Protein AF-A0A8S2GJ43-F1 (afdb_monomer_lite)

Organism: NCBI:txid1234261

Secondary structure (DSSP, 8-state):
-------------TT--SPP--SSTTTTS-S--SEEEEE-TTS-EEEEEPPTT-BHHHHHHHHHHHH---SSEEEEE-BTT-SSTT-EEE--TTSBHHHH-BSSSEEEEEE---PPSSTTS-HHHHHHHHHHHHHHHHHHHHHHHHS-HHHHHS---B-S---TT-SEEEEEETTTTEEEEEETT--HHHHHHHHHHSHHHHHH------TTEEEEEEETTSS-EE--TTS-GGGBHHHHHHHHTT--EEEEEEEEEPPS-------------TT------S--SS--EEGGG--SEEEEEEEEPPPTT-SS-EEEEEEEEEETTEEEEEPPPEEE-SS-EEEEEEEEEEEGGGPPTTEEEEEEEEEE-TTS-EEEEEEEEESB-TTSBBP-EEEEEEPEE-TTS-TT-SS-TTSPPSPPP--SS---EEEEEE-GGGGGEEPPPHHHHHHHHHH---PPPP---TT-HHHHHHHHHHHHHHHHHHH-GGGTT--PPPHHHHTT--GGGS-GGGHHHHHHHHHHHHHHHHHHT-TTS-HHHHHHHHHHHHHHSPPPPHHHHHHTTSTT---HHHHHHHHHHHHHS-HHHHHHHHHHHHHHHTT-SSSS-HHHHHHHHHHHH-HHHHHHHHHHHHHHHHHHHGGG-TT---S--TT---------HHHHHHHHHHHHHS-HHHHHHHHHHHHHHHHHHHHHHHHHHHHTTS-HHHHHHHHHHHHHHHHHHHHHT-GGGG-EE-SS-TT-EE-S--GGG-

Foldseek 3Di:
DDDDDDDDDDDDDPVPQPPPPDPDPCVVVPPPPLWAWEQEPVRDTDTDRDDVQDFQVNVVVVCCVPPVDDDQKFKFAAAPPDPDRPTDTDPDRNGRPVLRRGSDRYIYIGRPDPDPAPPLAWPLQVVLLVVVLVLLVVLLVVLPQAPFPLCQLAPFFFAPDDPPPDAWDWAAEVVQRDIDIFGPQAAQVNVVVVVCPDPSNVVPDDPPDDVFKDKWKDWPAWSHTRPDRPDHPRRGPVNVVCVVVVHHTYMYIDITGHRPDPPVPDPPPLDFLQQADDDPPDPDPDAFDELLVFFAFFKWWKKWAFFPPDDWKKKWKWKFKDQLNHTLDTDDIDIDTRHIDPIDMDTTPFTSLLDDQRIKIKMKMWIQDPVRDIWIWIAIAGQARSNFFGDAAKIKAKTHTPVQPDVPDRTDLQAFHGHDGPDPDRITMMMMHGHNVSRSYGHDHPVRLVVLLVVDDADFQDPDDPPCPVVCVVLVVQLVQLLVLVVDPVNSSVGDQRPVCVPPVRCSDHDLLSLLSNLLVLVVVSSVCSNVVPPPDRSVNSVSVNLSCLVRGDDHDLVSLLSLLHSNNQDQSSVSSSLVVLLPDDLNVVLVCVVSLVVSLSSHNHLRHSSLSSLSSSLLSHVSSVLVLLVVLVVLDVQQVPVVDPPPPDDDDPPPPDPRSNNHPNSVSSNSSSLVSSDDQSNSQSVLQVVVVVLVVVLVVVLVVQCVPDDPVVSVVVSLVSLLVSVVVVCVVDQCSQFHQDSVDSGDTGHGDPSVVD

Radius of gyration: 30.25 Å; chains: 1; bounding box: 72×87×78 Å

Sequence (758 aa):
MVDELPNCDYYIPSECYITPFDDKDEINNIILSKTIDILLPNGRVIKLDQKPDENLKDIRLTLKKKYNITWSYQFSSITHTSNNDDGDVILDESQPIEKIGLVYAFLRIDKGEQKQLCPWVSVSDRFDLDHLNYFSDNLCKWRDSTIAKDILEAPPLISNSSLSNIDEFPVYVKRLDKSFLCDKQMKPNDLLRDIITDDVYRQKNFDYFNSCTEQILRFSYRNELLSNNNYPLLQYSYVQECLIKNQEIHVEIMQIEIPKENVKEKVTFIEPNIFMQNNPQTNQRQIPQLISENNENFGFHFRLPPSSSAKQQTFTFRLGLYYGRRRLFQNDDITWNNTTLESIPIITPLKLCQLLPGTLLCLSLTSVASLKKLETYFLNLSIFRSNGYLMSGTYEYLFNPAHNLIPTHHLYPSAFIGSASITNDKHYEIKIKFSQHYDCIRFYTQDEIDKELSKIDIPRPTSISSVKRQINDTGNSEALNYLLGILSEQTEYDVPEPSWFSQQNDWSSAPIDSLPCVIHSAVNQIHTTISQSTLSLLPYDKLFYIYKLIELWPQISMEMSFFLLDCTLPDGRIRSYSVSKLEQLPDHEFIFYLPQIIQAMHFELYVDTPLNRLILKRSLCNRTIGQRLFWSLTTQSTLSASITSPDYLTVKSPEQKTAPNIFSRNGRILLELYKIYCGINIFNDLQTQLRISLRLSTINQRIRGIDRHGSESQSKKSSSELKQQLLFRLKEQNPNTWCCVSPFDSSCLYGELLIDEC

pLDDT: mean 73.56, std 18.66, range [21.95, 95.44]

Structure (mmCIF, N/CA/C/O backbone):
data_AF-A0A8S2GJ43-F1
#
_entry.id   AF-A0A8S2GJ43-F1
#
loop_
_atom_site.group_PDB
_atom_site.id
_atom_site.type_symbol
_atom_site.label_atom_id
_atom_site.label_alt_id
_atom_site.label_comp_id
_atom_site.label_asym_id
_atom_site.label_entity_id
_atom_site.label_seq_id
_atom_site.pdbx_PDB_ins_code
_atom_site.Cartn_x
_atom_site.Cartn_y
_atom_site.Cartn_z
_atom_site.occupancy
_atom_site.B_iso_or_equiv
_atom_site.auth_seq_id
_atom_site.auth_comp_id
_atom_site.auth_asym_id
_atom_site.auth_atom_id
_atom_site.pdbx_PDB_model_num
ATOM 1 N N . MET A 1 1 ? 8.577 -61.024 25.538 1.00 28.86 1 MET A N 1
ATOM 2 C CA . MET A 1 1 ? 9.825 -60.282 25.797 1.00 28.86 1 MET A CA 1
ATOM 3 C C . MET A 1 1 ? 10.195 -59.657 24.454 1.00 28.86 1 MET A C 1
ATOM 5 O O . MET A 1 1 ? 10.591 -60.420 23.587 1.00 28.86 1 MET A O 1
ATOM 9 N N . VAL A 1 2 ? 9.731 -58.443 24.112 1.00 22.19 2 VAL A N 1
ATOM 10 C CA . VAL A 1 2 ? 10.166 -57.130 24.667 1.00 22.19 2 VAL A CA 1
ATOM 11 C C . VAL A 1 2 ? 11.669 -56.993 24.347 1.00 22.19 2 VAL A C 1
ATOM 13 O O . VAL A 1 2 ? 12.429 -57.812 24.852 1.00 22.19 2 VAL A O 1
ATOM 16 N N . ASP A 1 3 ? 12.176 -56.129 23.462 1.00 23.41 3 ASP A N 1
ATOM 17 C CA . ASP A 1 3 ? 11.690 -54.837 22.962 1.00 23.41 3 ASP A CA 1
ATOM 18 C C . ASP A 1 3 ? 12.152 -54.518 21.532 1.00 23.41 3 ASP A C 1
ATOM 20 O O . ASP A 1 3 ? 13.166 -55.017 21.040 1.00 23.41 3 ASP A O 1
ATOM 24 N N . GLU A 1 4 ? 11.363 -53.639 20.921 1.00 25.42 4 GLU A N 1
ATOM 25 C CA . GLU A 1 4 ? 11.486 -53.013 19.610 1.00 25.42 4 GLU A CA 1
ATOM 26 C C . GLU A 1 4 ? 12.506 -51.863 19.593 1.00 25.42 4 GLU A C 1
ATOM 28 O O . GLU A 1 4 ? 12.647 -51.117 20.557 1.00 25.42 4 GLU A O 1
ATOM 33 N N . LEU A 1 5 ? 13.129 -51.663 18.431 1.00 24.66 5 LEU A N 1
ATOM 34 C CA . LEU A 1 5 ? 13.483 -50.355 17.871 1.00 24.66 5 LEU A CA 1
ATOM 35 C C . LEU A 1 5 ? 13.470 -50.514 16.344 1.00 24.66 5 LEU A C 1
ATOM 37 O O . LEU A 1 5 ? 14.093 -51.442 15.818 1.00 24.66 5 LEU A O 1
ATOM 41 N N . PRO A 1 6 ? 12.796 -49.609 15.620 1.00 28.58 6 PRO A N 1
ATOM 42 C CA . PRO A 1 6 ? 13.563 -48.856 14.635 1.00 28.58 6 PRO A CA 1
ATOM 43 C C . PRO A 1 6 ? 13.211 -47.363 14.612 1.00 28.58 6 PRO A C 1
ATOM 45 O O . PRO A 1 6 ? 12.048 -46.966 14.613 1.00 28.58 6 PRO A O 1
ATOM 48 N N . ASN A 1 7 ? 14.261 -46.545 14.511 1.00 29.08 7 ASN A N 1
ATOM 49 C CA . ASN A 1 7 ? 14.192 -45.133 14.150 1.00 29.08 7 ASN A CA 1
ATOM 50 C C . ASN A 1 7 ? 13.516 -44.973 12.780 1.00 29.08 7 ASN A C 1
ATOM 52 O O . ASN A 1 7 ? 14.052 -45.415 11.762 1.00 29.08 7 ASN A O 1
ATOM 56 N N . CYS A 1 8 ? 12.363 -44.310 12.764 1.00 22.52 8 CYS A N 1
ATOM 57 C CA . CYS A 1 8 ? 11.784 -43.674 11.589 1.00 22.52 8 CYS A CA 1
ATOM 58 C C . CYS A 1 8 ? 11.539 -42.206 11.941 1.00 22.52 8 CYS A C 1
ATOM 60 O O . CYS A 1 8 ? 10.634 -41.895 12.714 1.00 22.52 8 CYS A O 1
ATOM 62 N N . ASP A 1 9 ? 12.359 -41.323 11.373 1.00 22.70 9 ASP A N 1
ATOM 63 C CA . ASP A 1 9 ? 12.135 -39.881 11.363 1.00 22.70 9 ASP A CA 1
ATOM 64 C C . ASP A 1 9 ? 10.923 -39.582 10.469 1.00 22.70 9 ASP A C 1
ATOM 66 O O . ASP A 1 9 ? 11.028 -39.525 9.242 1.00 22.70 9 ASP A O 1
ATOM 70 N N . TYR A 1 10 ? 9.750 -39.423 11.079 1.00 21.95 10 TYR A N 1
ATOM 71 C CA . TYR A 1 10 ? 8.584 -38.853 10.412 1.00 21.95 10 TYR A CA 1
ATOM 72 C C . TYR A 1 10 ? 8.611 -37.332 10.588 1.00 21.95 10 TYR A C 1
ATOM 74 O O . TYR A 1 10 ? 8.284 -36.808 11.649 1.00 21.95 10 TYR A O 1
ATOM 82 N N . TYR A 1 11 ? 8.990 -36.622 9.524 1.00 23.70 11 TYR A N 1
ATOM 83 C CA . TYR A 1 11 ? 8.682 -35.202 9.364 1.00 23.70 11 TYR A CA 1
ATOM 84 C C . TYR A 1 11 ? 7.179 -35.064 9.098 1.00 23.70 11 TYR A C 1
ATOM 86 O O . TYR A 1 11 ? 6.687 -35.488 8.052 1.00 23.70 11 TYR A O 1
ATOM 94 N N . ILE A 1 12 ? 6.451 -34.493 10.056 1.00 22.34 12 ILE A N 1
ATOM 95 C CA . ILE A 1 12 ? 5.038 -34.131 9.910 1.00 22.34 12 ILE A CA 1
ATOM 96 C C . ILE A 1 12 ? 4.979 -32.640 9.514 1.00 22.34 12 ILE A C 1
ATOM 98 O O . ILE A 1 12 ? 5.668 -31.839 10.149 1.00 22.34 12 ILE A O 1
ATOM 102 N N . PRO A 1 13 ? 4.207 -32.240 8.484 1.00 22.47 13 PRO A N 1
ATOM 103 C CA . PRO A 1 13 ? 4.097 -30.845 8.049 1.00 22.47 13 PRO A CA 1
ATOM 104 C C . PRO A 1 13 ? 3.475 -29.942 9.124 1.00 22.47 13 PRO A C 1
ATOM 106 O O . PRO A 1 13 ? 2.625 -30.371 9.904 1.00 22.47 13 PRO A O 1
ATOM 109 N N . SER A 1 14 ? 3.821 -28.655 9.098 1.00 26.64 14 SER A N 1
ATOM 110 C CA . SER A 1 14 ? 3.311 -27.576 9.964 1.00 26.64 14 SER A CA 1
ATOM 111 C C . SER A 1 14 ? 1.799 -27.288 9.838 1.00 26.64 14 SER A C 1
ATOM 113 O O . SER A 1 14 ? 1.279 -26.391 10.496 1.00 26.64 14 SER A O 1
ATOM 115 N N . GLU A 1 15 ? 1.063 -28.085 9.063 1.00 27.38 15 GLU A N 1
ATOM 116 C CA . GLU A 1 15 ? -0.405 -28.080 8.996 1.00 27.38 15 GLU A CA 1
ATOM 117 C C . GLU A 1 15 ? -1.068 -28.927 10.105 1.00 27.38 15 GLU A C 1
ATOM 119 O O . GLU A 1 15 ? -2.293 -28.953 10.214 1.00 27.38 15 GLU A O 1
ATOM 124 N N . CYS A 1 16 ? -0.290 -29.592 10.970 1.00 24.11 16 CYS A N 1
ATOM 125 C CA . CYS A 1 16 ? -0.813 -30.525 11.978 1.00 24.11 16 CYS A CA 1
ATOM 126 C C . CYS A 1 16 ? -0.866 -30.018 13.433 1.00 24.11 16 CYS A C 1
ATOM 128 O O . CYS A 1 16 ? -1.166 -30.814 14.318 1.00 24.11 16 CYS A O 1
ATOM 130 N N . TYR A 1 17 ? -0.646 -28.731 13.722 1.00 31.36 17 TYR A N 1
ATOM 131 C CA . TYR A 1 17 ? -0.656 -28.234 15.114 1.00 31.36 17 TYR A CA 1
ATOM 132 C C . TYR A 1 17 ? -1.729 -27.177 15.394 1.00 31.36 17 TYR A C 1
ATOM 134 O O . TYR A 1 17 ? -1.521 -26.189 16.092 1.00 31.36 17 TYR A O 1
ATOM 142 N N . ILE A 1 18 ? -2.942 -27.446 14.922 1.00 29.72 18 ILE A N 1
ATOM 143 C CA . ILE A 1 18 ? -4.096 -27.294 15.808 1.00 29.72 18 ILE A CA 1
ATOM 144 C C . ILE A 1 18 ? -4.067 -28.573 16.631 1.00 29.72 18 ILE A C 1
ATOM 146 O O . ILE A 1 18 ? -4.162 -29.641 16.032 1.00 29.72 18 ILE A O 1
ATOM 150 N N . THR A 1 19 ? -3.909 -28.509 17.955 1.00 27.23 19 THR A N 1
ATOM 151 C CA . THR A 1 19 ? -4.100 -29.714 18.769 1.00 27.23 19 THR A CA 1
ATOM 152 C C . THR A 1 19 ? -5.427 -30.355 18.345 1.00 27.23 19 THR A C 1
ATOM 154 O O . THR A 1 19 ? -6.481 -29.700 18.420 1.00 27.23 19 THR A O 1
ATOM 157 N N . PRO A 1 20 ? -5.416 -31.596 17.823 1.00 27.86 20 PRO A N 1
ATOM 158 C CA . PRO A 1 20 ? -6.657 -32.321 17.692 1.00 27.86 20 PRO A CA 1
ATOM 159 C C . PRO A 1 20 ? -7.249 -32.350 19.104 1.00 27.86 20 PRO A C 1
ATOM 161 O O . PRO A 1 20 ? -6.553 -32.591 20.088 1.00 27.86 20 PRO A O 1
ATOM 164 N N . PHE A 1 21 ? -8.532 -32.011 19.235 1.00 33.16 21 PHE A N 1
ATOM 165 C CA . PHE A 1 21 ? -9.263 -32.552 20.371 1.00 33.16 21 PHE A CA 1
ATOM 166 C C . PHE A 1 21 ? -9.263 -34.043 20.064 1.00 33.16 21 PHE A C 1
ATOM 168 O O . PHE A 1 21 ? -10.012 -34.463 19.186 1.00 33.16 21 PHE A O 1
ATOM 175 N N . ASP A 1 22 ? -8.332 -34.784 20.655 1.00 31.16 22 ASP A N 1
ATOM 176 C CA . ASP A 1 22 ? -8.233 -36.214 20.426 1.00 31.16 22 ASP A CA 1
ATOM 177 C C . ASP A 1 22 ? -9.499 -36.900 20.955 1.00 31.16 22 ASP A C 1
ATOM 179 O O . ASP A 1 22 ? -9.959 -36.647 22.070 1.00 31.16 22 ASP A O 1
ATOM 183 N N . ASP A 1 23 ? -10.061 -37.765 20.111 1.00 32.50 23 ASP A N 1
ATOM 184 C CA . ASP A 1 23 ? -11.328 -38.497 20.254 1.00 32.50 23 ASP A CA 1
ATOM 185 C C . ASP A 1 23 ? -11.281 -39.638 21.288 1.00 32.50 23 ASP A C 1
ATOM 187 O O . ASP A 1 23 ? -11.860 -40.709 21.094 1.00 32.50 23 ASP A O 1
ATOM 191 N N . LYS A 1 24 ? -10.583 -39.465 22.409 1.00 30.98 24 LYS A N 1
ATOM 192 C CA . LYS A 1 24 ? -10.580 -40.470 23.477 1.00 30.98 24 LYS A CA 1
ATOM 193 C C . LYS A 1 24 ? -10.758 -39.807 24.825 1.00 30.98 24 LYS A C 1
ATOM 195 O O . LYS A 1 24 ? -10.194 -38.751 25.088 1.00 30.98 24 LYS A O 1
ATOM 200 N N . ASP A 1 25 ? -11.527 -40.472 25.678 1.00 32.84 25 ASP A N 1
ATOM 201 C CA . ASP A 1 25 ? -11.891 -40.139 27.060 1.00 32.84 25 ASP A CA 1
ATOM 202 C C . ASP A 1 25 ? -10.702 -39.898 28.035 1.00 32.84 25 ASP A C 1
ATOM 204 O O . ASP A 1 25 ? -10.854 -39.986 29.251 1.00 32.84 25 ASP A O 1
ATOM 208 N N . GLU A 1 26 ? -9.508 -39.551 27.545 1.00 30.81 26 GLU A N 1
ATOM 209 C CA . GLU A 1 26 ? -8.308 -39.206 28.316 1.00 30.81 26 GLU A CA 1
ATOM 210 C C . GLU A 1 26 ? -8.118 -37.685 28.519 1.00 30.81 26 GLU A C 1
ATOM 212 O O . GLU A 1 26 ? -7.139 -37.253 29.127 1.00 30.81 26 GLU A O 1
ATOM 217 N N . ILE A 1 27 ? -9.075 -36.844 28.104 1.00 34.62 27 ILE A N 1
ATOM 218 C CA . ILE A 1 27 ? -9.018 -35.374 28.293 1.00 34.62 27 ILE A CA 1
ATOM 219 C C . ILE A 1 27 ? -9.271 -34.936 29.751 1.00 34.62 27 ILE A C 1
ATOM 221 O O . ILE A 1 27 ? -9.055 -33.778 30.094 1.00 34.62 27 ILE A O 1
ATOM 225 N N . ASN A 1 28 ? -9.581 -35.852 30.672 1.00 31.03 28 ASN A N 1
ATOM 226 C CA . ASN A 1 28 ? -9.470 -35.536 32.103 1.00 31.03 28 ASN A CA 1
ATOM 227 C C . ASN A 1 28 ? -8.008 -35.501 32.605 1.00 31.03 28 ASN A C 1
ATOM 229 O O . ASN A 1 28 ? -7.772 -35.024 33.712 1.00 31.03 28 ASN A O 1
ATOM 233 N N . ASN A 1 29 ? -7.026 -35.933 31.798 1.00 30.52 29 ASN A N 1
ATOM 234 C CA . ASN A 1 29 ? -5.598 -35.919 32.152 1.00 30.52 29 ASN A CA 1
ATOM 235 C C . ASN A 1 29 ? -4.745 -34.909 31.362 1.00 30.52 29 ASN A C 1
ATOM 237 O O . ASN A 1 29 ? -3.580 -34.727 31.705 1.00 30.52 29 ASN A O 1
ATOM 241 N N . ILE A 1 30 ? -5.314 -34.203 30.375 1.00 35.38 30 ILE A N 1
ATOM 242 C CA . ILE A 1 30 ? -4.709 -32.994 29.771 1.00 35.38 30 ILE A CA 1
ATOM 243 C C . ILE A 1 30 ? -5.375 -31.739 30.365 1.00 35.38 30 ILE A C 1
ATOM 245 O O . ILE A 1 30 ? -5.564 -30.709 29.725 1.00 35.38 30 ILE A O 1
ATOM 249 N N . ILE A 1 31 ? -5.735 -31.809 31.647 1.00 35.72 31 ILE A N 1
ATOM 250 C CA . ILE A 1 31 ? -5.587 -30.639 32.510 1.00 35.72 31 ILE A CA 1
ATOM 251 C C . ILE A 1 31 ? -4.100 -30.311 32.438 1.00 35.72 31 ILE A C 1
ATOM 253 O O . ILE A 1 31 ? -3.310 -31.234 32.620 1.00 35.72 31 ILE A O 1
ATOM 257 N N . LEU A 1 32 ? -3.765 -29.054 32.116 1.00 41.69 32 LEU A N 1
ATOM 258 C CA . LEU A 1 32 ? -2.440 -28.433 32.220 1.00 41.69 32 LEU A CA 1
ATOM 259 C C . LEU A 1 32 ? -1.388 -29.404 32.745 1.00 41.69 32 LEU A C 1
ATOM 261 O O . LEU A 1 32 ? -1.489 -29.804 33.911 1.00 41.69 32 LEU A O 1
ATOM 265 N N . SER A 1 33 ? -0.369 -29.760 31.953 1.00 42.56 33 SER A N 1
ATOM 266 C CA . SER A 1 33 ? 0.823 -30.322 32.577 1.00 42.56 33 SER A CA 1
ATOM 267 C C . SER A 1 33 ? 1.178 -29.355 33.697 1.00 42.56 33 SER A C 1
ATOM 269 O O . SER A 1 33 ? 1.552 -28.212 33.444 1.00 42.56 33 SER A O 1
ATOM 271 N N . LYS A 1 34 ? 0.978 -29.788 34.950 1.00 56.66 34 LYS A N 1
ATOM 272 C CA . LYS A 1 34 ? 1.237 -28.952 36.123 1.00 56.66 34 LYS A CA 1
ATOM 273 C C . LYS A 1 34 ? 2.680 -28.491 36.122 1.00 56.66 34 LYS A C 1
ATOM 275 O O . LYS A 1 34 ? 3.000 -27.627 36.900 1.00 56.66 34 LYS A O 1
ATOM 280 N N . THR A 1 35 ? 3.517 -29.058 35.262 1.00 61.69 35 THR A N 1
ATOM 281 C CA . THR A 1 35 ? 4.898 -28.722 34.997 1.00 61.69 35 THR A CA 1
ATOM 282 C C . THR A 1 35 ? 5.061 -27.984 33.664 1.00 61.69 35 THR A C 1
ATOM 284 O O . THR A 1 35 ? 4.609 -28.484 32.633 1.00 61.69 35 THR A O 1
ATOM 287 N N . ILE A 1 36 ? 5.789 -26.869 33.671 1.00 75.69 36 ILE A N 1
ATOM 288 C CA . ILE A 1 36 ? 6.353 -26.217 32.481 1.00 75.69 36 ILE A CA 1
ATOM 289 C C . ILE A 1 36 ? 7.826 -26.604 32.362 1.00 75.69 36 ILE A C 1
ATOM 291 O O . ILE A 1 36 ? 8.575 -26.524 33.342 1.00 75.69 36 ILE A O 1
ATOM 295 N N . ASP A 1 37 ? 8.253 -26.973 31.158 1.00 78.88 37 ASP A N 1
ATOM 296 C CA . ASP A 1 37 ? 9.652 -27.271 30.863 1.00 78.88 37 ASP A CA 1
ATOM 297 C C . ASP A 1 37 ? 10.411 -25.976 30.524 1.00 78.88 37 ASP A C 1
ATOM 299 O O . ASP A 1 37 ? 10.130 -25.302 29.540 1.00 78.88 37 ASP A O 1
ATOM 303 N N . ILE A 1 38 ? 11.393 -25.601 31.342 1.00 78.75 38 ILE A N 1
ATOM 304 C CA . ILE A 1 38 ? 12.218 -24.406 31.149 1.00 78.75 38 ILE A CA 1
ATOM 305 C C . ILE A 1 38 ? 13.599 -24.792 30.631 1.00 78.75 38 ILE A C 1
ATOM 307 O O . ILE A 1 38 ? 14.403 -25.382 31.355 1.00 78.75 38 ILE A O 1
ATOM 311 N N . LEU A 1 39 ? 13.893 -24.414 29.392 1.00 79.00 39 LEU A N 1
ATOM 312 C CA . LEU A 1 39 ? 15.172 -24.635 28.733 1.00 79.00 39 LEU A CA 1
ATOM 313 C C . LEU A 1 39 ? 16.132 -23.483 29.054 1.00 79.00 39 LEU A C 1
ATOM 315 O O . LEU A 1 39 ? 15.962 -22.347 28.608 1.00 79.00 39 LEU A O 1
ATOM 319 N N . LEU A 1 40 ? 17.137 -23.779 29.873 1.00 74.62 40 LEU A N 1
ATOM 320 C CA . LEU A 1 40 ? 18.159 -22.835 30.300 1.00 74.62 40 LEU A CA 1
ATOM 321 C C . LEU A 1 40 ? 19.205 -22.572 29.201 1.00 74.62 40 LEU A C 1
ATOM 323 O O . LEU A 1 40 ? 19.476 -23.454 28.385 1.00 74.62 40 LEU A O 1
ATOM 327 N N . PRO A 1 41 ? 19.930 -21.436 29.260 1.00 67.12 41 PRO A N 1
ATOM 328 C CA . PRO A 1 41 ? 20.967 -21.100 28.278 1.00 67.12 41 PRO A CA 1
ATOM 329 C C . PRO A 1 41 ? 22.149 -22.076 28.226 1.00 67.12 41 PRO A C 1
ATOM 331 O O . PRO A 1 41 ? 22.912 -22.093 27.268 1.00 67.12 41 PRO A O 1
ATOM 334 N N . ASN A 1 42 ? 22.342 -22.864 29.285 1.00 68.25 42 ASN A N 1
ATOM 335 C CA . ASN A 1 42 ? 23.379 -23.892 29.377 1.00 68.25 42 ASN A CA 1
ATOM 336 C C . ASN A 1 42 ? 22.916 -25.260 28.835 1.00 68.25 42 ASN A C 1
ATOM 338 O O . ASN A 1 42 ? 23.605 -26.256 29.051 1.00 68.25 42 ASN A O 1
ATOM 342 N N . GLY A 1 43 ? 21.744 -25.319 28.190 1.00 65.50 43 GLY A N 1
ATOM 343 C CA . GLY A 1 43 ? 21.166 -26.530 27.603 1.00 65.50 43 GLY A CA 1
ATOM 344 C C . GLY A 1 43 ? 20.457 -27.454 28.598 1.00 65.50 43 GLY A C 1
ATOM 345 O O . GLY A 1 43 ? 20.048 -28.548 28.220 1.00 65.50 43 GLY A O 1
ATOM 346 N N . ARG A 1 44 ? 20.305 -27.060 29.871 1.00 73.19 44 ARG A N 1
ATOM 347 C CA . ARG A 1 44 ? 19.559 -27.850 30.867 1.00 73.19 44 ARG A CA 1
ATOM 348 C C . ARG A 1 44 ? 18.063 -27.567 30.785 1.00 73.19 44 ARG A C 1
ATOM 350 O O . ARG A 1 44 ? 17.669 -26.411 30.689 1.00 73.19 44 ARG A O 1
ATOM 357 N N . VAL A 1 45 ? 17.243 -28.604 30.930 1.00 77.06 45 VAL A N 1
ATOM 358 C CA . VAL A 1 45 ? 15.782 -28.478 31.043 1.00 77.06 45 VAL A CA 1
ATOM 359 C C . VAL A 1 45 ? 15.374 -28.613 32.508 1.00 77.06 45 VAL A C 1
ATOM 361 O O . VAL A 1 45 ? 15.785 -29.555 33.186 1.00 77.06 45 VAL A O 1
ATOM 364 N N . ILE A 1 46 ? 14.590 -27.661 33.010 1.00 79.38 46 ILE A N 1
ATOM 365 C CA . ILE A 1 46 ? 14.025 -27.669 34.363 1.00 79.38 46 ILE A CA 1
ATOM 366 C C . ILE A 1 46 ? 12.520 -27.837 34.259 1.00 79.38 46 ILE A C 1
ATOM 368 O O . ILE A 1 46 ? 11.869 -27.028 33.616 1.00 79.38 46 ILE A O 1
ATOM 372 N N . LYS A 1 47 ? 11.956 -28.808 34.972 1.00 79.50 47 LYS A N 1
ATOM 373 C CA . LYS A 1 47 ? 10.504 -28.914 35.127 1.00 79.50 47 LYS A CA 1
ATOM 374 C C . LYS A 1 47 ? 10.055 -28.071 36.314 1.00 79.50 47 LYS A C 1
ATOM 376 O O . LYS A 1 47 ? 10.582 -28.242 37.416 1.00 79.50 47 LYS A O 1
ATOM 381 N N . LEU A 1 48 ? 9.130 -27.146 36.093 1.00 77.50 48 LEU A N 1
ATOM 382 C CA . LEU A 1 48 ? 8.618 -26.237 37.117 1.00 77.50 48 LEU A CA 1
ATOM 383 C C . LEU A 1 48 ? 7.122 -26.416 37.295 1.00 77.50 48 LEU A C 1
ATOM 385 O O . LEU A 1 48 ? 6.379 -26.226 36.339 1.00 77.50 48 LEU A O 1
ATOM 389 N N . ASP A 1 49 ? 6.699 -26.737 38.517 1.00 74.69 49 ASP A N 1
ATOM 390 C CA . ASP A 1 49 ? 5.281 -26.838 38.842 1.00 74.69 49 ASP A CA 1
ATOM 391 C C . ASP A 1 49 ? 4.615 -25.450 38.790 1.00 74.69 49 ASP A C 1
ATOM 393 O O . ASP A 1 49 ? 4.908 -24.590 39.623 1.00 74.69 49 ASP A O 1
ATOM 397 N N . GLN A 1 50 ? 3.742 -25.246 37.808 1.00 65.75 50 GLN A N 1
ATOM 398 C CA . GLN A 1 50 ? 2.946 -24.056 37.563 1.00 65.75 50 GLN A CA 1
ATOM 399 C C . GLN A 1 50 ? 1.863 -23.900 38.633 1.00 65.75 50 GLN A C 1
ATOM 401 O O . GLN A 1 50 ? 1.080 -24.817 38.911 1.00 65.75 50 GLN A O 1
ATOM 406 N N . LYS A 1 51 ? 1.793 -22.707 39.220 1.00 68.19 51 LYS A N 1
ATOM 407 C CA . LYS A 1 51 ? 0.686 -22.302 40.093 1.00 68.19 51 LYS A CA 1
ATOM 408 C C . LYS A 1 51 ? -0.434 -21.639 39.277 1.00 68.19 51 LYS A C 1
ATOM 410 O O . LYS A 1 51 ? -0.147 -21.026 38.249 1.00 68.19 51 LYS A O 1
ATOM 415 N N . PRO A 1 52 ? -1.700 -21.723 39.729 1.00 56.09 52 PRO A N 1
ATOM 416 C CA . PRO A 1 52 ? -2.781 -20.949 39.121 1.00 56.09 52 PRO A CA 1
ATOM 417 C C . PRO A 1 52 ? -2.439 -19.451 39.168 1.00 56.09 52 PRO A C 1
ATOM 419 O O . PRO A 1 52 ? -1.923 -18.976 40.182 1.00 56.09 52 PRO A O 1
ATOM 422 N N . ASP A 1 53 ? -2.681 -18.744 38.061 1.00 60.53 53 ASP A N 1
ATOM 423 C CA . ASP A 1 53 ? -2.378 -17.316 37.848 1.00 60.53 53 ASP A CA 1
ATOM 424 C C . ASP A 1 53 ? -0.891 -16.909 37.899 1.00 60.53 53 ASP A C 1
ATOM 426 O O . ASP A 1 53 ? -0.568 -15.718 37.946 1.00 60.53 53 ASP A O 1
ATOM 430 N N . GLU A 1 54 ? 0.042 -17.866 37.850 1.00 71.62 54 GLU A N 1
ATOM 431 C CA . GLU A 1 54 ? 1.474 -17.556 37.840 1.00 71.62 54 GLU A CA 1
ATOM 432 C C . GLU A 1 54 ? 1.865 -16.824 36.546 1.00 71.62 54 GLU A C 1
ATOM 434 O O . GLU A 1 54 ? 1.619 -17.290 35.426 1.00 71.62 54 GLU A O 1
ATOM 439 N N . ASN A 1 55 ? 2.465 -15.643 36.699 1.00 77.88 55 ASN A N 1
ATOM 440 C CA . ASN A 1 55 ? 2.981 -14.855 35.584 1.00 77.88 55 ASN A CA 1
ATOM 441 C C . ASN A 1 55 ? 4.466 -15.173 35.336 1.00 77.88 55 ASN A C 1
ATOM 443 O O . ASN A 1 55 ? 5.163 -15.778 36.160 1.00 77.88 55 ASN A O 1
ATOM 447 N N . LEU A 1 56 ? 4.986 -14.745 34.186 1.00 75.44 56 LEU A N 1
ATOM 448 C CA . LEU A 1 56 ? 6.390 -14.987 33.858 1.00 75.44 56 LEU A CA 1
ATOM 449 C C . LEU A 1 56 ? 7.350 -14.278 34.814 1.00 75.44 56 LEU A C 1
ATOM 451 O O . LEU A 1 56 ? 8.438 -14.809 35.029 1.00 75.44 56 LEU A O 1
ATOM 455 N N . LYS A 1 57 ? 6.975 -13.138 35.420 1.00 78.19 57 LYS A N 1
ATOM 456 C CA . LYS A 1 57 ? 7.796 -12.462 36.446 1.00 78.19 57 LYS A CA 1
ATOM 457 C C . LYS A 1 57 ? 7.997 -13.346 37.679 1.00 78.19 57 LYS A C 1
ATOM 459 O O . LYS A 1 57 ? 9.108 -13.390 38.208 1.00 78.19 57 LYS A O 1
ATOM 464 N N . ASP A 1 58 ? 6.974 -14.080 38.098 1.00 78.75 58 ASP A N 1
ATOM 465 C CA . ASP A 1 58 ? 7.007 -14.979 39.253 1.00 78.75 58 ASP A CA 1
ATOM 466 C C . ASP A 1 58 ? 7.893 -16.202 38.982 1.00 78.75 58 ASP A C 1
ATOM 468 O O . ASP A 1 58 ? 8.755 -16.553 39.801 1.00 78.75 58 ASP A O 1
ATOM 472 N N . ILE A 1 59 ? 7.792 -16.779 37.778 1.00 78.31 59 ILE A N 1
ATOM 473 C CA . ILE A 1 59 ? 8.726 -17.812 37.303 1.00 78.31 59 ILE A CA 1
ATOM 474 C C . ILE A 1 59 ? 10.154 -17.272 37.302 1.00 78.31 59 ILE A C 1
ATOM 476 O O . ILE A 1 59 ? 11.086 -17.924 37.777 1.00 78.31 59 ILE A O 1
ATOM 480 N N . ARG A 1 60 ? 10.340 -16.047 36.819 1.00 79.00 60 ARG A N 1
ATOM 481 C CA . ARG A 1 60 ? 11.637 -15.375 36.770 1.00 79.00 60 ARG A CA 1
ATOM 482 C C . ARG A 1 60 ? 12.238 -15.165 38.154 1.00 79.00 60 ARG A C 1
ATOM 484 O O . ARG A 1 60 ? 13.409 -15.484 38.364 1.00 79.00 60 ARG A O 1
ATOM 491 N N . LEU A 1 61 ? 11.453 -14.725 39.132 1.00 78.38 61 LEU A N 1
ATOM 492 C CA . LEU A 1 61 ? 11.887 -14.632 40.528 1.00 78.38 61 LEU A CA 1
ATOM 493 C C . LEU A 1 61 ? 12.277 -16.005 41.095 1.00 78.38 61 LEU A C 1
ATOM 495 O O . LEU A 1 61 ? 13.310 -16.130 41.762 1.00 78.38 61 LEU A O 1
ATOM 499 N N . THR A 1 62 ? 11.504 -17.044 40.780 1.00 79.75 62 THR A N 1
ATOM 500 C CA . THR A 1 62 ? 11.778 -18.425 41.200 1.00 79.75 62 THR A CA 1
ATOM 501 C C . THR A 1 62 ? 13.086 -18.949 40.610 1.00 79.75 62 THR A C 1
ATOM 503 O O . THR A 1 62 ? 13.916 -19.511 41.333 1.00 79.75 62 THR A O 1
ATOM 506 N N . LEU A 1 63 ? 13.323 -18.701 39.323 1.00 76.50 63 LEU A N 1
ATOM 507 C CA . LEU A 1 63 ? 14.550 -19.073 38.626 1.00 76.50 63 LEU A CA 1
ATOM 508 C C . LEU A 1 63 ? 15.773 -18.307 39.144 1.00 76.50 63 LEU A C 1
ATOM 510 O O . LEU A 1 63 ? 16.829 -18.910 39.348 1.00 76.50 63 LEU A O 1
ATOM 514 N N . LYS A 1 64 ? 15.626 -17.007 39.440 1.00 76.38 64 LYS A N 1
ATOM 515 C CA . LYS A 1 64 ? 16.680 -16.184 40.056 1.00 76.38 64 LYS A CA 1
ATOM 516 C C . LYS A 1 64 ? 17.101 -16.757 41.408 1.00 76.38 64 LYS A C 1
ATOM 518 O O . LYS A 1 64 ? 18.292 -16.867 41.680 1.00 76.38 64 LYS A O 1
ATOM 523 N N . LYS A 1 65 ? 16.125 -17.141 42.238 1.00 76.44 65 LYS A N 1
ATOM 524 C CA . LYS A 1 65 ? 16.361 -17.659 43.592 1.00 76.44 65 LYS A CA 1
ATOM 525 C C . LYS A 1 65 ? 16.956 -19.070 43.597 1.00 76.44 65 LYS A C 1
ATOM 527 O O . LYS A 1 65 ? 17.768 -19.367 44.466 1.00 76.44 65 LYS A O 1
ATOM 532 N N . LYS A 1 66 ? 16.541 -19.942 42.670 1.00 72.75 66 LYS A N 1
ATOM 533 C CA . LYS A 1 66 ? 16.955 -21.357 42.646 1.00 72.75 66 LYS A CA 1
ATOM 534 C C . LYS A 1 66 ? 18.195 -21.643 41.792 1.00 72.75 66 LYS A C 1
ATOM 536 O O . LYS A 1 66 ? 18.922 -22.575 42.118 1.00 72.75 66 LYS A O 1
ATOM 541 N N . TYR A 1 67 ? 18.436 -20.884 40.720 1.00 70.12 67 TYR A N 1
ATOM 542 C CA . TYR A 1 67 ? 19.417 -21.255 39.688 1.00 70.12 67 TYR A CA 1
ATOM 543 C C . TYR A 1 67 ? 20.442 -20.160 39.341 1.00 70.12 67 TYR A C 1
ATOM 545 O O . TYR A 1 67 ? 21.229 -20.361 38.421 1.00 70.12 67 TYR A O 1
ATOM 553 N N . ASN A 1 68 ? 20.477 -19.028 40.065 1.00 65.25 68 ASN A N 1
ATOM 554 C CA . ASN A 1 68 ? 21.466 -17.946 39.886 1.00 65.25 68 ASN A CA 1
ATOM 555 C C . ASN A 1 68 ? 21.625 -17.456 38.427 1.00 65.25 68 ASN A C 1
ATOM 557 O O . ASN A 1 68 ? 22.722 -17.122 37.979 1.00 65.25 68 ASN A O 1
ATOM 561 N N . ILE A 1 69 ? 20.526 -17.404 37.673 1.00 64.12 69 ILE A N 1
ATOM 562 C CA . ILE A 1 69 ? 20.521 -16.909 36.290 1.00 64.12 69 ILE A CA 1
ATOM 563 C C . ILE A 1 69 ? 20.740 -15.384 36.293 1.00 64.12 69 ILE A C 1
ATOM 565 O O . ILE A 1 69 ? 20.065 -14.655 37.025 1.00 64.12 69 ILE A O 1
ATOM 569 N N . THR A 1 70 ? 21.690 -14.895 35.488 1.00 59.12 70 THR A N 1
ATOM 570 C CA . THR A 1 70 ? 21.905 -13.457 35.240 1.00 59.12 70 THR A CA 1
ATOM 571 C C . THR A 1 70 ? 20.795 -12.896 34.344 1.00 59.12 70 THR A C 1
ATOM 573 O O . THR A 1 70 ? 20.234 -13.623 33.544 1.00 59.12 70 THR A O 1
ATOM 576 N N . TRP A 1 71 ? 20.432 -11.615 34.463 1.00 58.62 71 TRP A N 1
ATOM 577 C CA . TRP A 1 71 ? 19.187 -11.078 33.870 1.00 58.62 71 TRP A CA 1
ATOM 578 C C . TRP A 1 71 ? 19.278 -10.534 32.439 1.00 58.62 71 TRP A C 1
ATOM 580 O O . TRP A 1 71 ? 18.350 -9.891 31.965 1.00 58.62 71 TRP A O 1
ATOM 590 N N . SER A 1 72 ? 20.354 -10.816 31.710 1.00 56.09 72 SER A N 1
ATOM 591 C CA . SER A 1 72 ? 20.480 -10.444 30.292 1.00 56.09 72 SER A CA 1
ATOM 592 C C . SER A 1 72 ? 19.672 -11.348 29.342 1.00 56.09 72 SER A C 1
ATOM 594 O O . SER A 1 72 ? 19.968 -11.386 28.149 1.00 56.09 72 SER A O 1
ATOM 596 N N . TYR A 1 73 ? 18.723 -12.134 29.859 1.00 65.75 73 TYR A N 1
ATOM 597 C CA . TYR A 1 73 ? 18.007 -13.164 29.110 1.00 65.75 73 TYR A CA 1
ATOM 598 C C . TYR A 1 73 ? 16.499 -12.908 29.095 1.00 65.75 73 TYR A C 1
ATOM 600 O O . TYR A 1 73 ? 15.934 -12.419 30.074 1.00 65.75 73 TYR A O 1
ATOM 608 N N . GLN A 1 74 ? 15.860 -13.269 27.987 1.00 70.75 74 GLN A N 1
ATOM 609 C CA . GLN A 1 74 ? 14.426 -13.143 27.744 1.00 70.75 74 GLN A CA 1
ATOM 610 C C . GLN A 1 74 ? 13.785 -14.530 27.651 1.00 70.75 74 GLN A C 1
ATOM 612 O O . GLN A 1 74 ? 14.458 -15.509 27.322 1.00 70.75 74 GLN A O 1
ATOM 617 N N . PHE A 1 75 ? 12.490 -14.615 27.959 1.00 72.69 75 PHE A N 1
ATOM 618 C CA . PHE A 1 75 ? 11.725 -15.834 27.716 1.00 72.69 75 PHE A CA 1
ATOM 619 C C . PHE A 1 75 ? 11.325 -15.897 26.245 1.00 72.69 75 PHE A C 1
ATOM 621 O O . PHE A 1 75 ? 10.852 -14.908 25.692 1.00 72.69 75 PHE A O 1
ATOM 628 N N . SER A 1 76 ? 11.487 -17.054 25.624 1.00 68.31 76 SER A N 1
ATOM 629 C CA . SER A 1 76 ? 11.014 -17.360 24.281 1.00 68.31 76 SER A CA 1
ATOM 630 C C . SER A 1 76 ? 10.218 -18.663 24.300 1.00 68.31 76 SER A C 1
ATOM 632 O O . SER A 1 76 ? 10.493 -19.551 25.103 1.00 68.31 76 SER A O 1
ATOM 634 N N . SER A 1 77 ? 9.189 -18.793 23.470 1.00 71.00 77 SER A N 1
ATOM 635 C CA . SER A 1 77 ? 8.469 -20.061 23.306 1.00 71.00 77 SER A CA 1
ATOM 636 C C . SER A 1 77 ? 7.675 -20.087 22.010 1.00 71.00 77 SER A C 1
ATOM 638 O O . SER A 1 77 ? 7.379 -19.044 21.439 1.00 71.00 77 SER A O 1
ATOM 640 N N . ILE A 1 78 ? 7.313 -21.277 21.543 1.00 61.91 78 ILE A N 1
ATOM 641 C CA . ILE A 1 78 ? 6.415 -21.437 20.400 1.00 61.91 78 ILE A CA 1
ATOM 642 C C . ILE A 1 78 ? 4.997 -21.143 20.889 1.00 61.91 78 ILE A C 1
ATOM 644 O O . ILE A 1 78 ? 4.412 -21.889 21.675 1.00 61.91 78 ILE A O 1
ATOM 648 N N . THR A 1 79 ? 4.456 -20.020 20.442 1.00 58.12 79 THR A N 1
ATOM 649 C CA . THR A 1 79 ? 3.098 -19.550 20.725 1.00 58.12 79 THR A CA 1
ATOM 650 C C . THR A 1 79 ? 2.215 -19.759 19.498 1.00 58.12 79 THR A C 1
ATOM 652 O O . THR A 1 79 ? 2.705 -19.905 18.379 1.00 58.12 79 THR A O 1
ATOM 655 N N . HIS A 1 80 ? 0.893 -19.728 19.664 1.00 48.44 80 HIS A N 1
ATOM 656 C CA . HIS A 1 80 ? -0.056 -19.772 18.540 1.00 48.44 80 HIS A CA 1
ATOM 657 C C . HIS A 1 80 ? 0.100 -18.599 17.550 1.00 48.44 80 HIS A C 1
ATOM 659 O O . HIS A 1 80 ? -0.583 -18.558 16.530 1.00 48.44 80 HIS A O 1
ATOM 665 N N . THR A 1 81 ? 0.955 -17.628 17.872 1.00 40.38 81 THR A N 1
ATOM 666 C CA . THR A 1 81 ? 1.298 -16.462 17.054 1.00 40.38 81 THR A CA 1
ATOM 667 C C . THR A 1 81 ? 2.624 -16.623 16.316 1.00 40.38 81 THR A C 1
ATOM 669 O O . THR A 1 81 ? 2.907 -15.830 15.417 1.00 40.38 81 THR A O 1
ATOM 672 N N . SER A 1 82 ? 3.416 -17.638 16.674 1.00 43.72 82 SER A N 1
ATOM 673 C CA . SER A 1 82 ? 4.702 -17.906 16.045 1.00 43.72 82 SER A CA 1
ATOM 674 C C . SER A 1 82 ? 4.491 -18.503 14.653 1.00 43.72 82 SER A C 1
ATOM 676 O O . SER A 1 82 ? 3.833 -19.525 14.479 1.00 43.72 82 SER A O 1
ATOM 678 N N . ASN A 1 83 ? 5.035 -17.825 13.641 1.00 38.94 83 ASN A N 1
ATOM 679 C CA . ASN A 1 83 ? 4.966 -18.265 12.244 1.00 38.94 83 ASN A CA 1
ATOM 680 C C . ASN A 1 83 ? 6.053 -19.302 11.891 1.00 38.94 83 ASN A C 1
ATOM 682 O O . ASN A 1 83 ? 5.992 -19.890 10.815 1.00 38.94 83 ASN A O 1
ATOM 686 N N . ASN A 1 84 ? 7.033 -19.510 12.781 1.00 44.00 84 ASN A N 1
ATOM 687 C CA . ASN A 1 84 ? 8.190 -20.389 12.602 1.00 44.00 84 ASN A CA 1
ATOM 688 C C . ASN A 1 84 ? 8.438 -21.215 13.878 1.00 44.00 84 ASN A C 1
ATOM 690 O O . ASN A 1 84 ? 8.154 -20.749 14.983 1.00 44.00 84 ASN A O 1
ATOM 694 N N . ASP A 1 85 ? 9.114 -22.358 13.738 1.00 45.88 85 ASP A N 1
ATOM 695 C CA . ASP A 1 85 ? 9.546 -23.225 14.852 1.00 45.88 85 ASP A CA 1
ATOM 696 C C . ASP A 1 85 ? 10.599 -22.574 15.790 1.00 45.88 85 ASP A C 1
ATOM 698 O O . ASP A 1 85 ? 10.984 -23.151 16.806 1.00 45.88 85 ASP A O 1
ATOM 702 N N . ASP A 1 86 ? 11.058 -21.351 15.486 1.00 44.16 86 ASP A N 1
ATOM 703 C CA . ASP A 1 86 ? 12.074 -20.602 16.247 1.00 44.16 86 ASP A CA 1
ATOM 704 C C . ASP A 1 86 ? 11.536 -19.900 17.518 1.00 44.16 86 ASP A C 1
ATOM 706 O O . ASP A 1 86 ? 12.318 -19.318 18.286 1.00 44.16 86 ASP A O 1
ATOM 710 N N . GLY A 1 87 ? 10.214 -19.925 17.735 1.00 53.47 87 GLY A N 1
ATOM 711 C CA . GLY A 1 87 ? 9.521 -19.370 18.905 1.00 53.47 87 GLY A CA 1
ATOM 712 C C . GLY A 1 87 ? 9.474 -17.835 18.985 1.00 53.47 87 GLY A C 1
ATOM 713 O O . GLY A 1 87 ? 10.364 -17.122 18.519 1.00 53.47 87 GLY A O 1
ATOM 714 N N . ASP A 1 88 ? 8.447 -17.296 19.632 1.00 56.16 88 ASP A N 1
ATOM 715 C CA . ASP A 1 88 ? 8.284 -15.867 19.903 1.00 56.16 88 ASP A CA 1
ATOM 716 C C . ASP A 1 88 ? 9.006 -15.477 21.197 1.00 56.16 88 ASP A C 1
ATOM 718 O O . ASP A 1 88 ? 8.980 -16.212 22.183 1.00 56.16 88 ASP A O 1
ATOM 722 N N . VAL A 1 89 ? 9.649 -14.305 21.213 1.00 60.25 89 VAL A N 1
ATOM 723 C CA . VAL A 1 89 ? 10.183 -13.714 22.450 1.00 60.25 89 VAL A CA 1
ATOM 724 C C . VAL A 1 89 ? 9.031 -13.060 23.205 1.00 60.25 89 VAL A C 1
ATOM 726 O O . VAL A 1 89 ? 8.354 -12.176 22.683 1.00 60.25 89 VAL A O 1
ATOM 729 N N . ILE A 1 90 ? 8.821 -13.469 24.450 1.00 65.12 90 ILE A N 1
ATOM 730 C CA . ILE A 1 90 ? 7.736 -12.977 25.291 1.00 65.12 90 ILE A CA 1
ATOM 731 C C . ILE A 1 90 ? 8.229 -11.733 26.033 1.00 65.12 90 ILE A C 1
ATOM 733 O O . ILE A 1 90 ? 8.977 -11.823 27.007 1.00 65.12 90 ILE A O 1
ATOM 737 N N . LEU A 1 91 ? 7.824 -10.564 25.533 1.00 55.75 91 LEU A N 1
ATOM 738 C CA . LEU A 1 91 ? 8.230 -9.260 26.068 1.00 55.75 91 LEU A CA 1
ATOM 739 C C . LEU A 1 91 ? 7.414 -8.848 27.301 1.00 55.75 91 LEU A C 1
ATOM 741 O O . LEU A 1 91 ? 7.950 -8.232 28.222 1.00 55.75 91 LEU A O 1
ATOM 745 N N . ASP A 1 92 ? 6.122 -9.186 27.328 1.00 61.50 92 ASP A N 1
ATOM 746 C CA . ASP A 1 92 ? 5.236 -8.861 28.444 1.00 61.50 92 ASP A CA 1
ATOM 747 C C . ASP A 1 92 ? 5.136 -10.024 29.431 1.00 61.50 92 ASP A C 1
ATOM 749 O O . ASP A 1 92 ? 4.309 -10.927 29.326 1.00 61.50 92 ASP A O 1
ATOM 753 N N . GLU A 1 93 ? 5.994 -9.976 30.439 1.00 68.19 93 GLU A N 1
ATOM 754 C CA . GLU A 1 93 ? 6.048 -10.998 31.480 1.00 68.19 93 GLU A CA 1
ATOM 755 C C . GLU A 1 93 ? 5.009 -10.815 32.585 1.00 68.19 93 GLU A C 1
ATOM 757 O O . GLU A 1 93 ? 4.944 -11.619 33.518 1.00 68.19 93 GLU A O 1
ATOM 762 N N . SER A 1 94 ? 4.242 -9.723 32.535 1.00 64.25 94 SER A N 1
ATOM 763 C CA . SER A 1 94 ? 3.188 -9.467 33.514 1.00 64.25 94 SER A CA 1
ATOM 764 C C . SER A 1 94 ? 1.928 -10.285 33.248 1.00 64.25 94 SER A C 1
ATOM 766 O O . SER A 1 94 ? 1.092 -10.416 34.142 1.00 64.25 94 SER A O 1
ATOM 768 N N . GLN A 1 95 ? 1.808 -10.870 32.054 1.00 61.66 95 GLN A N 1
ATOM 769 C CA . GLN A 1 95 ? 0.675 -11.714 31.713 1.00 61.66 95 GLN A CA 1
ATOM 770 C C . GLN A 1 95 ? 0.780 -13.087 32.392 1.00 61.66 95 GLN A C 1
ATOM 772 O O . GLN A 1 95 ? 1.871 -13.668 32.452 1.00 61.66 95 GLN A O 1
ATOM 777 N N . PRO A 1 96 ? -0.347 -13.631 32.888 1.00 66.06 96 PRO A N 1
ATOM 778 C CA . PRO A 1 96 ? -0.405 -15.017 33.327 1.00 66.06 96 PRO A CA 1
ATOM 779 C C . PRO A 1 96 ? -0.111 -15.933 32.139 1.00 66.06 96 PRO A C 1
ATOM 781 O O . PRO A 1 96 ? -0.509 -15.647 31.006 1.00 66.06 96 PRO A O 1
ATOM 784 N N . ILE A 1 97 ? 0.578 -17.043 32.397 1.00 65.06 97 ILE A N 1
ATOM 785 C CA . ILE A 1 97 ? 1.107 -17.930 31.346 1.00 65.06 97 ILE A CA 1
ATOM 786 C C . ILE A 1 97 ? 0.012 -18.458 30.412 1.00 65.06 97 ILE A C 1
ATOM 788 O O . ILE A 1 97 ? 0.221 -18.604 29.209 1.00 65.06 97 ILE A O 1
ATOM 792 N N . GLU A 1 98 ? -1.191 -18.645 30.944 1.00 58.53 98 GLU A N 1
ATOM 793 C CA . GLU A 1 98 ? -2.376 -19.074 30.200 1.00 58.53 98 GLU A CA 1
ATOM 794 C C . GLU A 1 98 ? -2.781 -18.090 29.085 1.00 58.53 98 GLU A C 1
ATOM 796 O O . GLU A 1 98 ? -3.330 -18.499 28.063 1.00 58.53 98 GLU A O 1
ATOM 801 N N . LYS A 1 99 ? -2.475 -16.792 29.232 1.00 53.22 99 LYS A N 1
ATOM 802 C CA . LYS A 1 99 ? -2.793 -15.753 28.234 1.00 53.22 99 LYS A CA 1
ATOM 803 C C . LYS A 1 99 ? -1.748 -15.618 27.126 1.00 53.22 99 LYS A C 1
ATOM 805 O O . LYS A 1 99 ? -2.048 -15.031 26.080 1.00 53.22 99 LYS A O 1
ATOM 810 N N . ILE A 1 100 ? -0.563 -16.195 27.320 1.00 58.03 100 ILE A N 1
ATOM 811 C CA . ILE A 1 100 ? 0.549 -16.150 26.360 1.00 58.03 100 ILE A CA 1
ATOM 812 C C . ILE A 1 100 ? 0.217 -16.990 25.117 1.00 58.03 100 ILE A C 1
ATOM 814 O O . ILE A 1 100 ? 0.602 -16.630 24.007 1.00 58.03 100 ILE A O 1
ATOM 818 N N . GLY A 1 101 ? -0.586 -18.050 25.276 1.00 54.53 101 GLY A N 1
ATOM 819 C CA . GLY A 1 101 ? -1.007 -18.907 24.167 1.00 54.53 101 GLY A CA 1
ATOM 820 C C . GLY A 1 101 ? 0.132 -19.785 23.653 1.00 54.53 101 GLY A C 1
ATOM 821 O O . GLY A 1 101 ? 0.390 -19.808 22.452 1.00 54.53 101 GLY A O 1
ATOM 822 N N . LEU A 1 102 ? 0.829 -20.461 24.568 1.00 58.16 102 LEU A N 1
ATOM 823 C CA . LEU A 1 102 ? 1.881 -21.426 24.255 1.00 58.16 102 LEU A CA 1
ATOM 824 C C . LEU A 1 102 ? 1.297 -22.628 23.489 1.00 58.16 102 LEU A C 1
ATOM 826 O O . LEU A 1 102 ? 0.290 -23.188 23.916 1.00 58.16 102 LEU A O 1
ATOM 830 N N . VAL A 1 103 ? 1.938 -23.043 22.392 1.00 55.00 103 VAL A N 1
ATOM 831 C CA . VAL A 1 103 ? 1.581 -24.274 21.650 1.00 55.00 103 VAL A CA 1
ATOM 832 C C . VAL A 1 103 ? 1.969 -25.513 22.457 1.00 55.00 103 VAL A C 1
ATOM 834 O O . VAL A 1 103 ? 1.256 -26.511 22.466 1.00 55.00 103 VAL A O 1
ATOM 837 N N . TYR A 1 104 ? 3.085 -25.420 23.179 1.00 61.75 104 TYR A N 1
ATOM 838 C CA . TYR A 1 104 ? 3.625 -26.459 24.045 1.00 61.75 104 TYR A CA 1
ATOM 839 C C . TYR A 1 104 ? 3.965 -25.852 25.410 1.00 61.75 104 TYR A C 1
ATOM 841 O O . TYR A 1 104 ? 4.395 -24.703 25.484 1.00 61.75 104 TYR A O 1
ATOM 849 N N . ALA A 1 105 ? 3.836 -26.617 26.496 1.00 67.62 105 ALA A N 1
ATOM 850 C CA . ALA A 1 105 ? 4.137 -26.157 27.856 1.00 67.62 105 ALA A CA 1
ATOM 851 C C . ALA A 1 105 ? 5.654 -26.064 28.138 1.00 67.62 105 ALA A C 1
ATOM 853 O O . ALA A 1 105 ? 6.170 -26.702 29.058 1.00 67.62 105 ALA A O 1
ATOM 854 N N . PHE A 1 106 ? 6.383 -25.274 27.345 1.00 77.12 106 PHE A N 1
ATOM 855 C CA . PHE A 1 106 ? 7.798 -24.985 27.563 1.00 77.12 106 PHE A CA 1
ATOM 856 C C . PHE A 1 106 ? 8.116 -23.492 27.438 1.00 77.12 106 PHE A C 1
ATOM 858 O O . PHE A 1 106 ? 7.416 -22.733 26.769 1.00 77.12 106 PHE A O 1
ATOM 865 N N . LEU A 1 107 ? 9.209 -23.076 28.072 1.00 74.75 107 LEU A N 1
ATOM 866 C CA . LEU A 1 107 ? 9.809 -21.751 27.957 1.00 74.75 107 LEU A CA 1
ATOM 867 C C . LEU A 1 107 ? 11.307 -21.918 27.735 1.00 74.75 107 LEU A C 1
ATOM 869 O O . LEU A 1 107 ? 11.975 -22.655 28.449 1.00 74.75 107 LEU A O 1
ATOM 873 N N . ARG A 1 108 ? 11.869 -21.203 26.779 1.00 77.44 108 ARG A N 1
ATOM 874 C CA . ARG A 1 108 ? 13.303 -21.130 26.535 1.00 77.44 108 ARG A CA 1
ATOM 875 C C . ARG A 1 108 ? 13.834 -19.795 27.046 1.00 77.44 108 ARG A C 1
ATOM 877 O O . ARG A 1 108 ? 13.141 -18.786 27.023 1.00 77.44 108 ARG A O 1
ATOM 884 N N . ILE A 1 109 ? 15.045 -19.801 27.593 1.00 75.19 109 ILE A N 1
ATOM 885 C CA . ILE A 1 109 ? 15.714 -18.602 28.100 1.00 75.19 109 ILE A CA 1
ATOM 886 C C . ILE A 1 109 ? 16.863 -18.280 27.153 1.00 75.19 109 ILE A C 1
ATOM 888 O O . ILE A 1 109 ? 17.901 -18.942 27.179 1.00 75.19 109 ILE A O 1
ATOM 892 N N . ASP A 1 110 ? 16.677 -17.258 26.327 1.00 68.00 110 ASP A N 1
ATOM 893 C CA . ASP A 1 110 ? 17.660 -16.824 25.335 1.00 68.00 110 ASP A CA 1
ATOM 894 C C . ASP A 1 110 ? 18.353 -15.543 25.782 1.00 68.00 110 ASP A C 1
ATOM 896 O O . ASP A 1 110 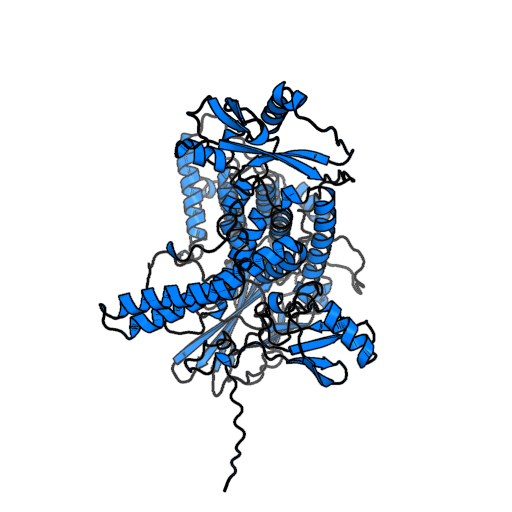? 17.753 -14.709 26.462 1.00 68.00 110 ASP A O 1
ATOM 900 N N . LYS A 1 111 ? 19.638 -15.372 25.432 1.00 61.62 111 LYS A N 1
ATOM 901 C CA . LYS A 1 111 ? 20.294 -14.065 25.600 1.00 61.62 111 LYS A CA 1
ATOM 902 C C . LYS A 1 111 ? 19.491 -13.076 24.772 1.00 61.62 111 LYS A C 1
ATOM 904 O O . LYS A 1 111 ? 19.173 -13.396 23.632 1.00 61.62 111 LYS A O 1
ATOM 909 N N . GLY A 1 112 ? 19.151 -11.924 25.347 1.00 51.16 112 GLY A N 1
ATOM 910 C CA . GLY A 1 112 ? 18.379 -10.872 24.684 1.00 51.16 112 GLY A CA 1
ATOM 911 C C . GLY A 1 112 ? 19.159 -10.200 23.553 1.00 51.16 112 GLY A C 1
ATOM 912 O O . GLY A 1 112 ? 19.390 -8.995 23.590 1.00 51.16 112 GLY A O 1
ATOM 913 N N . GLU A 1 113 ? 19.618 -10.973 22.574 1.00 46.66 113 GLU A N 1
ATOM 914 C CA . GLU A 1 113 ? 19.973 -10.455 21.268 1.00 46.66 113 GLU A CA 1
ATOM 915 C C . GLU A 1 113 ? 18.660 -10.017 20.623 1.00 46.66 113 GLU A C 1
ATOM 917 O O . GLU A 1 113 ? 17.702 -10.791 20.552 1.00 46.66 113 GLU A O 1
ATOM 922 N N . GLN A 1 114 ? 18.582 -8.748 20.217 1.00 46.97 114 GLN A N 1
ATOM 923 C CA . GLN A 1 114 ? 17.452 -8.258 19.438 1.00 46.97 114 GLN A CA 1
ATOM 924 C C . GLN A 1 114 ? 17.317 -9.165 18.213 1.00 46.97 114 GLN A C 1
ATOM 926 O O . GLN A 1 114 ? 18.180 -9.138 17.333 1.00 46.97 114 GLN A O 1
ATOM 931 N N . LYS A 1 115 ? 16.269 -10.002 18.174 1.00 51.75 115 LYS A N 1
ATOM 932 C CA . LYS A 1 115 ? 15.966 -10.803 16.986 1.00 51.75 115 LYS A CA 1
ATOM 933 C C . LYS A 1 115 ? 15.898 -9.839 15.807 1.00 51.75 115 LYS A C 1
ATOM 935 O O . LYS A 1 115 ? 15.170 -8.847 15.860 1.00 51.75 115 LYS A O 1
ATOM 940 N N . GLN A 1 116 ? 16.693 -10.113 14.776 1.00 54.59 116 GLN A N 1
ATOM 941 C CA . GLN A 1 116 ? 16.713 -9.282 13.585 1.00 54.59 116 GLN A CA 1
ATOM 942 C C . GLN A 1 116 ? 15.295 -9.198 13.011 1.00 54.59 116 GLN A C 1
ATOM 944 O O . GLN A 1 116 ? 14.669 -10.225 12.747 1.00 54.59 116 GLN A O 1
ATOM 949 N N . LEU A 1 117 ? 14.805 -7.974 12.815 1.00 60.09 117 LEU A N 1
ATOM 950 C CA . LEU A 1 117 ? 13.508 -7.731 12.202 1.00 60.09 117 LEU A CA 1
ATOM 951 C C . LEU A 1 117 ? 13.499 -8.316 10.782 1.00 60.09 117 LEU A C 1
ATOM 953 O O . LEU A 1 117 ? 14.352 -7.962 9.971 1.00 60.09 117 LEU A O 1
ATOM 957 N N . CYS A 1 118 ? 12.547 -9.206 10.492 1.00 66.94 118 CYS A N 1
ATOM 958 C CA . CYS A 1 118 ? 12.390 -9.864 9.191 1.00 66.94 118 CYS A CA 1
ATOM 959 C C . CYS A 1 118 ? 13.713 -10.458 8.634 1.00 66.94 118 CYS A C 1
ATOM 961 O O . CYS A 1 118 ? 14.239 -9.972 7.630 1.00 66.94 118 CYS A O 1
ATOM 963 N N . PRO A 1 119 ? 14.263 -11.537 9.229 1.00 60.28 119 PRO A N 1
ATOM 964 C CA . PRO A 1 119 ? 15.581 -12.075 8.855 1.00 60.28 119 PRO A CA 1
ATOM 965 C C . PRO A 1 119 ? 15.644 -12.593 7.408 1.00 60.28 119 PRO A C 1
ATOM 967 O O . PRO A 1 119 ? 16.718 -12.649 6.809 1.00 60.28 119 PRO A O 1
ATOM 970 N N . TRP A 1 120 ? 14.483 -12.929 6.842 1.00 69.19 120 TRP A N 1
ATOM 971 C CA . TRP A 1 120 ? 14.280 -13.385 5.467 1.00 69.19 120 TRP A CA 1
ATOM 972 C C . TRP A 1 120 ? 14.406 -12.269 4.415 1.00 69.19 120 TRP A C 1
ATOM 974 O O . TRP A 1 120 ? 14.401 -12.559 3.220 1.00 69.19 120 TRP A O 1
ATOM 984 N N . VAL A 1 121 ? 14.503 -11.000 4.825 1.00 73.50 121 VAL A N 1
ATOM 985 C CA . VAL A 1 121 ? 14.619 -9.863 3.904 1.00 73.50 121 VAL A CA 1
ATOM 986 C C . VAL A 1 121 ? 15.996 -9.855 3.238 1.00 73.50 121 VAL A C 1
ATOM 988 O O . VAL A 1 121 ? 17.041 -10.012 3.887 1.00 73.50 121 VAL A O 1
ATOM 991 N N . SER A 1 122 ? 15.977 -9.665 1.916 1.00 73.00 122 SER A N 1
ATOM 992 C CA . SER A 1 122 ? 17.173 -9.646 1.076 1.00 73.00 122 SER A CA 1
ATOM 993 C C . SER A 1 122 ? 18.131 -8.526 1.490 1.00 73.00 122 SER A C 1
ATOM 995 O O . SER A 1 122 ? 17.716 -7.502 2.029 1.00 73.00 122 SER A O 1
ATOM 997 N N . VAL A 1 123 ? 19.428 -8.684 1.209 1.00 74.50 123 VAL A N 1
ATOM 998 C CA . VAL A 1 123 ? 20.438 -7.664 1.554 1.00 74.50 123 VAL A CA 1
ATOM 999 C C . VAL A 1 123 ? 20.114 -6.303 0.928 1.00 74.50 123 VAL A C 1
ATOM 1001 O O . VAL A 1 123 ? 20.336 -5.281 1.569 1.00 74.50 123 VAL A O 1
ATOM 1004 N N . SER A 1 124 ? 19.553 -6.282 -0.287 1.00 73.31 124 SER A N 1
ATOM 1005 C CA . SER A 1 124 ? 19.153 -5.041 -0.962 1.00 73.31 124 SER A CA 1
ATOM 1006 C C . SER A 1 124 ? 18.011 -4.314 -0.255 1.00 73.31 124 SER A C 1
ATOM 1008 O O . SER A 1 124 ? 18.022 -3.092 -0.195 1.00 73.31 124 SER A O 1
ATOM 1010 N N . ASP A 1 125 ? 17.061 -5.055 0.311 1.00 81.25 125 ASP A N 1
ATOM 1011 C CA . ASP A 1 125 ? 15.880 -4.488 0.967 1.00 81.25 125 ASP A CA 1
ATOM 1012 C C . ASP A 1 125 ? 16.154 -4.077 2.430 1.00 81.25 125 ASP A C 1
ATOM 1014 O O . ASP A 1 125 ? 15.365 -3.345 3.024 1.00 81.25 125 ASP A O 1
ATOM 1018 N N . ARG A 1 126 ? 17.266 -4.527 3.037 1.00 81.56 126 ARG A N 1
ATOM 1019 C CA . ARG A 1 126 ? 17.614 -4.199 4.437 1.00 81.56 126 ARG A CA 1
ATOM 1020 C C . ARG A 1 126 ? 17.796 -2.704 4.662 1.00 81.56 126 ARG A C 1
ATOM 1022 O O . ARG A 1 126 ? 17.339 -2.191 5.673 1.00 81.56 126 ARG A O 1
ATOM 1029 N N . PHE A 1 127 ? 18.422 -2.017 3.711 1.00 81.69 127 PHE A N 1
ATOM 1030 C CA . PHE A 1 127 ? 18.632 -0.574 3.810 1.00 81.69 127 PHE A CA 1
ATOM 1031 C C . PHE A 1 127 ? 17.300 0.188 3.880 1.00 81.69 127 PHE A C 1
ATOM 1033 O O . PHE A 1 127 ? 17.115 1.052 4.734 1.00 81.69 127 PHE A O 1
ATOM 1040 N N . ASP A 1 128 ? 16.351 -0.182 3.021 1.00 84.06 128 ASP A N 1
ATOM 1041 C CA . ASP A 1 128 ? 15.004 0.387 3.024 1.00 84.06 128 ASP A CA 1
ATOM 1042 C C . ASP A 1 128 ? 14.260 0.076 4.329 1.00 84.06 128 ASP A C 1
ATOM 1044 O O . ASP A 1 128 ? 13.577 0.934 4.885 1.00 84.06 128 ASP A O 1
ATOM 1048 N N . LEU A 1 129 ? 14.403 -1.153 4.835 1.00 84.81 129 LEU A N 1
ATOM 1049 C CA . LEU A 1 129 ? 13.785 -1.579 6.087 1.00 84.81 129 LEU A CA 1
ATOM 1050 C C . LEU A 1 129 ? 14.300 -0.773 7.284 1.00 84.81 129 LEU A C 1
ATOM 1052 O O . LEU A 1 129 ? 13.501 -0.336 8.109 1.00 84.81 129 LEU A O 1
ATOM 1056 N N . ASP A 1 130 ? 15.609 -0.530 7.363 1.00 84.25 130 ASP A N 1
ATOM 1057 C CA . ASP A 1 130 ? 16.216 0.297 8.411 1.00 84.25 130 ASP A CA 1
ATOM 1058 C C . ASP A 1 130 ? 15.680 1.735 8.366 1.00 84.25 130 ASP A C 1
ATOM 1060 O O . ASP A 1 130 ? 15.375 2.334 9.402 1.00 84.25 130 ASP A O 1
ATOM 1064 N N . HIS A 1 131 ? 15.495 2.277 7.162 1.00 85.06 131 HIS A N 1
ATOM 1065 C CA . HIS A 1 131 ? 14.954 3.617 6.970 1.00 85.06 131 HIS A CA 1
ATOM 1066 C C . HIS A 1 131 ? 13.461 3.702 7.346 1.00 85.06 131 HIS A C 1
ATOM 1068 O O . HIS A 1 131 ? 13.037 4.662 7.998 1.00 85.06 131 HIS A O 1
ATOM 1074 N N . LEU A 1 132 ? 12.666 2.675 7.021 1.00 85.69 132 LEU A N 1
ATOM 1075 C CA . LEU A 1 132 ? 11.278 2.556 7.481 1.00 85.69 132 LEU A CA 1
ATOM 1076 C C . LEU A 1 132 ? 11.162 2.362 8.996 1.00 85.69 132 LEU A C 1
ATOM 1078 O O . LEU A 1 132 ? 10.238 2.910 9.598 1.00 85.69 132 LEU A O 1
ATOM 1082 N N . ASN A 1 133 ? 12.076 1.618 9.621 1.00 84.25 133 ASN A N 1
ATOM 1083 C CA . ASN A 1 133 ? 12.130 1.472 11.078 1.00 84.25 133 ASN A CA 1
ATOM 1084 C C . ASN A 1 133 ? 12.368 2.828 11.741 1.00 84.25 133 ASN A C 1
ATOM 1086 O O . ASN A 1 133 ? 11.601 3.239 12.609 1.00 84.25 133 ASN A O 1
ATOM 1090 N N . TYR A 1 134 ? 13.366 3.573 11.259 1.00 84.75 134 TYR A N 1
ATOM 1091 C CA . TYR A 1 134 ? 13.651 4.921 11.746 1.00 84.75 134 TYR A CA 1
ATOM 1092 C C . TYR A 1 134 ? 12.450 5.868 11.580 1.00 84.75 134 TYR A C 1
ATOM 1094 O O . TYR A 1 134 ? 12.100 6.618 12.495 1.00 84.75 134 TYR A O 1
ATOM 1102 N N . PHE A 1 135 ? 11.783 5.814 10.423 1.00 86.31 135 PHE A N 1
ATOM 1103 C CA . PHE A 1 135 ? 10.545 6.555 10.187 1.00 86.31 135 PHE A CA 1
ATOM 1104 C C . PHE A 1 135 ? 9.444 6.162 11.185 1.00 86.31 135 PHE A C 1
ATOM 1106 O O . PHE A 1 135 ? 8.807 7.041 11.763 1.00 86.31 135 PHE A O 1
ATOM 1113 N N . SER A 1 136 ? 9.250 4.863 11.423 1.00 85.62 136 SER A N 1
ATOM 1114 C CA . SER A 1 136 ? 8.215 4.333 12.318 1.00 85.62 136 SER A CA 1
ATOM 1115 C C . SER A 1 136 ? 8.462 4.718 13.780 1.00 85.62 136 SER A C 1
ATOM 1117 O O . SER A 1 136 ? 7.531 5.138 14.467 1.00 85.62 136 SER A O 1
ATOM 1119 N N . ASP A 1 137 ? 9.716 4.686 14.239 1.00 83.38 137 ASP A N 1
ATOM 1120 C CA . ASP A 1 137 ? 10.107 5.150 15.575 1.00 83.38 137 ASP A CA 1
ATOM 1121 C C . ASP A 1 137 ? 9.753 6.628 15.789 1.00 83.38 137 ASP A C 1
ATOM 1123 O O . ASP A 1 137 ? 9.176 7.005 16.813 1.00 83.38 137 ASP A O 1
ATOM 1127 N N . ASN A 1 138 ? 10.093 7.485 14.823 1.00 85.44 138 ASN A N 1
ATOM 1128 C CA . ASN A 1 138 ? 9.805 8.917 14.902 1.00 85.44 138 ASN A CA 1
ATOM 1129 C C . ASN A 1 138 ? 8.306 9.208 14.800 1.00 85.44 138 ASN A C 1
ATOM 1131 O O . ASN A 1 138 ? 7.792 10.065 15.520 1.00 85.44 138 ASN A O 1
ATOM 1135 N N . LEU A 1 139 ? 7.598 8.468 13.948 1.00 86.75 139 LEU A N 1
ATOM 1136 C CA . LEU A 1 139 ? 6.151 8.555 13.813 1.00 86.75 139 LEU A CA 1
ATOM 1137 C C . LEU A 1 139 ? 5.446 8.206 15.128 1.00 86.75 139 LEU A C 1
ATOM 1139 O O . LEU A 1 139 ? 4.541 8.932 15.526 1.00 86.75 139 LEU A O 1
ATOM 1143 N N . CYS A 1 140 ? 5.864 7.147 15.824 1.00 85.44 140 CYS A N 1
ATOM 1144 C CA . CYS A 1 140 ? 5.282 6.775 17.114 1.00 85.44 140 CYS A CA 1
ATOM 1145 C C . CYS A 1 140 ? 5.548 7.827 18.193 1.00 85.44 140 CYS A C 1
ATOM 1147 O O . CYS A 1 140 ? 4.619 8.205 18.901 1.00 85.44 140 CYS A O 1
ATOM 1149 N N . LYS A 1 141 ? 6.770 8.378 18.264 1.00 85.19 141 LYS A N 1
ATOM 1150 C CA . LYS A 1 141 ? 7.079 9.493 19.181 1.00 85.19 141 LYS A CA 1
ATOM 1151 C C . LYS A 1 141 ? 6.170 10.699 18.939 1.00 85.19 141 LYS A C 1
ATOM 1153 O O . LYS A 1 141 ? 5.679 11.290 19.894 1.00 85.19 141 LYS A O 1
ATOM 1158 N N . TRP A 1 142 ? 5.940 11.050 17.674 1.00 86.81 142 TRP A N 1
ATOM 1159 C CA . TRP A 1 142 ? 5.041 12.142 17.301 1.00 86.81 142 TRP A CA 1
ATOM 1160 C C . TRP A 1 142 ? 3.567 11.822 17.585 1.00 86.81 142 TRP A C 1
ATOM 1162 O O . TRP A 1 142 ? 2.834 12.666 18.098 1.00 86.81 142 TRP A O 1
ATOM 1172 N N . ARG A 1 143 ? 3.117 10.602 17.268 1.00 87.31 143 ARG A N 1
ATOM 1173 C CA . ARG A 1 143 ? 1.748 10.142 17.530 1.00 87.31 143 ARG A CA 1
ATOM 1174 C C . ARG A 1 143 ? 1.436 10.245 19.016 1.00 87.31 143 ARG A C 1
ATOM 1176 O O . ARG A 1 143 ? 0.424 10.836 19.370 1.00 87.31 143 ARG A O 1
ATOM 1183 N N . ASP A 1 144 ? 2.315 9.715 19.861 1.00 83.69 144 ASP A N 1
ATOM 1184 C CA . ASP A 1 144 ? 2.104 9.646 21.307 1.00 83.69 144 ASP A CA 1
ATOM 1185 C C . ASP A 1 144 ? 2.157 11.036 21.973 1.00 83.69 144 ASP A C 1
ATOM 1187 O O . ASP A 1 144 ? 1.571 11.230 23.037 1.00 83.69 144 ASP A O 1
ATOM 1191 N N . SER A 1 145 ? 2.804 12.025 21.339 1.00 82.81 145 SER A N 1
ATOM 1192 C CA . SER A 1 145 ? 2.789 13.424 21.787 1.00 82.81 145 SER A CA 1
ATOM 1193 C C . SER A 1 145 ? 1.640 14.259 21.213 1.00 82.81 145 SER A C 1
ATOM 1195 O O . SER A 1 145 ? 1.346 15.317 21.756 1.00 82.81 145 SER A O 1
ATOM 1197 N N . THR A 1 146 ? 0.967 13.811 20.149 1.00 81.81 146 THR A N 1
ATOM 1198 C CA . THR A 1 146 ? -0.040 14.624 19.437 1.00 81.81 146 THR A CA 1
ATOM 1199 C C . THR A 1 146 ? -1.461 14.074 19.559 1.00 81.81 146 THR A C 1
ATOM 1201 O O . THR A 1 146 ? -2.419 14.841 19.631 1.00 81.81 146 THR A O 1
ATOM 1204 N N . ILE A 1 147 ? -1.625 12.751 19.557 1.00 83.44 147 ILE A N 1
ATOM 1205 C CA . ILE A 1 147 ? -2.924 12.075 19.533 1.00 83.44 147 ILE A CA 1
ATOM 1206 C C . ILE A 1 147 ? -3.188 11.488 20.918 1.00 83.44 147 ILE A C 1
ATOM 1208 O O . ILE A 1 147 ? -2.417 10.664 21.406 1.00 83.44 147 ILE A O 1
ATOM 1212 N N . ALA A 1 148 ? -4.296 11.886 21.548 1.00 84.38 148 ALA A N 1
ATOM 1213 C CA . ALA A 1 148 ? -4.715 11.290 22.813 1.00 84.38 148 ALA A CA 1
ATOM 1214 C C . ALA A 1 148 ? -4.956 9.784 22.635 1.00 84.38 148 ALA A C 1
ATOM 1216 O O . ALA A 1 148 ? -5.597 9.356 21.670 1.00 84.38 148 ALA A O 1
ATOM 1217 N N . LYS A 1 149 ? -4.467 8.981 23.584 1.00 83.75 149 LYS A N 1
ATOM 1218 C CA . LYS A 1 149 ? -4.527 7.515 23.511 1.00 83.75 149 LYS A CA 1
ATOM 1219 C C . LYS A 1 149 ? -5.960 6.998 23.351 1.00 83.75 149 LYS A C 1
ATOM 1221 O O . LYS A 1 149 ? -6.196 6.107 22.541 1.00 83.75 149 LYS A O 1
ATOM 1226 N N . ASP A 1 150 ? -6.915 7.608 24.049 1.00 86.06 150 ASP A N 1
ATOM 1227 C CA . ASP A 1 150 ? -8.329 7.234 23.959 1.00 86.06 150 ASP A CA 1
ATOM 1228 C C . ASP A 1 150 ? -8.895 7.474 22.548 1.00 86.06 150 ASP A C 1
ATOM 1230 O O . ASP A 1 150 ? -9.631 6.643 22.022 1.00 86.06 150 ASP A O 1
ATOM 1234 N N . ILE A 1 151 ? -8.503 8.576 21.892 1.00 85.38 151 ILE A N 1
ATOM 1235 C CA . ILE A 1 151 ? -8.914 8.903 20.513 1.00 85.38 151 ILE A CA 1
ATOM 1236 C C . ILE A 1 151 ? -8.276 7.939 19.514 1.00 85.38 151 ILE A C 1
ATOM 1238 O O . ILE A 1 151 ? -8.928 7.534 18.552 1.00 85.38 151 ILE A O 1
ATOM 1242 N N . LEU A 1 152 ? -7.018 7.553 19.743 1.00 87.12 152 LEU A N 1
ATOM 1243 C CA . LEU A 1 152 ? -6.348 6.547 18.926 1.00 87.12 152 LEU A CA 1
ATOM 1244 C C . LEU A 1 152 ? -7.081 5.199 18.998 1.00 87.12 152 LEU A C 1
ATOM 1246 O O . LEU A 1 152 ? -7.247 4.548 17.968 1.00 87.12 152 LEU A O 1
ATOM 1250 N N . GLU A 1 153 ? -7.519 4.791 20.193 1.00 83.88 153 GLU A N 1
ATOM 1251 C CA . GLU A 1 153 ? -8.201 3.514 20.433 1.00 83.88 153 GLU A CA 1
ATOM 1252 C C . GLU A 1 153 ? -9.686 3.511 20.026 1.00 83.88 153 GLU A C 1
ATOM 1254 O O . GLU A 1 153 ? -10.205 2.449 19.683 1.00 83.88 153 GLU A O 1
ATOM 1259 N N . ALA A 1 154 ? -10.360 4.662 20.028 1.00 86.25 154 ALA A N 1
ATOM 1260 C CA . ALA A 1 154 ? -11.778 4.800 19.682 1.00 86.25 154 ALA A CA 1
ATOM 1261 C C . ALA A 1 154 ? -12.025 5.965 18.696 1.00 86.25 154 ALA A C 1
ATOM 1263 O O . ALA A 1 154 ? -12.717 6.933 19.038 1.00 86.25 154 ALA A O 1
ATOM 1264 N N . PRO A 1 155 ? -11.458 5.909 17.473 1.00 87.06 155 PRO A N 1
ATOM 1265 C CA . PRO A 1 155 ? -11.554 7.002 16.512 1.00 87.06 155 PRO A CA 1
ATOM 1266 C C . PRO A 1 155 ? -12.988 7.176 15.978 1.00 87.06 155 PRO A C 1
ATOM 1268 O O . PRO A 1 155 ? -13.718 6.191 15.849 1.00 87.06 155 PRO A O 1
ATOM 1271 N N . PRO A 1 156 ? -13.386 8.406 15.600 1.00 86.69 156 PRO A N 1
ATOM 1272 C CA . PRO A 1 156 ? -14.695 8.677 15.011 1.00 86.69 156 PRO A CA 1
ATOM 1273 C C . PRO A 1 156 ? -14.852 8.018 13.634 1.00 86.69 156 PRO A C 1
ATOM 1275 O O . PRO A 1 156 ? -13.950 8.078 12.793 1.00 86.69 156 PRO A O 1
ATOM 1278 N N . LEU A 1 157 ? -16.027 7.444 13.377 1.00 87.62 157 LEU A N 1
ATOM 1279 C CA . LEU A 1 157 ? -16.401 6.809 12.119 1.00 87.62 157 LEU A CA 1
ATOM 1280 C C . LEU A 1 157 ? -17.341 7.719 11.333 1.00 87.62 157 LEU A C 1
ATOM 1282 O O . LEU A 1 157 ? -18.548 7.785 11.570 1.00 87.62 157 LEU A O 1
ATOM 1286 N N . ILE A 1 158 ? -16.785 8.394 10.336 1.00 89.19 158 ILE A N 1
ATOM 1287 C CA . ILE A 1 158 ? -17.535 9.294 9.462 1.00 89.19 158 ILE A CA 1
ATOM 1288 C C . ILE A 1 158 ? -18.067 8.528 8.251 1.00 89.19 158 ILE A C 1
ATOM 1290 O O . ILE A 1 158 ? -17.359 7.721 7.651 1.00 89.19 158 ILE A O 1
ATOM 1294 N N . SER A 1 159 ? -19.325 8.787 7.916 1.00 85.00 159 SER A N 1
ATOM 1295 C CA . SER A 1 159 ? -20.000 8.221 6.752 1.00 85.00 159 SER A CA 1
ATOM 1296 C C . SER A 1 159 ? -19.728 9.050 5.494 1.00 85.00 159 SER A C 1
ATOM 1298 O O . SER A 1 159 ? -19.675 10.279 5.543 1.00 85.00 159 SER A O 1
ATOM 1300 N N . ASN A 1 160 ? -19.608 8.377 4.347 1.00 79.94 160 ASN A N 1
ATOM 1301 C CA . ASN A 1 160 ? -19.464 9.045 3.046 1.00 79.94 160 ASN A CA 1
ATOM 1302 C C . ASN A 1 160 ? -20.826 9.519 2.495 1.00 79.94 160 ASN A C 1
ATOM 1304 O O . ASN A 1 160 ? -20.885 10.317 1.562 1.00 79.94 160 ASN A O 1
ATOM 1308 N N . SER A 1 161 ? -21.935 9.009 3.042 1.00 77.38 161 SER A N 1
ATOM 1309 C CA . SER A 1 161 ? -23.299 9.377 2.664 1.00 77.38 161 SER A CA 1
ATOM 1310 C C . SER A 1 161 ? -23.754 10.648 3.372 1.00 77.38 161 SER A C 1
ATOM 1312 O O . SER A 1 161 ? -23.508 10.842 4.560 1.00 77.38 161 SER A O 1
ATOM 1314 N N . SER A 1 162 ? -24.493 11.504 2.664 1.00 72.19 162 SER A N 1
ATOM 1315 C CA . SER A 1 162 ? -25.164 12.652 3.277 1.00 72.19 162 SER A CA 1
ATOM 1316 C C . SER A 1 162 ? -26.670 12.407 3.367 1.00 72.19 162 SER A C 1
ATOM 1318 O O . SER A 1 162 ? -27.350 12.217 2.361 1.00 72.19 162 SER A O 1
ATOM 1320 N N . LEU A 1 163 ? -27.210 12.422 4.588 1.00 78.00 163 LEU A N 1
ATOM 1321 C CA . LEU A 1 163 ? -28.654 12.466 4.818 1.00 78.00 163 LEU A CA 1
ATOM 1322 C C . LEU A 1 163 ? -29.122 13.916 4.659 1.00 78.00 163 LEU A C 1
ATOM 1324 O O . LEU A 1 163 ? -29.050 14.721 5.583 1.00 78.00 163 LEU A O 1
ATOM 1328 N N . SER A 1 164 ? -29.564 14.291 3.458 1.00 71.06 164 SER A N 1
ATOM 1329 C CA . SER A 1 164 ? -29.999 15.668 3.189 1.00 71.06 164 SER A CA 1
ATOM 1330 C C . SER A 1 164 ? -31.340 16.029 3.829 1.00 71.06 164 SER A C 1
ATOM 1332 O O . SER A 1 164 ? -31.571 17.212 4.058 1.00 71.06 164 SER A O 1
ATOM 1334 N N . ASN A 1 165 ? -32.187 15.037 4.111 1.00 80.56 165 ASN A N 1
ATOM 1335 C CA . ASN A 1 165 ? -33.615 15.217 4.402 1.00 80.56 165 ASN A CA 1
ATOM 1336 C C . ASN A 1 165 ? -33.947 15.407 5.893 1.00 80.56 165 ASN A C 1
ATOM 1338 O O . ASN A 1 165 ? -35.121 15.418 6.246 1.00 80.56 165 ASN A O 1
ATOM 1342 N N . ILE A 1 166 ? -32.939 15.489 6.762 1.00 82.69 166 ILE A N 1
ATOM 1343 C CA . ILE A 1 166 ? -33.110 15.628 8.211 1.00 82.69 166 ILE A CA 1
ATOM 1344 C C . ILE A 1 166 ? -32.575 16.999 8.613 1.00 82.69 166 ILE A C 1
ATOM 1346 O O . ILE A 1 166 ? -31.384 17.261 8.431 1.00 82.69 166 ILE A O 1
ATOM 1350 N N . ASP A 1 167 ? -33.454 17.852 9.136 1.00 84.00 167 ASP A N 1
ATOM 1351 C CA . ASP A 1 167 ? -33.102 19.205 9.582 1.00 84.00 167 ASP A CA 1
ATOM 1352 C C . ASP A 1 167 ? -32.727 19.232 11.070 1.00 84.00 167 ASP A C 1
ATOM 1354 O O . ASP A 1 167 ? -31.711 19.825 11.432 1.00 84.00 167 ASP A O 1
ATOM 1358 N N . GLU A 1 168 ? -33.482 18.510 11.904 1.00 89.94 168 GLU A N 1
ATOM 1359 C CA . GLU A 1 168 ? -33.282 18.416 13.352 1.00 89.94 168 GLU A CA 1
ATOM 1360 C C . GLU A 1 168 ? -33.437 16.968 13.834 1.00 89.94 168 GLU A C 1
ATOM 1362 O O . GLU A 1 168 ? -34.243 16.199 13.299 1.00 89.94 168 GLU A O 1
ATOM 1367 N N . PHE A 1 169 ? -32.677 16.589 14.861 1.00 92.25 169 PHE A N 1
ATOM 1368 C CA . PHE A 1 169 ? -32.791 15.279 15.501 1.00 92.25 169 PHE A CA 1
ATOM 1369 C C . PHE A 1 169 ? -32.448 15.331 16.999 1.00 92.25 169 PHE A C 1
ATOM 1371 O O . PHE A 1 169 ? -31.563 16.086 17.405 1.00 92.25 169 PHE A O 1
ATOM 1378 N N . PRO A 1 170 ? -33.121 14.537 17.852 1.00 92.31 170 PRO A N 1
ATOM 1379 C CA . PRO A 1 170 ? -32.845 14.520 19.282 1.00 92.31 170 PRO A CA 1
ATOM 1380 C C . PRO A 1 170 ? -31.631 13.642 19.623 1.00 92.31 170 PRO A C 1
ATOM 1382 O O . PRO A 1 170 ? -31.496 12.517 19.139 1.00 92.31 170 PRO A O 1
ATOM 1385 N N . VAL A 1 171 ? -30.783 14.132 20.526 1.00 91.81 171 VAL A N 1
ATOM 1386 C CA . VAL A 1 171 ? -29.677 13.388 21.140 1.00 91.81 171 VAL A CA 1
ATOM 1387 C C . VAL A 1 171 ? -29.872 13.361 22.648 1.00 91.81 171 VAL A C 1
ATOM 1389 O O . VAL A 1 171 ? -29.959 14.397 23.305 1.00 91.81 171 VAL A O 1
ATOM 1392 N N . TYR A 1 172 ? -29.940 12.165 23.215 1.00 92.12 172 TYR A N 1
ATOM 1393 C CA . TYR A 1 172 ? -30.138 11.948 24.637 1.00 92.12 172 TYR A CA 1
ATOM 1394 C C . TYR A 1 172 ? -28.806 11.821 25.382 1.00 92.12 172 TYR A C 1
ATOM 1396 O O . TYR A 1 172 ? -27.937 11.025 25.023 1.00 92.12 172 TYR A O 1
ATOM 1404 N N . VAL A 1 173 ? -28.657 12.570 26.474 1.00 88.94 173 VAL A N 1
ATOM 1405 C CA . VAL A 1 173 ? -27.451 12.577 27.308 1.00 88.94 173 VAL A CA 1
ATOM 1406 C C . VAL A 1 173 ? -27.726 11.808 28.595 1.00 88.94 173 VAL A C 1
ATOM 1408 O O . VAL A 1 173 ? -28.372 12.318 29.513 1.00 88.94 173 VAL A O 1
ATOM 1411 N N . LYS A 1 174 ? -27.194 10.582 28.701 1.00 83.44 174 LYS A N 1
ATOM 1412 C CA . LYS A 1 174 ? -27.522 9.654 29.803 1.00 83.44 174 LYS A CA 1
ATOM 1413 C C . LYS A 1 174 ? -27.276 10.224 31.197 1.00 83.44 174 LYS A C 1
ATOM 1415 O O . LYS A 1 174 ? -28.072 10.000 32.098 1.00 83.44 174 LYS A O 1
ATOM 1420 N N . ARG A 1 175 ? -26.179 10.962 31.390 1.00 77.81 175 ARG A N 1
ATOM 1421 C CA . ARG A 1 175 ? -25.803 11.505 32.709 1.00 77.81 175 ARG A CA 1
ATOM 1422 C C . ARG A 1 175 ? -26.749 12.615 33.190 1.00 77.81 175 ARG A C 1
ATOM 1424 O O . ARG A 1 175 ? -26.879 12.835 34.397 1.00 77.81 175 ARG A O 1
ATOM 1431 N N . LEU A 1 176 ? -27.385 13.316 32.253 1.00 79.88 176 LEU A N 1
ATOM 1432 C CA . LEU A 1 176 ? -28.338 14.387 32.535 1.00 79.88 176 LEU A CA 1
ATOM 1433 C C . LEU A 1 176 ? -29.791 13.915 32.525 1.00 79.88 176 LEU A C 1
ATOM 1435 O O . LEU A 1 176 ? -30.615 14.626 33.090 1.00 79.88 176 LEU A O 1
ATOM 1439 N N . ASP A 1 177 ? -30.072 12.737 31.955 1.00 84.19 177 ASP A N 1
ATOM 1440 C CA . ASP A 1 177 ? -31.435 12.234 31.725 1.00 84.19 177 ASP A CA 1
ATOM 1441 C C . ASP A 1 177 ? -32.272 13.264 30.940 1.00 84.19 177 ASP A C 1
ATOM 1443 O O . ASP A 1 177 ? -33.362 13.678 31.331 1.00 84.19 177 ASP A O 1
ATOM 1447 N N . LYS A 1 178 ? -31.669 13.797 29.864 1.00 86.69 178 LYS A N 1
ATOM 1448 C CA . LYS A 1 178 ? -32.219 14.899 29.065 1.00 86.69 178 LYS A CA 1
ATOM 1449 C C . LYS A 1 178 ? -31.860 14.752 27.588 1.00 86.69 178 LYS A C 1
ATOM 1451 O O . LYS A 1 178 ? -30.726 14.409 27.250 1.00 86.69 178 LYS A O 1
ATOM 1456 N N . SER A 1 179 ? -32.818 15.063 26.715 1.00 89.62 179 SER A N 1
ATOM 1457 C CA . SER A 1 179 ? -32.629 15.161 25.266 1.00 89.62 179 SER A CA 1
ATOM 1458 C C . SER A 1 179 ? -32.331 16.593 24.824 1.00 89.62 179 SER A C 1
ATOM 1460 O O . SER A 1 179 ? -33.015 17.529 25.241 1.00 89.62 179 SER A O 1
ATOM 1462 N N . PHE A 1 180 ? -31.362 16.744 23.929 1.00 89.56 180 PHE A N 1
ATOM 1463 C CA . PHE A 1 180 ? -31.006 17.987 23.253 1.00 89.56 180 PHE A CA 1
ATOM 1464 C C . PHE A 1 180 ? -31.381 17.876 21.776 1.00 89.56 180 PHE A C 1
ATOM 1466 O O . PHE A 1 180 ? -31.127 16.848 21.148 1.00 89.56 180 PHE A O 1
ATOM 1473 N N . LEU A 1 181 ? -32.006 18.912 21.225 1.00 90.81 181 LEU A N 1
ATOM 1474 C CA . LEU A 1 181 ? -32.360 18.963 19.811 1.00 90.81 181 LEU A CA 1
ATOM 1475 C C . LEU A 1 181 ? -31.155 19.486 19.026 1.00 90.81 181 LEU A C 1
ATOM 1477 O O . LEU A 1 181 ? -30.646 20.558 19.340 1.00 90.81 181 LEU A O 1
ATOM 1481 N N . CYS A 1 182 ? -30.670 18.696 18.072 1.00 90.56 182 CYS A N 1
ATOM 1482 C CA . CYS A 1 182 ? -29.465 18.989 17.307 1.00 90.56 182 CYS A CA 1
ATOM 1483 C C . CYS A 1 182 ? -29.814 19.342 15.863 1.00 90.56 182 CYS A C 1
ATOM 1485 O O . CYS A 1 182 ? -30.498 18.572 15.185 1.00 90.56 182 CYS A O 1
ATOM 1487 N N . ASP A 1 183 ? -29.267 20.454 15.380 1.00 89.50 183 ASP A N 1
ATOM 1488 C CA . ASP A 1 183 ? -29.402 20.874 13.987 1.00 89.50 183 ASP A CA 1
ATOM 1489 C C . ASP A 1 183 ? -28.466 20.080 13.066 1.00 89.50 183 ASP A C 1
ATOM 1491 O O . ASP A 1 183 ? -27.391 19.614 13.458 1.00 89.50 183 ASP A O 1
ATOM 1495 N N . LYS A 1 184 ? -28.801 20.031 11.775 1.00 86.31 184 LYS A N 1
ATOM 1496 C CA . LYS A 1 184 ? -27.998 19.399 10.712 1.00 86.31 184 LYS A CA 1
ATOM 1497 C C . LYS A 1 184 ? -26.516 19.811 10.665 1.00 86.31 184 LYS A C 1
ATOM 1499 O O . LYS A 1 184 ? -25.679 19.023 10.223 1.00 86.31 184 LYS A O 1
ATOM 1504 N N . GLN A 1 185 ? -26.181 21.039 11.070 1.00 87.88 185 GLN A N 1
ATOM 1505 C CA . GLN A 1 185 ? -24.804 21.562 11.064 1.00 87.88 185 GLN A CA 1
ATOM 1506 C C . GLN A 1 185 ? -24.109 21.487 12.430 1.00 87.88 185 GLN A C 1
ATOM 1508 O O . GLN A 1 185 ? -22.926 21.820 12.522 1.00 87.88 185 GLN A O 1
ATOM 1513 N N . MET A 1 186 ? -24.819 21.057 13.476 1.00 89.69 186 MET A N 1
ATOM 1514 C CA . MET A 1 186 ? -24.308 21.052 14.841 1.00 89.69 186 MET A CA 1
ATOM 1515 C C . MET A 1 186 ? -23.109 20.110 14.969 1.00 89.69 186 MET A C 1
ATOM 1517 O O . MET A 1 186 ? -23.151 18.957 14.526 1.00 89.69 186 MET A O 1
ATOM 1521 N N . LYS A 1 187 ? -22.025 20.596 15.577 1.00 91.31 187 LYS A N 1
ATOM 1522 C CA . LYS A 1 187 ? -20.807 19.813 15.820 1.00 91.31 187 LYS A CA 1
ATOM 1523 C C . LYS A 1 187 ? -20.786 19.262 17.248 1.00 91.31 187 LYS A C 1
ATOM 1525 O O . LYS A 1 187 ? -21.435 19.831 18.127 1.00 91.31 187 LYS A O 1
ATOM 1530 N N . PRO A 1 188 ? -19.981 18.220 17.530 1.00 90.19 188 PRO A N 1
ATOM 1531 C CA . PRO A 1 188 ? -19.859 17.668 18.881 1.00 90.19 188 PRO A CA 1
ATOM 1532 C C . PRO A 1 188 ? -19.503 18.703 19.954 1.00 90.19 188 PRO A C 1
ATOM 1534 O O . PRO A 1 188 ? -20.072 18.678 21.040 1.00 90.19 188 PRO A O 1
ATOM 1537 N N . ASN A 1 189 ? -18.611 19.648 19.641 1.00 87.50 189 ASN A N 1
ATOM 1538 C CA . ASN A 1 189 ? -18.220 20.703 20.579 1.00 87.50 189 ASN A CA 1
ATOM 1539 C C . ASN A 1 189 ? -19.328 21.721 20.851 1.00 87.50 189 ASN A C 1
ATOM 1541 O O . ASN A 1 189 ? -19.347 22.308 21.930 1.00 87.50 189 ASN A O 1
ATOM 1545 N N . ASP A 1 190 ? -20.235 21.939 19.901 1.00 88.94 190 ASP A N 1
ATOM 1546 C CA . ASP A 1 190 ? -21.383 22.819 20.115 1.00 88.94 190 ASP A CA 1
ATOM 1547 C C . ASP A 1 190 ? -22.380 22.129 21.053 1.00 88.94 190 ASP A C 1
ATOM 1549 O O . ASP A 1 190 ? -22.757 22.705 22.069 1.00 88.94 190 ASP A O 1
ATOM 1553 N N . LEU A 1 191 ? -22.665 20.841 20.819 1.00 88.56 191 LEU A N 1
ATOM 1554 C CA . LEU A 1 191 ? -23.487 20.033 21.727 1.00 88.56 191 LEU A CA 1
ATOM 1555 C C . LEU A 1 191 ? -22.871 19.948 23.130 1.00 88.56 191 LEU A C 1
ATOM 1557 O O . LEU A 1 191 ? -23.573 20.089 24.127 1.00 88.56 191 LEU A O 1
ATOM 1561 N N . LEU A 1 192 ? -21.553 19.767 23.232 1.00 87.50 192 LEU A N 1
ATOM 1562 C CA . LEU A 1 192 ? -20.859 19.755 24.518 1.00 87.50 192 LEU A CA 1
ATOM 1563 C C . LEU A 1 192 ? -20.993 21.103 25.248 1.00 87.50 192 LEU A C 1
ATOM 1565 O O . LEU A 1 192 ? -21.202 21.117 26.459 1.00 87.50 192 LEU A O 1
ATOM 1569 N N . ARG A 1 193 ? -20.910 22.237 24.540 1.00 85.75 193 ARG A N 1
ATOM 1570 C CA . ARG A 1 193 ? -21.140 23.564 25.140 1.00 85.75 193 ARG A CA 1
ATOM 1571 C C . ARG A 1 193 ? -22.574 23.722 25.636 1.00 85.75 193 ARG A C 1
ATOM 1573 O O . ARG A 1 193 ? -22.762 24.235 26.738 1.00 85.75 193 ARG A O 1
ATOM 1580 N N . ASP A 1 194 ? -23.562 23.262 24.878 1.00 86.19 194 ASP A N 1
ATOM 1581 C CA . ASP A 1 194 ? -24.971 23.325 25.282 1.00 86.19 194 ASP A CA 1
ATOM 1582 C C . ASP A 1 194 ? -25.238 22.455 26.519 1.00 86.19 194 ASP A C 1
ATOM 1584 O O . ASP A 1 194 ? -25.930 22.867 27.446 1.00 86.19 194 ASP A O 1
ATOM 1588 N N . ILE A 1 195 ? -24.587 21.294 26.599 1.00 85.12 195 ILE A N 1
ATOM 1589 C CA . ILE A 1 195 ? -24.617 20.413 27.771 1.00 85.12 195 ILE A CA 1
ATOM 1590 C C . ILE A 1 195 ? -23.964 21.077 28.992 1.00 85.12 195 ILE A C 1
ATOM 1592 O O . ILE A 1 195 ? -24.492 20.982 30.097 1.00 85.12 195 ILE A O 1
ATOM 1596 N N . ILE A 1 196 ? -22.819 21.747 28.819 1.00 81.75 196 ILE A N 1
ATOM 1597 C CA . ILE A 1 196 ? -22.081 22.388 29.922 1.00 81.75 196 ILE A CA 1
ATOM 1598 C C . ILE A 1 196 ? -22.791 23.654 30.426 1.00 81.75 196 ILE A C 1
ATOM 1600 O O . ILE A 1 196 ? -22.702 23.992 31.611 1.00 81.75 196 ILE A O 1
ATOM 1604 N N . THR A 1 197 ? -23.470 24.386 29.539 1.00 81.88 197 THR A N 1
ATOM 1605 C CA . THR A 1 197 ? -24.234 25.585 29.917 1.00 81.88 197 THR A CA 1
ATOM 1606 C C . THR A 1 197 ? -25.561 25.254 30.594 1.00 81.88 197 THR A C 1
ATOM 1608 O O . THR A 1 197 ? -26.098 26.123 31.279 1.00 81.88 197 THR A O 1
ATOM 1611 N N . ASP A 1 198 ? -26.038 24.013 30.478 1.00 82.81 198 ASP A N 1
ATOM 1612 C CA . ASP A 1 198 ? -27.267 23.541 31.105 1.00 82.81 198 ASP A CA 1
ATOM 1613 C C . ASP A 1 198 ? -27.221 23.610 32.644 1.00 82.81 198 ASP A C 1
ATOM 1615 O O . ASP A 1 198 ? -26.272 23.165 33.302 1.00 82.81 198 ASP A O 1
ATOM 1619 N N . ASP A 1 199 ? -28.291 24.140 33.238 1.00 66.88 199 ASP A N 1
ATOM 1620 C CA . ASP A 1 199 ? -28.395 24.331 34.686 1.00 66.88 199 ASP A CA 1
ATOM 1621 C C . ASP A 1 199 ? -28.347 23.006 35.465 1.00 66.88 199 ASP A C 1
ATOM 1623 O O . ASP A 1 199 ? -27.814 22.967 36.577 1.00 66.88 199 ASP A O 1
ATOM 1627 N N . VAL A 1 200 ? -28.835 21.899 34.889 1.00 68.69 200 VAL A N 1
ATOM 1628 C CA . VAL A 1 200 ? -28.801 20.572 35.529 1.00 68.69 200 VAL A CA 1
ATOM 1629 C C . VAL A 1 200 ? -27.369 20.052 35.614 1.00 68.69 200 VAL A C 1
ATOM 1631 O O . VAL A 1 200 ? -26.994 19.431 36.611 1.00 68.69 200 VAL A O 1
ATOM 1634 N N . TYR A 1 201 ? -26.546 20.326 34.599 1.00 71.50 201 TYR A N 1
ATOM 1635 C CA . TYR A 1 201 ? -25.129 19.971 34.618 1.00 71.50 201 TYR A CA 1
ATOM 1636 C C . TYR A 1 201 ? -24.371 20.783 35.670 1.00 71.50 201 TYR A C 1
ATOM 1638 O O . TYR A 1 201 ? -23.641 20.210 36.480 1.00 71.50 201 TYR A O 1
ATOM 1646 N N . ARG A 1 202 ? -24.614 22.100 35.737 1.00 66.31 202 ARG A N 1
ATOM 1647 C CA . ARG A 1 202 ? -24.007 22.986 36.747 1.00 66.31 202 ARG A CA 1
ATOM 1648 C C . ARG A 1 202 ? -24.365 22.595 38.177 1.00 66.31 202 ARG A C 1
ATOM 1650 O O . ARG A 1 202 ? -23.503 22.635 39.046 1.00 66.31 202 ARG A O 1
ATOM 1657 N N . GLN A 1 203 ? -25.609 22.185 38.422 1.00 67.19 203 GLN A N 1
ATOM 1658 C CA . GLN A 1 203 ? -26.047 21.719 39.743 1.00 67.19 203 GLN A CA 1
ATOM 1659 C C . GLN A 1 203 ? -25.406 20.385 40.153 1.00 67.19 203 GLN A C 1
ATOM 1661 O O . GLN A 1 203 ? -25.293 20.105 41.345 1.00 67.19 203 GLN A O 1
ATOM 1666 N N . LYS A 1 204 ? -24.998 19.555 39.183 1.00 67.38 204 LYS A N 1
ATOM 1667 C CA . LYS A 1 204 ? -24.442 18.215 39.419 1.00 67.38 204 LYS A CA 1
ATOM 1668 C C . LYS A 1 204 ? -22.905 18.147 39.405 1.00 67.38 204 LYS A C 1
ATOM 1670 O O . LYS A 1 204 ? -22.382 17.073 39.709 1.00 67.38 204 LYS A O 1
ATOM 1675 N N . ASN A 1 205 ? -22.168 19.207 39.049 1.00 60.09 205 ASN A N 1
ATOM 1676 C CA . ASN A 1 205 ? -20.737 19.056 38.754 1.00 60.09 205 ASN A CA 1
ATOM 1677 C C . ASN A 1 205 ? -19.770 19.148 39.950 1.00 60.09 205 ASN A C 1
ATOM 1679 O O . ASN A 1 205 ? -19.854 20.029 40.801 1.00 60.09 205 ASN A O 1
ATOM 1683 N N . PHE A 1 206 ? -18.816 18.208 39.928 1.00 57.97 206 PHE A N 1
ATOM 1684 C CA . PHE A 1 206 ? -17.593 18.113 40.721 1.00 57.97 206 PHE A CA 1
ATOM 1685 C C . PHE A 1 206 ? -16.440 18.709 39.898 1.00 57.97 206 PHE A C 1
ATOM 1687 O O . PHE A 1 206 ? -15.987 18.096 38.928 1.00 57.97 206 PHE A O 1
ATOM 1694 N N . ASP A 1 207 ? -15.958 19.886 40.286 1.00 48.09 207 ASP A N 1
ATOM 1695 C CA . ASP A 1 207 ? -14.822 20.567 39.661 1.00 48.09 207 ASP A CA 1
ATOM 1696 C C . ASP A 1 207 ? -13.491 19.887 40.036 1.00 48.09 207 ASP A C 1
ATOM 1698 O O . ASP A 1 207 ? -12.753 20.357 40.898 1.00 48.09 207 ASP A O 1
ATOM 1702 N N . TYR A 1 208 ? -13.149 18.774 39.387 1.00 47.44 208 TYR A N 1
ATOM 1703 C CA . TYR A 1 208 ? -11.757 18.311 39.327 1.00 47.44 208 TYR A CA 1
ATOM 1704 C C . TYR A 1 208 ? -11.176 18.683 37.966 1.00 47.44 208 TYR A C 1
ATOM 1706 O O . TYR A 1 208 ? -11.036 17.857 37.068 1.00 47.44 208 TYR A O 1
ATOM 1714 N N . PHE A 1 209 ? -10.861 19.967 37.805 1.00 50.88 209 PHE A N 1
ATOM 1715 C CA . PHE A 1 209 ? -10.077 20.444 36.673 1.00 50.88 209 PHE A CA 1
ATOM 1716 C C . PHE A 1 209 ? -8.600 20.205 36.967 1.00 50.88 209 PHE A C 1
ATOM 1718 O O . PHE A 1 209 ? -7.978 20.947 37.726 1.00 50.88 209 PHE A O 1
ATOM 1725 N N . ASN A 1 210 ? -8.029 19.171 36.355 1.00 55.22 210 ASN A N 1
ATOM 1726 C CA . ASN A 1 210 ? -6.586 19.113 36.177 1.00 55.22 210 ASN A CA 1
ATOM 1727 C C . ASN A 1 210 ? -6.249 19.817 34.858 1.00 55.22 210 ASN A C 1
ATOM 1729 O O . ASN A 1 210 ? -6.981 19.692 33.879 1.00 55.22 210 ASN A O 1
ATOM 1733 N N . SER A 1 211 ? -5.131 20.540 34.792 1.00 58.16 211 SER A N 1
ATOM 1734 C CA . SER A 1 211 ? -4.737 21.304 33.593 1.00 58.16 211 SER A CA 1
ATOM 1735 C C . SER A 1 211 ? -4.470 20.448 32.341 1.00 58.16 211 SER A C 1
ATOM 1737 O O . SER A 1 211 ? -4.189 21.001 31.284 1.00 58.16 211 SER A O 1
ATOM 1739 N N . CYS A 1 212 ? -4.533 19.115 32.455 1.00 61.75 212 CYS A N 1
ATOM 1740 C CA . CYS A 1 212 ? -4.171 18.143 31.417 1.00 61.75 212 CYS A CA 1
ATOM 1741 C C . CYS A 1 212 ? -5.342 17.247 30.956 1.00 61.75 212 CYS A C 1
ATOM 1743 O O . CYS A 1 212 ? -5.102 16.264 30.262 1.00 61.75 212 CYS A O 1
ATOM 1745 N N . THR A 1 213 ? -6.586 17.541 31.354 1.00 74.25 213 THR A N 1
ATOM 1746 C CA . THR A 1 213 ? -7.771 16.734 30.999 1.00 74.25 213 THR A CA 1
ATOM 1747 C C . THR A 1 213 ? -8.799 17.551 30.220 1.00 74.25 213 THR A C 1
ATOM 1749 O O . THR A 1 213 ? -9.135 18.656 30.645 1.00 74.25 213 THR A O 1
ATOM 1752 N N . GLU A 1 214 ? -9.346 16.997 29.136 1.00 78.88 214 GLU A N 1
ATOM 1753 C CA . GLU A 1 214 ? -10.429 17.599 28.338 1.00 78.88 214 GLU A CA 1
ATOM 1754 C C . GLU A 1 214 ? -11.696 16.739 28.388 1.00 78.88 214 GLU A C 1
ATOM 1756 O O . GLU A 1 214 ? -11.636 15.514 28.492 1.00 78.88 214 GLU A O 1
ATOM 1761 N N . GLN A 1 215 ? -12.860 17.396 28.365 1.00 82.31 215 GLN A N 1
ATOM 1762 C CA . GLN A 1 215 ? -14.155 16.722 28.295 1.00 82.31 215 GLN A CA 1
ATOM 1763 C C . GLN A 1 215 ? -14.502 16.438 26.837 1.00 82.31 215 GLN A C 1
ATOM 1765 O O . GLN A 1 215 ? -14.455 17.335 26.001 1.00 82.31 215 GLN A O 1
ATOM 1770 N N . ILE A 1 216 ? -14.896 15.204 26.554 1.00 86.88 216 ILE A N 1
ATOM 1771 C CA . ILE A 1 216 ? -15.283 14.755 25.223 1.00 86.88 216 ILE A CA 1
ATOM 1772 C C . ILE A 1 216 ? -16.569 13.934 25.294 1.00 86.88 216 ILE A C 1
ATOM 1774 O O . ILE A 1 216 ? -16.879 13.307 26.310 1.00 86.88 216 ILE A O 1
ATOM 1778 N N . LEU A 1 217 ? -17.328 13.930 24.204 1.00 88.69 217 LEU A N 1
ATOM 1779 C CA . LEU A 1 217 ? -18.518 13.101 24.067 1.00 88.69 217 LEU A CA 1
ATOM 1780 C C . LEU A 1 217 ? -18.144 11.711 23.528 1.00 88.69 217 LEU A C 1
ATOM 1782 O O . LEU A 1 217 ? -17.287 11.574 22.655 1.00 88.69 217 LEU A O 1
ATOM 1786 N N . ARG A 1 218 ? -18.821 10.676 24.021 1.00 90.81 218 ARG A N 1
ATOM 1787 C CA . ARG A 1 218 ? -18.734 9.288 23.551 1.00 90.81 218 ARG A CA 1
ATOM 1788 C C . ARG A 1 218 ? -20.135 8.762 23.272 1.00 90.81 218 ARG A C 1
ATOM 1790 O O . ARG A 1 218 ? -21.051 9.033 24.046 1.00 90.81 218 ARG A O 1
ATOM 1797 N N . PHE A 1 219 ? -20.314 7.961 22.227 1.00 91.25 219 PHE A N 1
ATOM 1798 C CA . PHE A 1 219 ? -21.566 7.221 22.073 1.00 91.25 219 PHE A CA 1
ATOM 1799 C C . PHE A 1 219 ? -21.705 6.142 23.150 1.00 91.25 219 PHE A C 1
ATOM 1801 O O . PHE A 1 219 ? -20.791 5.367 23.414 1.00 91.25 219 PHE A O 1
ATOM 1808 N N . SER A 1 220 ? -22.883 6.054 23.755 1.00 86.50 220 SER A N 1
ATOM 1809 C CA . SER A 1 220 ? -23.154 5.149 24.875 1.00 86.50 220 SER A CA 1
ATOM 1810 C C . SER A 1 220 ? -22.987 3.660 24.570 1.00 86.50 220 SER A C 1
ATOM 1812 O O . SER A 1 220 ? -22.654 2.880 25.457 1.00 86.50 220 SER A O 1
ATOM 1814 N N . TYR A 1 221 ? -23.289 3.252 23.339 1.00 84.69 221 TYR A N 1
ATOM 1815 C CA . TYR A 1 221 ? -23.340 1.842 22.932 1.00 84.69 221 TYR A CA 1
ATOM 1816 C C . TYR A 1 221 ? -22.304 1.501 21.857 1.00 84.69 221 TYR A C 1
ATOM 1818 O O . TYR A 1 221 ? -22.323 0.407 21.300 1.00 84.69 221 TYR A O 1
ATOM 1826 N N . ARG A 1 222 ? -21.397 2.435 21.557 1.00 85.00 222 ARG A N 1
ATOM 1827 C CA . ARG A 1 222 ? -20.312 2.260 20.591 1.00 85.00 222 ARG A CA 1
ATOM 1828 C C . ARG A 1 222 ? -18.995 2.688 21.229 1.00 85.00 222 ARG A C 1
ATOM 1830 O O . ARG A 1 222 ? -18.929 3.618 22.033 1.00 85.00 222 ARG A O 1
ATOM 1837 N N . ASN A 1 223 ? -17.920 2.000 20.882 1.00 86.62 223 ASN A N 1
ATOM 1838 C CA . ASN A 1 223 ? -16.567 2.391 21.244 1.00 86.62 223 ASN A CA 1
ATOM 1839 C C . ASN A 1 223 ? -16.057 3.472 20.284 1.00 86.62 223 ASN A C 1
ATOM 1841 O O . ASN A 1 223 ? -15.160 3.232 19.484 1.00 86.62 223 ASN A O 1
ATOM 1845 N N . GLU A 1 224 ? -16.693 4.641 20.332 1.00 87.94 224 GLU A N 1
ATOM 1846 C CA . GLU A 1 224 ? -16.440 5.746 19.412 1.00 87.94 224 GLU A CA 1
ATOM 1847 C C . GLU A 1 224 ? -16.499 7.087 20.153 1.00 87.94 224 GLU A C 1
ATOM 1849 O O . GLU A 1 224 ? -17.489 7.408 20.825 1.00 87.94 224 GLU A O 1
ATOM 1854 N N . LEU A 1 225 ? -15.420 7.864 20.028 1.00 87.25 225 LEU A N 1
ATOM 1855 C CA . LEU A 1 225 ? -15.297 9.203 20.592 1.00 87.25 225 LEU A CA 1
ATOM 1856 C C . LEU A 1 225 ? -15.629 10.273 19.557 1.00 87.25 225 LEU A C 1
ATOM 1858 O O . LEU A 1 225 ? -15.154 10.257 18.421 1.00 87.25 225 LEU A O 1
ATOM 1862 N N . LEU A 1 226 ? -16.385 11.276 19.986 1.00 84.62 226 LEU A N 1
ATOM 1863 C CA . LEU A 1 226 ? -16.748 12.421 19.170 1.00 84.62 226 LEU A CA 1
ATOM 1864 C C . LEU A 1 226 ? -15.698 13.530 19.344 1.00 84.62 226 LEU A C 1
ATOM 1866 O O . LEU A 1 226 ? -15.937 14.532 20.010 1.00 84.62 226 LEU A O 1
ATOM 1870 N N . SER A 1 227 ? -14.513 13.331 18.761 1.00 68.75 227 SER A N 1
ATOM 1871 C CA . SER A 1 227 ? -13.362 14.250 18.884 1.00 68.75 227 SER A CA 1
ATOM 1872 C C . SER A 1 227 ? -13.200 15.243 17.729 1.00 68.75 227 SER A C 1
ATOM 1874 O O . SER A 1 227 ? -12.367 16.146 17.802 1.00 68.75 227 SER A O 1
ATOM 1876 N N . ASN A 1 228 ? -13.929 15.070 16.621 1.00 65.19 228 ASN A N 1
ATOM 1877 C CA . ASN A 1 228 ? -13.583 15.727 15.363 1.00 65.19 228 ASN A CA 1
ATOM 1878 C C . ASN A 1 228 ? -14.403 17.001 15.115 1.00 65.19 228 ASN A C 1
ATOM 1880 O O . ASN A 1 228 ? -15.529 16.955 14.625 1.00 65.19 228 ASN A O 1
ATOM 1884 N N . ASN A 1 229 ? -13.794 18.161 15.372 1.00 63.81 229 ASN A N 1
ATOM 1885 C CA . ASN A 1 229 ? -14.415 19.487 15.198 1.00 63.81 229 ASN A CA 1
ATOM 1886 C C . ASN A 1 229 ? -14.739 19.854 13.741 1.00 63.81 229 ASN A C 1
ATOM 1888 O O . ASN A 1 229 ? -15.316 20.914 13.466 1.00 63.81 229 ASN A O 1
ATOM 1892 N N . ASN A 1 230 ? -14.337 19.010 12.797 1.00 77.00 230 ASN A N 1
ATOM 1893 C CA . ASN A 1 230 ? -14.480 19.278 11.377 1.00 77.00 230 ASN A CA 1
ATOM 1894 C C . ASN A 1 230 ? -15.785 18.727 10.797 1.00 77.00 230 ASN A C 1
ATOM 1896 O O . ASN A 1 230 ? -16.190 19.197 9.737 1.00 77.00 230 ASN A O 1
ATOM 1900 N N . TYR A 1 231 ? -16.469 17.814 11.497 1.00 87.06 231 TYR A N 1
ATOM 1901 C CA . TYR A 1 231 ? -17.658 17.141 10.975 1.00 87.06 231 TYR A CA 1
ATOM 1902 C C . TYR A 1 231 ? -18.899 17.394 11.847 1.00 87.06 231 TYR A C 1
ATOM 1904 O O . TYR A 1 231 ? -18.803 17.358 13.076 1.00 87.06 231 TYR A O 1
ATOM 1912 N N . PRO A 1 232 ? -20.068 17.669 11.238 1.00 90.19 232 PRO A N 1
ATOM 1913 C CA . PRO A 1 232 ? -21.332 17.745 11.959 1.00 90.19 232 PRO A CA 1
ATOM 1914 C C . PRO A 1 232 ? -21.744 16.366 12.489 1.00 90.19 232 PRO A C 1
ATOM 1916 O O . PRO A 1 232 ? -21.422 15.334 11.896 1.00 90.19 232 PRO A O 1
ATOM 1919 N N . LEU A 1 233 ? -22.524 16.351 13.570 1.00 89.75 233 LEU A N 1
ATOM 1920 C CA . LEU A 1 233 ? -23.033 15.136 14.216 1.00 89.75 233 LEU A CA 1
ATOM 1921 C C . LEU A 1 233 ? -23.774 14.213 13.237 1.00 89.75 233 LEU A C 1
ATOM 1923 O O . LEU A 1 233 ? -23.628 12.997 13.309 1.00 89.75 233 LEU A O 1
ATOM 1927 N N . LEU A 1 234 ? -24.494 14.779 12.264 1.00 90.31 234 LEU A N 1
ATOM 1928 C CA . LEU A 1 234 ? -25.233 14.017 11.252 1.00 90.31 234 LEU A CA 1
ATOM 1929 C C . LEU A 1 234 ? -24.338 13.170 10.324 1.00 90.31 234 LEU A C 1
ATOM 1931 O O . LEU A 1 234 ? -24.819 12.237 9.686 1.00 90.31 234 LEU A O 1
ATOM 1935 N N . GLN A 1 235 ? -23.044 13.481 10.205 1.00 90.12 235 GLN A N 1
ATOM 1936 C CA . GLN A 1 235 ? -22.117 12.705 9.370 1.00 90.12 235 GLN A CA 1
ATOM 1937 C C . GLN A 1 235 ? -21.527 11.484 10.083 1.00 90.12 235 GLN A C 1
ATOM 1939 O O . GLN A 1 235 ? -20.928 10.631 9.426 1.00 90.12 235 GLN A O 1
ATOM 1944 N N . TYR A 1 236 ? -21.703 11.362 11.398 1.00 90.56 236 TYR A N 1
ATOM 1945 C CA . TYR A 1 236 ? -21.251 10.192 12.144 1.00 90.56 236 TYR A CA 1
ATOM 1946 C C . TYR A 1 236 ? -22.066 8.962 11.737 1.00 90.56 236 TYR A C 1
ATOM 1948 O O . TYR A 1 236 ? -23.297 8.997 11.729 1.00 90.56 236 TYR A O 1
ATOM 1956 N N . SER A 1 237 ? -21.381 7.863 11.422 1.00 89.25 237 SER A N 1
ATOM 1957 C CA . SER A 1 237 ? -22.005 6.646 10.880 1.00 89.25 237 SER A CA 1
ATOM 1958 C C . SER A 1 237 ? -23.072 6.096 11.826 1.00 89.25 237 SER A C 1
ATOM 1960 O O . SER A 1 237 ? -24.176 5.781 11.393 1.00 89.25 237 SER A O 1
ATOM 1962 N N . TYR A 1 238 ? -22.788 6.089 13.132 1.00 89.94 238 TYR A N 1
ATOM 1963 C CA . TYR A 1 238 ? -23.746 5.671 14.154 1.00 89.94 238 TYR A CA 1
ATOM 1964 C C . TYR A 1 238 ? -25.009 6.547 14.192 1.00 89.94 238 TYR A C 1
ATOM 1966 O O . TYR A 1 238 ? -26.117 6.027 14.299 1.00 89.94 238 TYR A O 1
ATOM 1974 N N . VAL A 1 239 ? -24.868 7.869 14.047 1.00 90.56 239 VAL A N 1
ATOM 1975 C CA . VAL A 1 239 ? -26.015 8.794 14.010 1.00 90.56 239 VAL A CA 1
ATOM 1976 C C . VAL A 1 239 ? -26.889 8.503 12.793 1.00 90.56 239 VAL A C 1
ATOM 1978 O O . VAL A 1 239 ? -28.104 8.380 12.933 1.00 90.56 239 VAL A O 1
ATOM 1981 N N . GLN A 1 240 ? -26.288 8.317 11.614 1.00 90.50 240 GLN A N 1
ATOM 1982 C CA . GLN A 1 240 ? -27.041 7.962 10.408 1.00 90.50 240 GLN A CA 1
ATOM 1983 C C . GLN A 1 240 ? -27.770 6.623 10.557 1.00 90.50 240 GLN A C 1
ATOM 1985 O O . GLN A 1 240 ? -28.944 6.525 10.203 1.00 90.50 240 GLN A O 1
ATOM 1990 N N . GLU A 1 241 ? -27.108 5.607 11.117 1.00 89.56 241 GLU A N 1
ATOM 1991 C CA . GLU A 1 241 ? -27.716 4.300 11.382 1.00 89.56 241 GLU A CA 1
ATOM 1992 C C . GLU A 1 241 ? -28.929 4.403 12.311 1.00 89.56 241 GLU A C 1
ATOM 1994 O O . GLU A 1 241 ? -29.975 3.823 12.004 1.00 89.56 241 GLU A O 1
ATOM 1999 N N . CYS A 1 242 ? -28.812 5.148 13.414 1.00 91.00 242 CYS A N 1
ATOM 2000 C CA . CYS A 1 242 ? -29.911 5.347 14.355 1.00 91.00 242 CYS A CA 1
ATOM 2001 C C . CYS A 1 242 ? -31.092 6.060 13.694 1.00 91.00 242 CYS A C 1
ATOM 2003 O O . CYS A 1 242 ? -32.230 5.622 13.844 1.00 91.00 242 CYS A O 1
ATOM 2005 N N . LEU A 1 243 ? -30.835 7.109 12.910 1.00 91.19 243 LEU A N 1
ATOM 2006 C CA . LEU A 1 243 ? -31.889 7.863 12.230 1.00 91.19 243 LEU A CA 1
ATOM 2007 C C . LEU A 1 243 ? -32.606 7.020 11.168 1.00 91.19 243 LEU A C 1
ATOM 2009 O O . LEU A 1 243 ? -33.832 7.036 11.100 1.00 91.19 243 LEU A O 1
ATOM 2013 N N . ILE A 1 244 ? -31.867 6.227 10.385 1.00 90.25 244 ILE A N 1
ATOM 2014 C CA . ILE A 1 244 ? -32.447 5.315 9.385 1.00 90.25 244 ILE A CA 1
ATOM 2015 C C . ILE A 1 244 ? -33.309 4.235 10.056 1.00 90.25 244 ILE A C 1
ATOM 2017 O O . ILE A 1 244 ? -34.357 3.864 9.528 1.00 90.25 244 ILE A O 1
ATOM 2021 N N . LYS A 1 245 ? -32.882 3.727 11.219 1.00 91.06 245 LYS A N 1
ATOM 2022 C CA . LYS A 1 245 ? -33.590 2.681 11.977 1.00 91.06 245 LYS A CA 1
ATOM 2023 C C . LYS A 1 245 ? -34.633 3.221 12.962 1.00 91.06 245 LYS A C 1
ATOM 2025 O O . LYS A 1 245 ? -35.267 2.418 13.643 1.00 91.06 245 LYS A O 1
ATOM 2030 N N . ASN A 1 246 ? -34.818 4.540 13.036 1.00 88.88 246 ASN A N 1
ATOM 2031 C CA . ASN A 1 246 ? -35.677 5.217 14.009 1.00 88.88 246 ASN A CA 1
ATOM 2032 C C . ASN A 1 246 ? -35.370 4.820 15.473 1.00 88.88 246 ASN A C 1
ATOM 2034 O O . ASN A 1 246 ? -36.260 4.436 16.231 1.00 88.88 246 ASN A O 1
ATOM 2038 N N . GLN A 1 247 ? -34.088 4.862 15.843 1.00 92.06 247 GLN A N 1
ATOM 2039 C CA . GLN A 1 247 ? -33.569 4.564 17.181 1.00 92.06 247 GLN A CA 1
ATOM 2040 C C . GLN A 1 247 ? -33.066 5.834 17.879 1.00 92.06 247 GLN A C 1
ATOM 2042 O O . GLN A 1 247 ? -32.580 6.762 17.233 1.00 92.06 247 GLN A O 1
ATOM 2047 N N . GLU A 1 248 ? -33.143 5.857 19.211 1.00 90.94 248 GLU A N 1
ATOM 2048 C CA . GLU A 1 248 ? -32.644 6.968 20.024 1.00 90.94 248 GLU A CA 1
ATOM 2049 C C . GLU A 1 248 ? -31.107 7.022 20.040 1.00 90.94 248 GLU A C 1
ATOM 2051 O O . GLU A 1 248 ? -30.412 6.006 20.144 1.00 90.94 248 GLU A O 1
ATOM 2056 N N . ILE A 1 249 ? -30.553 8.233 19.948 1.00 93.00 249 ILE A N 1
ATOM 2057 C CA . ILE A 1 249 ? -29.106 8.467 19.977 1.00 93.00 249 ILE A CA 1
ATOM 2058 C C . ILE A 1 249 ? -28.705 8.802 21.410 1.00 93.00 249 ILE A C 1
ATOM 2060 O O . ILE A 1 249 ? -29.091 9.845 21.930 1.00 93.00 249 ILE A O 1
ATOM 2064 N N . HIS A 1 250 ? -27.895 7.946 22.032 1.00 92.44 250 HIS A N 1
ATOM 2065 C CA . HIS A 1 250 ? -27.427 8.139 23.406 1.00 92.44 250 HIS A CA 1
ATOM 2066 C C . HIS A 1 250 ? -25.939 8.499 23.455 1.00 92.44 250 HIS A C 1
ATOM 2068 O O . HIS A 1 250 ? -25.102 7.822 22.845 1.00 92.44 250 HIS A O 1
ATOM 2074 N N . VAL A 1 251 ? -25.618 9.544 24.217 1.00 92.25 251 VAL A N 1
ATOM 2075 C CA . VAL A 1 251 ? -24.264 10.080 24.389 1.00 92.25 251 VAL A CA 1
ATOM 2076 C C . VAL A 1 251 ? -23.912 10.202 25.875 1.00 92.25 251 VAL A C 1
ATOM 2078 O O . VAL A 1 251 ? -24.754 10.496 26.731 1.00 92.25 251 VAL A O 1
ATOM 2081 N N . GLU A 1 252 ? -22.637 9.986 26.177 1.00 89.19 252 GLU A N 1
ATOM 2082 C CA . GLU A 1 252 ? -22.024 10.103 27.497 1.00 89.19 252 GLU A CA 1
ATOM 2083 C C . GLU A 1 252 ? -20.849 11.088 27.465 1.00 89.19 252 GLU A C 1
ATOM 2085 O O . GLU A 1 252 ? -20.144 11.209 26.464 1.00 89.19 252 GLU A O 1
ATOM 2090 N N . ILE A 1 253 ? -20.638 11.798 28.575 1.00 86.44 253 ILE A N 1
ATOM 2091 C CA . ILE A 1 253 ? -19.509 12.720 28.748 1.00 86.44 253 ILE A CA 1
ATOM 2092 C C . ILE A 1 253 ? -18.371 11.948 29.410 1.00 86.44 253 ILE A C 1
ATOM 2094 O O . ILE A 1 253 ? -18.552 11.408 30.506 1.00 86.44 253 ILE A O 1
ATOM 2098 N N . MET A 1 254 ? -17.205 11.940 28.775 1.00 84.62 254 MET A N 1
ATOM 2099 C CA . MET A 1 254 ? -15.975 11.361 29.307 1.00 84.62 254 MET A CA 1
ATOM 2100 C C . MET A 1 254 ? -14.888 12.425 29.464 1.00 84.62 254 MET A C 1
ATOM 2102 O O . MET A 1 254 ? -14.931 13.475 28.827 1.00 84.62 254 MET A O 1
ATOM 2106 N N . GLN A 1 255 ? -13.913 12.150 30.326 1.00 82.50 255 GLN A N 1
ATOM 2107 C CA . GLN A 1 255 ? -12.693 12.945 30.455 1.00 82.50 255 GLN A CA 1
ATOM 2108 C C . GLN A 1 255 ? -11.538 12.158 29.846 1.00 82.50 255 GLN A C 1
ATOM 2110 O O . GLN A 1 255 ? -11.375 10.984 30.171 1.00 82.50 255 GLN A O 1
ATOM 2115 N N . ILE A 1 256 ? -10.764 12.804 28.980 1.00 82.69 256 ILE A N 1
ATOM 2116 C CA . ILE A 1 256 ? -9.578 12.225 28.345 1.00 82.69 256 ILE A CA 1
ATOM 2117 C C . ILE A 1 256 ? -8.331 13.002 28.752 1.00 82.69 256 ILE A C 1
ATOM 2119 O O . ILE A 1 256 ? -8.381 14.217 28.969 1.00 82.69 256 ILE A O 1
ATOM 2123 N N . GLU A 1 257 ? -7.206 12.302 28.859 1.00 79.50 257 GLU A N 1
ATOM 2124 C CA . GLU A 1 257 ? -5.906 12.924 29.103 1.00 79.50 257 GLU A CA 1
ATOM 2125 C C . GLU A 1 257 ? -5.306 13.414 27.781 1.00 79.50 257 GLU A C 1
ATOM 2127 O O . GLU A 1 257 ? -5.177 12.653 26.819 1.00 79.50 257 GLU A O 1
ATOM 2132 N N . ILE A 1 258 ? -4.918 14.690 27.732 1.00 74.88 258 ILE A N 1
ATOM 2133 C CA . ILE A 1 258 ? -4.250 15.265 26.561 1.00 74.88 258 ILE A CA 1
ATOM 2134 C C . ILE A 1 258 ? -2.731 15.208 26.775 1.00 74.88 258 ILE A C 1
ATOM 2136 O O . ILE A 1 258 ? -2.249 15.536 27.867 1.00 74.88 258 ILE A O 1
ATOM 2140 N N . PRO A 1 259 ? -1.948 14.853 25.743 1.00 73.81 259 PRO A N 1
ATOM 2141 C CA . PRO A 1 259 ? -0.497 14.983 25.781 1.00 73.81 259 PRO A CA 1
ATOM 2142 C C . PRO A 1 259 ? -0.034 16.406 26.156 1.00 73.81 259 PRO A C 1
ATOM 2144 O O . PRO A 1 259 ? -0.553 17.405 25.662 1.00 73.81 259 PRO A O 1
ATOM 2147 N N . LYS A 1 260 ? 0.980 16.515 27.028 1.00 63.09 260 LYS A N 1
ATOM 2148 C CA . LYS A 1 260 ? 1.484 17.808 27.545 1.00 63.09 260 LYS A CA 1
ATOM 2149 C C . LYS A 1 260 ? 2.315 18.610 26.534 1.00 63.09 260 LYS A C 1
ATOM 2151 O O . LYS A 1 260 ? 2.490 19.814 26.716 1.00 63.09 260 LYS A O 1
ATOM 2156 N N . GLU A 1 261 ? 2.849 17.963 25.498 1.00 58.84 261 GLU A N 1
ATOM 2157 C CA . GLU A 1 261 ? 3.744 18.575 24.513 1.00 58.84 261 GLU A CA 1
ATOM 2158 C C . GLU A 1 261 ? 3.051 18.731 23.158 1.00 58.84 261 GLU A C 1
ATOM 2160 O O . GLU A 1 261 ? 2.967 17.796 22.373 1.00 58.84 261 GLU A O 1
ATOM 2165 N N . ASN A 1 262 ? 2.618 19.953 22.842 1.00 49.94 262 ASN A N 1
ATOM 2166 C CA . ASN A 1 262 ? 2.208 20.314 21.486 1.00 49.94 262 ASN A CA 1
ATOM 2167 C C . ASN A 1 262 ? 3.447 20.420 20.580 1.00 49.94 262 ASN A C 1
ATOM 2169 O O . ASN A 1 262 ? 3.925 21.525 20.300 1.00 49.94 262 ASN A O 1
ATOM 2173 N N . VAL A 1 263 ? 3.978 19.291 20.103 1.00 50.16 263 VAL A N 1
ATOM 2174 C CA . VAL A 1 263 ? 4.941 19.296 18.994 1.00 50.16 263 VAL A CA 1
ATOM 2175 C C . VAL A 1 263 ? 4.184 19.743 17.741 1.00 50.16 263 VAL A C 1
ATOM 2177 O O . VAL A 1 263 ? 3.501 18.970 17.079 1.00 50.16 263 VAL A O 1
ATOM 2180 N N . LYS A 1 264 ? 4.257 21.045 17.438 1.00 47.62 264 LYS A N 1
ATOM 2181 C CA . LYS A 1 264 ? 3.573 21.664 16.287 1.00 47.62 264 LYS A CA 1
ATOM 2182 C C . LYS A 1 264 ? 4.137 21.238 14.933 1.00 47.62 264 LYS A C 1
ATOM 2184 O O . LYS A 1 264 ? 3.532 21.548 13.907 1.00 47.62 264 LYS A O 1
ATOM 2189 N N . GLU A 1 265 ? 5.274 20.554 14.907 1.00 47.97 265 GLU A N 1
ATOM 2190 C CA . GLU A 1 265 ? 5.790 19.972 13.677 1.00 47.97 265 GLU A CA 1
ATOM 2191 C C . GLU A 1 265 ? 4.915 18.776 13.309 1.00 47.97 265 GLU A C 1
ATOM 2193 O O . GLU A 1 265 ? 5.096 17.656 13.783 1.00 47.97 265 GLU A O 1
ATOM 2198 N N . LYS A 1 266 ? 3.915 19.028 12.454 1.00 48.44 266 LYS A N 1
ATOM 2199 C CA . LYS A 1 266 ? 3.304 17.973 11.646 1.00 48.44 266 LYS A CA 1
ATOM 2200 C C . LYS A 1 266 ? 4.458 17.199 11.021 1.00 48.44 266 LYS A C 1
ATOM 2202 O O . LYS A 1 266 ? 5.288 17.802 10.350 1.00 48.44 266 LYS A O 1
ATOM 2207 N N . VAL A 1 267 ? 4.480 15.883 11.206 1.00 49.38 267 VAL A N 1
ATOM 2208 C CA . VAL A 1 267 ? 5.352 14.980 10.453 1.00 49.38 267 VAL A CA 1
ATOM 2209 C C . VAL A 1 267 ? 4.950 15.093 8.972 1.00 49.38 267 VAL A C 1
ATOM 2211 O O . VAL A 1 267 ? 4.121 14.334 8.456 1.00 49.38 267 VAL A O 1
ATOM 2214 N N . THR A 1 268 ? 5.495 16.097 8.281 1.00 46.22 268 THR A N 1
ATOM 2215 C CA . THR A 1 268 ? 5.485 16.255 6.824 1.00 46.22 268 THR A CA 1
ATOM 2216 C C . THR A 1 268 ? 6.514 15.286 6.258 1.00 46.22 268 THR A C 1
ATOM 2218 O O . THR A 1 268 ? 7.526 15.678 5.699 1.00 46.22 268 THR A O 1
ATOM 2221 N N . PHE A 1 269 ? 6.305 13.994 6.497 1.00 51.72 269 PHE A N 1
ATOM 2222 C CA . PHE A 1 269 ? 7.202 12.934 6.045 1.00 51.72 269 PHE A CA 1
ATOM 2223 C C . PHE A 1 269 ? 6.432 11.941 5.179 1.00 51.72 269 PHE A C 1
ATOM 2225 O O . PHE A 1 269 ? 6.411 10.743 5.453 1.00 51.72 269 PHE A O 1
ATOM 2232 N N . ILE A 1 270 ? 5.770 12.442 4.138 1.00 53.03 270 ILE A N 1
ATOM 2233 C CA . ILE A 1 270 ? 5.396 11.599 2.991 1.00 53.03 270 ILE A CA 1
ATOM 2234 C C . ILE A 1 270 ? 6.166 12.054 1.749 1.00 53.03 270 ILE A C 1
ATOM 2236 O O . ILE A 1 270 ? 5.717 11.907 0.621 1.00 53.03 270 ILE A O 1
ATOM 2240 N N . GLU A 1 271 ? 7.376 12.573 1.955 1.00 45.16 271 GLU A N 1
ATOM 2241 C CA . GLU A 1 271 ? 8.409 12.467 0.937 1.00 45.16 271 GLU A CA 1
ATOM 2242 C C . GLU A 1 271 ? 9.173 11.163 1.192 1.00 45.16 271 GLU A C 1
ATOM 2244 O O . GLU A 1 271 ? 9.818 10.992 2.233 1.00 45.16 271 GLU A O 1
ATOM 2249 N N . PRO A 1 272 ? 9.061 10.177 0.302 1.00 43.47 272 PRO A N 1
ATOM 2250 C CA . PRO A 1 272 ? 9.987 9.071 0.260 1.00 43.47 272 PRO A CA 1
ATOM 2251 C C . PRO A 1 272 ? 11.276 9.570 -0.394 1.00 43.47 272 PRO A C 1
ATOM 2253 O O . PRO A 1 272 ? 11.265 10.366 -1.332 1.00 43.47 272 PRO A O 1
ATOM 2256 N N . ASN A 1 273 ? 12.401 9.029 0.047 1.00 49.22 273 ASN A N 1
ATOM 2257 C CA . ASN A 1 273 ? 13.686 9.277 -0.586 1.00 49.22 273 ASN A CA 1
ATOM 2258 C C . ASN A 1 273 ? 13.841 8.465 -1.891 1.00 49.22 273 ASN A C 1
ATOM 2260 O O . ASN A 1 273 ? 14.904 7.897 -2.129 1.00 49.22 273 ASN A O 1
ATOM 2264 N N . ILE A 1 274 ? 12.801 8.338 -2.728 1.00 47.16 274 ILE A N 1
ATOM 2265 C CA . ILE A 1 274 ? 12.959 7.640 -4.010 1.00 47.16 274 ILE A CA 1
ATOM 2266 C C . ILE A 1 274 ? 13.799 8.549 -4.907 1.00 47.16 274 ILE A C 1
ATOM 2268 O O . ILE A 1 274 ? 13.345 9.607 -5.332 1.00 47.16 274 ILE A O 1
ATOM 2272 N N . PHE A 1 275 ? 15.043 8.129 -5.142 1.00 50.06 275 PHE A N 1
ATOM 2273 C CA . PHE A 1 275 ? 16.078 8.886 -5.859 1.00 50.06 275 PHE A CA 1
ATOM 2274 C C . PHE A 1 275 ? 16.610 10.143 -5.140 1.00 50.06 275 PHE A C 1
ATOM 2276 O O . PHE A 1 275 ? 17.325 10.939 -5.749 1.00 50.06 275 PHE A O 1
ATOM 2283 N N . MET A 1 276 ? 16.352 10.293 -3.833 1.00 47.38 276 MET A N 1
ATOM 2284 C CA . MET A 1 276 ? 16.872 11.401 -3.020 1.00 47.38 276 MET A CA 1
ATOM 2285 C C . MET A 1 276 ? 17.997 10.951 -2.087 1.00 47.38 276 MET A C 1
ATOM 2287 O O . MET A 1 276 ? 17.822 10.132 -1.185 1.00 47.38 276 MET A O 1
ATOM 2291 N N . GLN A 1 277 ? 19.176 11.529 -2.305 1.00 41.97 277 GLN A N 1
ATOM 2292 C CA . GLN A 1 277 ? 20.283 11.492 -1.363 1.00 41.97 277 GLN A CA 1
ATOM 2293 C C . GLN A 1 277 ? 20.065 12.557 -0.297 1.00 41.97 277 GLN A C 1
ATOM 2295 O O . GLN A 1 277 ? 19.889 13.721 -0.626 1.00 41.97 277 GLN A O 1
ATOM 2300 N N . ASN A 1 278 ? 20.216 12.174 0.966 1.00 35.25 278 ASN A N 1
ATOM 2301 C CA . ASN A 1 278 ? 20.905 13.018 1.934 1.00 35.25 278 ASN A CA 1
ATOM 2302 C C . ASN A 1 278 ? 21.645 12.126 2.932 1.00 35.25 278 ASN A C 1
ATOM 2304 O O . ASN A 1 278 ? 21.234 11.943 4.071 1.00 35.25 278 ASN A O 1
ATOM 2308 N N . ASN A 1 279 ? 22.755 11.543 2.466 1.00 35.75 279 ASN A N 1
ATOM 2309 C CA . ASN A 1 279 ? 23.956 11.459 3.290 1.00 35.75 279 ASN A CA 1
ATOM 2310 C C . ASN A 1 279 ? 25.214 11.216 2.430 1.00 35.75 279 ASN A C 1
ATOM 2312 O O . ASN A 1 279 ? 25.327 10.165 1.796 1.00 35.75 279 ASN A O 1
ATOM 2316 N N . PRO A 1 280 ? 26.210 12.122 2.458 1.00 37.97 280 PRO A N 1
ATOM 2317 C CA . PRO A 1 280 ? 27.529 11.931 1.850 1.00 37.97 280 PRO A CA 1
ATOM 2318 C C . PRO A 1 280 ? 28.424 11.013 2.709 1.00 37.97 280 PRO A C 1
ATOM 2320 O O . PRO A 1 280 ? 29.607 11.278 2.904 1.00 37.97 280 PRO A O 1
ATOM 2323 N N . GLN A 1 281 ? 27.858 9.947 3.281 1.00 37.16 281 GLN A N 1
ATOM 2324 C CA . GLN A 1 281 ? 28.569 9.008 4.154 1.00 37.16 281 GLN A CA 1
ATOM 2325 C C . GLN A 1 281 ? 28.299 7.560 3.746 1.00 37.16 281 GLN A C 1
ATOM 2327 O O . GLN A 1 281 ? 27.907 6.715 4.542 1.00 37.16 281 GLN A O 1
ATOM 2332 N N . THR A 1 282 ? 28.548 7.249 2.481 1.00 39.78 282 THR A N 1
ATOM 2333 C CA . THR A 1 282 ? 29.060 5.920 2.147 1.00 39.78 282 THR A CA 1
ATOM 2334 C C . THR A 1 282 ? 30.523 6.109 1.785 1.00 39.78 282 THR A C 1
ATOM 2336 O O . THR A 1 282 ? 30.875 7.097 1.146 1.00 39.78 282 THR A O 1
ATOM 2339 N N . ASN A 1 283 ? 31.393 5.217 2.258 1.00 41.50 283 ASN A N 1
ATOM 2340 C CA . ASN A 1 283 ? 32.816 5.173 1.918 1.00 41.50 283 ASN A CA 1
ATOM 2341 C C . ASN A 1 283 ? 32.989 4.934 0.401 1.00 41.50 283 ASN A C 1
ATOM 2343 O O . ASN A 1 283 ? 33.364 3.840 -0.021 1.00 41.50 283 ASN A O 1
ATOM 2347 N N . GLN A 1 284 ? 32.665 5.921 -0.434 1.00 48.38 284 GLN A N 1
ATOM 2348 C CA . GLN A 1 284 ? 32.731 5.811 -1.882 1.00 48.38 284 GLN A CA 1
ATOM 2349 C C . GLN A 1 284 ? 34.195 5.892 -2.299 1.00 48.38 284 GLN A C 1
ATOM 2351 O O . GLN A 1 284 ? 34.847 6.927 -2.202 1.00 48.38 284 GLN A O 1
ATOM 2356 N N . ARG A 1 285 ? 34.729 4.756 -2.757 1.00 51.31 285 ARG A N 1
ATOM 2357 C CA . ARG A 1 285 ? 36.083 4.657 -3.317 1.00 51.31 285 ARG A CA 1
ATOM 2358 C C . ARG A 1 285 ? 36.195 5.309 -4.710 1.00 51.31 285 ARG A C 1
ATOM 2360 O O . ARG A 1 285 ? 37.307 5.399 -5.220 1.00 51.31 285 ARG A O 1
ATOM 2367 N N . GLN A 1 286 ? 35.083 5.726 -5.336 1.00 59.94 286 GLN A N 1
ATOM 2368 C CA . GLN A 1 286 ? 35.015 6.257 -6.708 1.00 59.94 286 GLN A CA 1
ATOM 2369 C C . GLN A 1 286 ? 33.972 7.382 -6.848 1.00 59.94 286 GLN A C 1
ATOM 2371 O O . GLN A 1 286 ? 32.984 7.407 -6.120 1.00 59.94 286 GLN A O 1
ATOM 2376 N N . ILE A 1 287 ? 34.205 8.301 -7.792 1.00 73.88 287 ILE A N 1
ATOM 2377 C CA . ILE A 1 287 ? 33.347 9.463 -8.083 1.00 73.88 287 ILE A CA 1
ATOM 2378 C C . ILE A 1 287 ? 32.033 8.986 -8.739 1.00 73.88 287 ILE A C 1
ATOM 2380 O O . ILE A 1 287 ? 32.111 8.202 -9.688 1.00 73.88 287 ILE A O 1
ATOM 2384 N N . PRO A 1 288 ? 30.848 9.444 -8.283 1.00 82.06 288 PRO A N 1
ATOM 2385 C CA . PRO A 1 288 ? 29.571 9.099 -8.907 1.00 82.06 288 PRO A CA 1
ATOM 2386 C C . PRO A 1 288 ? 29.487 9.562 -10.367 1.00 82.06 288 PRO A C 1
ATOM 2388 O O . PRO A 1 288 ? 29.844 10.699 -10.671 1.00 82.06 288 PRO A O 1
ATOM 2391 N N . GLN A 1 289 ? 28.966 8.709 -11.247 1.00 88.31 289 GLN A N 1
ATOM 2392 C CA . GLN A 1 289 ? 28.740 8.982 -12.667 1.00 88.31 289 GLN A CA 1
ATOM 2393 C C . GLN A 1 289 ? 27.251 8.916 -13.005 1.00 88.31 289 GLN A C 1
ATOM 2395 O O . GLN A 1 289 ? 26.504 8.099 -12.456 1.00 88.31 289 GLN A O 1
ATOM 2400 N N . LEU A 1 290 ? 26.823 9.771 -13.931 1.00 88.88 290 LEU A N 1
ATOM 2401 C CA . LEU A 1 290 ? 25.436 9.836 -14.360 1.00 88.88 290 LEU A CA 1
ATOM 2402 C C . LEU A 1 290 ? 25.139 8.736 -15.382 1.00 88.88 290 LEU A C 1
ATOM 2404 O O . LEU A 1 290 ? 25.892 8.513 -16.331 1.00 88.88 290 LEU A O 1
ATOM 2408 N N . ILE A 1 291 ? 24.013 8.049 -15.217 1.00 89.38 291 ILE A N 1
ATOM 2409 C CA . ILE A 1 291 ? 23.634 6.938 -16.094 1.00 89.38 291 ILE A CA 1
ATOM 2410 C C . ILE A 1 291 ? 23.506 7.342 -17.575 1.00 89.38 291 ILE A C 1
ATOM 2412 O O . ILE A 1 291 ? 23.867 6.559 -18.451 1.00 89.38 291 ILE A O 1
ATOM 2416 N N . SER A 1 292 ? 23.086 8.576 -17.870 1.00 86.00 292 SER A N 1
ATOM 2417 C CA . SER A 1 292 ? 22.941 9.087 -19.241 1.00 86.00 292 SER A CA 1
ATOM 2418 C C . SER A 1 292 ? 24.266 9.212 -20.000 1.00 86.00 292 SER A C 1
ATOM 2420 O O . SER A 1 292 ? 24.267 9.208 -21.227 1.00 86.00 292 SER A O 1
ATOM 2422 N N . GLU A 1 293 ? 25.392 9.313 -19.292 1.00 85.94 293 GLU A N 1
ATOM 2423 C CA . GLU A 1 293 ? 26.731 9.465 -19.878 1.00 85.94 293 GLU A CA 1
ATOM 2424 C C . GLU A 1 293 ? 27.373 8.110 -20.226 1.00 85.94 293 GLU A C 1
ATOM 2426 O O . GLU A 1 293 ? 28.400 8.048 -20.904 1.00 85.94 293 GLU A O 1
ATOM 2431 N N . ASN A 1 294 ? 26.758 7.006 -19.790 1.00 85.25 294 ASN A N 1
ATOM 2432 C CA . ASN A 1 294 ? 27.322 5.668 -19.881 1.00 85.25 294 ASN A CA 1
ATOM 2433 C C . ASN A 1 294 ? 26.796 4.896 -21.099 1.00 85.25 294 ASN A C 1
ATOM 2435 O O . ASN A 1 294 ? 25.657 4.431 -21.131 1.00 85.25 294 ASN A O 1
ATOM 2439 N N . ASN A 1 295 ? 27.669 4.698 -22.089 1.00 86.00 295 ASN A N 1
ATOM 2440 C CA . ASN A 1 295 ? 27.362 3.976 -23.331 1.00 86.00 295 ASN A CA 1
ATOM 2441 C C . ASN A 1 295 ? 27.682 2.474 -23.291 1.00 86.00 295 ASN A C 1
ATOM 2443 O O . ASN A 1 295 ? 27.590 1.803 -24.322 1.00 86.00 295 ASN A O 1
ATOM 2447 N N . GLU A 1 296 ? 28.078 1.953 -22.133 1.00 89.44 296 GLU A N 1
ATOM 2448 C CA . GLU A 1 296 ? 28.369 0.534 -21.950 1.00 89.44 296 GLU A CA 1
ATOM 2449 C C . GLU A 1 296 ? 27.098 -0.316 -22.013 1.00 89.44 296 GLU A C 1
ATOM 2451 O O . GLU A 1 296 ? 26.008 0.143 -21.669 1.00 89.44 296 GLU A O 1
ATOM 2456 N N . ASN A 1 297 ? 27.244 -1.573 -22.428 1.00 91.19 297 ASN A N 1
ATOM 2457 C CA . ASN A 1 297 ? 26.150 -2.535 -22.427 1.00 91.19 297 ASN A CA 1
ATOM 2458 C C . ASN A 1 297 ? 25.872 -3.028 -21.004 1.00 91.19 297 ASN A C 1
ATOM 2460 O O . ASN A 1 297 ? 26.794 -3.351 -20.249 1.00 91.19 297 ASN A O 1
ATOM 2464 N N . PHE A 1 298 ? 24.596 -3.147 -20.652 1.00 92.44 298 PHE A N 1
ATOM 2465 C CA . PHE A 1 298 ? 24.200 -3.727 -19.379 1.00 92.44 298 PHE A CA 1
ATOM 2466 C C . PHE A 1 298 ? 24.476 -5.230 -19.370 1.00 92.44 298 PHE A C 1
ATOM 2468 O O . PHE A 1 298 ? 24.037 -5.961 -20.265 1.00 92.44 298 PHE A O 1
ATOM 2475 N N . GLY A 1 299 ? 25.171 -5.702 -18.338 1.00 91.75 299 GLY A N 1
ATOM 2476 C CA . GLY A 1 299 ? 25.477 -7.113 -18.176 1.00 91.75 299 GLY A CA 1
ATOM 2477 C C . GLY A 1 299 ? 25.661 -7.533 -16.723 1.00 91.75 299 GLY A C 1
ATOM 2478 O O . GLY A 1 299 ? 25.982 -6.738 -15.840 1.00 91.75 299 GLY A O 1
ATOM 2479 N N . PHE A 1 300 ? 25.447 -8.817 -16.471 1.00 93.50 300 PHE A N 1
ATOM 2480 C CA . PHE A 1 300 ? 25.594 -9.448 -15.162 1.00 93.50 300 PHE A CA 1
ATOM 2481 C C . PHE A 1 300 ? 25.913 -10.930 -15.345 1.00 93.50 300 PHE A C 1
ATOM 2483 O O . PHE A 1 300 ? 25.770 -11.492 -16.428 1.00 93.50 300 PHE A O 1
ATOM 2490 N N . HIS A 1 301 ? 26.361 -11.572 -14.276 1.00 92.44 301 HIS A N 1
ATOM 2491 C CA . HIS A 1 301 ? 26.591 -13.011 -14.248 1.00 92.44 301 HIS A CA 1
ATOM 2492 C C . HIS A 1 301 ? 25.560 -13.653 -13.335 1.00 92.44 301 HIS A C 1
ATOM 2494 O O . HIS A 1 301 ? 25.200 -13.068 -12.313 1.00 92.44 301 HIS A O 1
ATOM 2500 N N . PHE A 1 302 ? 25.116 -14.863 -13.650 1.00 90.94 302 PHE A N 1
ATOM 2501 C CA . PHE A 1 302 ? 24.281 -15.628 -12.730 1.00 90.94 302 PHE A CA 1
ATOM 2502 C C . PHE A 1 302 ? 24.804 -17.050 -12.534 1.00 90.94 302 PHE A C 1
ATOM 2504 O O . PHE A 1 302 ? 25.496 -17.616 -13.381 1.00 90.94 302 PHE A O 1
ATOM 2511 N N . ARG A 1 303 ? 24.478 -17.624 -11.379 1.00 88.88 303 ARG A N 1
ATOM 2512 C CA . ARG A 1 303 ? 24.786 -18.999 -10.992 1.00 88.88 303 ARG A CA 1
ATOM 2513 C C . ARG A 1 303 ? 23.519 -19.649 -10.458 1.00 88.88 303 ARG A C 1
ATOM 2515 O O . ARG A 1 303 ? 22.860 -19.087 -9.585 1.00 88.88 303 ARG A O 1
ATOM 2522 N N . LEU A 1 304 ? 23.234 -20.852 -10.946 1.00 85.00 304 LEU A N 1
ATOM 2523 C CA . LEU A 1 304 ? 22.128 -21.680 -10.472 1.00 85.00 304 LEU A CA 1
ATOM 2524 C C . LEU A 1 304 ? 22.707 -22.931 -9.789 1.00 85.00 304 LEU A C 1
ATOM 2526 O O . LEU A 1 304 ? 23.334 -23.756 -10.468 1.00 85.00 304 LEU A O 1
ATOM 2530 N N . PRO A 1 305 ? 22.593 -23.055 -8.452 1.00 79.88 305 PRO A N 1
ATOM 2531 C CA . PRO A 1 305 ? 22.964 -24.271 -7.736 1.00 79.88 305 PRO A CA 1
ATOM 2532 C C . PRO A 1 305 ? 22.021 -25.439 -8.092 1.00 79.88 305 PRO A C 1
ATOM 2534 O O . PRO A 1 305 ? 20.902 -25.213 -8.558 1.00 79.88 305 PRO A O 1
ATOM 2537 N N . PRO A 1 306 ? 22.457 -26.697 -7.898 1.00 73.06 306 PRO A N 1
ATOM 2538 C CA . PRO A 1 306 ? 21.642 -27.860 -8.206 1.00 73.06 306 PRO A CA 1
ATOM 2539 C C . PRO A 1 306 ? 20.571 -28.016 -7.124 1.00 73.06 306 PRO A C 1
ATOM 2541 O O . PRO A 1 306 ? 20.852 -27.862 -5.933 1.00 73.06 306 PRO A O 1
ATOM 2544 N N . SER A 1 307 ? 19.342 -28.345 -7.519 1.00 68.75 307 SER A N 1
ATOM 2545 C CA . SER A 1 307 ? 18.269 -28.555 -6.546 1.00 68.75 307 SER A CA 1
ATOM 2546 C C . SER A 1 307 ? 18.341 -29.969 -5.975 1.00 68.75 307 SER A C 1
ATOM 2548 O O . SER A 1 307 ? 18.254 -30.949 -6.720 1.00 68.75 307 SER A O 1
ATOM 2550 N N . SER A 1 308 ? 18.449 -30.080 -4.646 1.00 61.56 308 SER A N 1
ATOM 2551 C CA . SER A 1 308 ? 18.396 -31.353 -3.907 1.00 61.56 308 SER A CA 1
ATOM 2552 C C . SER A 1 308 ? 17.037 -32.055 -4.031 1.00 61.56 308 SER A C 1
ATOM 2554 O O . SER A 1 308 ? 16.946 -33.270 -3.856 1.00 61.56 308 SER A O 1
ATOM 2556 N N . SER A 1 309 ? 15.989 -31.301 -4.375 1.00 59.16 309 SER A N 1
ATOM 2557 C CA . SER A 1 309 ? 14.601 -31.769 -4.444 1.00 59.16 309 SER A CA 1
ATOM 2558 C C . SER A 1 309 ? 14.215 -32.458 -5.764 1.00 59.16 309 SER A C 1
ATOM 2560 O O . SER A 1 309 ? 13.134 -33.040 -5.861 1.00 59.16 309 SER A O 1
ATOM 2562 N N . ALA A 1 310 ? 15.086 -32.439 -6.780 1.00 57.22 310 ALA A N 1
ATOM 2563 C CA . ALA A 1 310 ? 14.742 -32.842 -8.143 1.00 57.22 310 ALA A CA 1
ATOM 2564 C C . ALA A 1 310 ? 15.565 -34.049 -8.637 1.00 57.22 310 ALA A C 1
ATOM 2566 O O . ALA A 1 310 ? 16.678 -33.911 -9.150 1.00 57.22 310 ALA A O 1
ATOM 2567 N N . LYS A 1 311 ? 14.995 -35.260 -8.554 1.00 53.03 311 LYS A N 1
ATOM 2568 C CA . LYS A 1 311 ? 15.518 -36.430 -9.284 1.00 53.03 311 LYS A CA 1
ATOM 2569 C C . LYS A 1 311 ? 15.016 -36.378 -10.736 1.00 53.03 311 LYS A C 1
ATOM 2571 O O . LYS A 1 311 ? 13.819 -36.492 -10.966 1.00 53.03 311 LYS A O 1
ATOM 2576 N N . GLN A 1 312 ? 15.942 -36.220 -11.691 1.00 55.44 312 GLN A N 1
ATOM 2577 C CA . GLN A 1 312 ? 15.716 -36.247 -13.152 1.00 55.44 312 GLN A CA 1
ATOM 2578 C C . GLN A 1 312 ? 14.707 -35.203 -13.687 1.00 55.44 312 GLN A C 1
ATOM 2580 O O . GLN A 1 312 ? 13.677 -35.561 -14.255 1.00 55.44 312 GLN A O 1
ATOM 2585 N N . GLN A 1 313 ? 15.015 -33.908 -13.537 1.00 69.44 313 GLN A N 1
ATOM 2586 C CA . GLN A 1 313 ? 14.245 -32.806 -14.138 1.00 69.44 313 GLN A CA 1
ATOM 2587 C C . GLN A 1 313 ? 15.114 -31.988 -15.107 1.00 69.44 313 GLN A C 1
ATOM 2589 O O . GLN A 1 313 ? 16.263 -31.667 -14.794 1.00 69.44 313 GLN A O 1
ATOM 2594 N N . THR A 1 314 ? 14.563 -31.654 -16.276 1.00 77.00 314 THR A N 1
ATOM 2595 C CA . THR A 1 314 ? 15.142 -30.664 -17.198 1.00 77.00 314 THR A CA 1
ATOM 2596 C C . THR A 1 314 ? 14.611 -29.286 -16.828 1.00 77.00 314 THR A C 1
ATOM 2598 O O . THR A 1 314 ? 13.392 -29.100 -16.747 1.00 77.00 314 THR A O 1
ATOM 2601 N N . PHE A 1 315 ? 15.510 -28.328 -16.635 1.00 82.81 315 PHE A N 1
ATOM 2602 C CA . PHE A 1 315 ? 15.159 -26.946 -16.339 1.00 82.81 315 PHE A CA 1
ATOM 2603 C C . PHE A 1 315 ? 15.263 -26.090 -17.595 1.00 82.81 315 PHE A C 1
ATOM 2605 O O . PHE A 1 315 ? 16.210 -26.239 -18.365 1.00 82.81 315 PHE A O 1
ATOM 2612 N N . THR A 1 316 ? 14.302 -25.184 -17.778 1.00 86.19 316 THR A N 1
ATOM 2613 C CA . THR A 1 316 ? 14.386 -24.090 -18.754 1.00 86.19 316 THR A CA 1
ATOM 2614 C C . THR A 1 316 ? 14.336 -22.770 -18.002 1.00 86.19 316 THR A C 1
ATOM 2616 O O . THR A 1 316 ? 13.367 -22.499 -17.286 1.00 86.19 316 THR A O 1
ATOM 2619 N N . PHE A 1 317 ? 15.382 -21.967 -18.159 1.00 88.44 317 PHE A N 1
ATOM 2620 C CA . PHE A 1 317 ? 15.526 -20.650 -17.558 1.00 88.44 317 PHE A CA 1
ATOM 2621 C C . PHE A 1 317 ? 15.335 -19.575 -18.616 1.00 88.44 317 PHE A C 1
ATOM 2623 O O . PHE A 1 317 ? 15.934 -19.636 -19.692 1.00 88.44 317 PHE A O 1
ATOM 2630 N N . ARG A 1 318 ? 14.503 -18.589 -18.287 1.00 90.38 318 ARG A N 1
ATOM 2631 C CA . ARG A 1 318 ? 14.197 -17.460 -19.159 1.00 90.38 318 ARG A CA 1
ATOM 2632 C C . ARG A 1 318 ? 14.443 -16.157 -18.448 1.00 90.38 318 ARG A C 1
ATOM 2634 O O . ARG A 1 318 ? 14.245 -16.035 -17.239 1.00 90.38 318 ARG A O 1
ATOM 2641 N N . LEU A 1 319 ? 14.834 -15.176 -19.245 1.00 93.00 319 LEU A N 1
ATOM 2642 C CA . LEU A 1 319 ? 15.281 -13.890 -18.761 1.00 93.00 319 LEU A CA 1
ATOM 2643 C C . LEU A 1 319 ? 14.798 -12.785 -19.687 1.00 93.00 319 LEU A C 1
ATOM 2645 O O . LEU A 1 319 ? 14.961 -12.870 -20.905 1.00 93.00 319 LEU A O 1
ATOM 2649 N N . GLY A 1 320 ? 14.250 -11.726 -19.103 1.00 92.88 320 GLY A N 1
ATOM 2650 C CA . GLY A 1 320 ? 13.902 -10.522 -19.840 1.00 92.88 320 GLY A CA 1
ATOM 2651 C C . GLY A 1 320 ? 13.984 -9.267 -18.985 1.00 92.88 320 GLY A C 1
ATOM 2652 O O . GLY A 1 320 ? 13.850 -9.315 -17.763 1.00 92.88 320 GLY A O 1
ATOM 2653 N N . LEU A 1 321 ? 14.207 -8.142 -19.657 1.00 94.06 321 LEU A N 1
ATOM 2654 C CA . LEU A 1 321 ? 14.158 -6.807 -19.078 1.00 94.06 321 LEU A CA 1
ATOM 2655 C C . LEU A 1 321 ? 12.858 -6.126 -19.494 1.00 94.06 321 LEU A C 1
ATOM 2657 O O . LEU A 1 321 ? 12.498 -6.143 -20.674 1.00 94.06 321 LEU A O 1
ATOM 2661 N N . TYR A 1 322 ? 12.177 -5.519 -18.530 1.00 92.31 322 TYR A N 1
ATOM 2662 C CA . TYR A 1 322 ? 10.866 -4.900 -18.704 1.00 92.31 322 TYR A CA 1
ATOM 2663 C C . TYR A 1 322 ? 10.836 -3.499 -18.102 1.00 92.31 322 TYR A C 1
ATOM 2665 O O . TYR A 1 322 ? 11.512 -3.226 -17.116 1.00 92.31 322 TYR A O 1
ATOM 2673 N N . TYR A 1 323 ? 10.015 -2.624 -18.672 1.00 91.12 323 TYR A N 1
ATOM 2674 C CA . TYR A 1 323 ? 9.617 -1.364 -18.054 1.00 91.12 323 TYR A CA 1
ATOM 2675 C C . TYR A 1 323 ? 8.093 -1.346 -17.938 1.00 91.12 323 TYR A C 1
ATOM 2677 O O . TYR A 1 323 ? 7.379 -1.342 -18.946 1.00 91.12 323 TYR A O 1
ATOM 2685 N N . GLY A 1 324 ? 7.592 -1.436 -16.706 1.00 86.25 324 GLY A N 1
ATOM 2686 C CA . GLY A 1 324 ? 6.207 -1.828 -16.450 1.00 86.25 324 GLY A CA 1
ATOM 2687 C C . GLY A 1 324 ? 5.969 -3.232 -17.005 1.00 86.25 324 GLY A C 1
ATOM 2688 O O . GLY A 1 324 ? 6.733 -4.150 -16.712 1.00 86.25 324 GLY A O 1
ATOM 2689 N N . ARG A 1 325 ? 4.978 -3.402 -17.884 1.00 84.94 325 ARG A N 1
ATOM 2690 C CA . ARG A 1 325 ? 4.771 -4.674 -18.605 1.00 84.94 325 ARG A CA 1
ATOM 2691 C C . ARG A 1 325 ? 5.338 -4.672 -20.033 1.00 84.94 325 ARG A C 1
ATOM 2693 O O . ARG A 1 325 ? 5.220 -5.674 -20.733 1.00 84.94 325 ARG A O 1
ATOM 2700 N N . ARG A 1 326 ? 5.974 -3.584 -20.489 1.00 87.06 326 ARG A N 1
ATOM 2701 C CA . ARG A 1 326 ? 6.569 -3.512 -21.834 1.00 87.06 326 ARG A CA 1
ATOM 2702 C C . ARG A 1 326 ? 7.964 -4.134 -21.840 1.00 87.06 326 ARG A C 1
ATOM 2704 O O . ARG A 1 326 ? 8.835 -3.735 -21.069 1.00 87.06 326 ARG A O 1
ATOM 2711 N N . ARG A 1 327 ? 8.187 -5.105 -22.726 1.00 89.44 327 ARG A N 1
ATOM 2712 C CA . ARG A 1 327 ? 9.462 -5.826 -22.863 1.00 89.44 327 ARG A CA 1
ATOM 2713 C C . ARG A 1 327 ? 10.511 -4.959 -23.560 1.00 89.44 327 ARG A C 1
ATOM 2715 O O . ARG A 1 327 ? 10.302 -4.571 -24.704 1.00 89.44 327 ARG A O 1
ATOM 2722 N N . LEU A 1 328 ? 11.645 -4.715 -22.908 1.00 90.06 328 LEU A N 1
ATOM 2723 C CA . LEU A 1 328 ? 12.802 -4.022 -23.493 1.00 90.06 328 LEU A CA 1
ATOM 2724 C C . LEU A 1 328 ? 13.779 -5.000 -24.155 1.00 90.06 328 LEU A C 1
ATOM 2726 O O . LEU A 1 328 ? 14.335 -4.712 -25.208 1.00 90.06 328 LEU A O 1
ATOM 2730 N N . PHE A 1 329 ? 13.996 -6.159 -23.531 1.00 90.12 329 PHE A N 1
ATOM 2731 C CA . PHE A 1 329 ? 14.914 -7.191 -24.015 1.00 90.12 329 PHE A CA 1
ATOM 2732 C C . PHE A 1 329 ? 14.479 -8.571 -23.512 1.00 90.12 329 PHE A C 1
ATOM 2734 O O . PHE A 1 329 ? 13.941 -8.690 -22.412 1.00 90.12 329 PHE A O 1
ATOM 2741 N N . GLN A 1 330 ? 14.734 -9.618 -24.292 1.00 89.25 330 GLN A N 1
ATOM 2742 C CA . GLN A 1 330 ? 14.583 -11.008 -23.867 1.00 89.25 330 GLN A CA 1
ATOM 2743 C C . GLN A 1 330 ? 15.739 -11.833 -24.418 1.00 89.25 330 GLN A C 1
ATOM 2745 O O . GLN A 1 330 ? 16.106 -11.688 -25.582 1.00 89.25 330 GLN A O 1
ATOM 2750 N N . ASN A 1 331 ? 16.301 -12.674 -23.555 1.00 88.69 331 ASN A N 1
ATOM 2751 C CA . ASN A 1 331 ? 17.362 -13.601 -23.913 1.00 88.69 331 ASN A CA 1
ATOM 2752 C C . ASN A 1 331 ? 16.784 -14.926 -24.424 1.00 88.69 331 ASN A C 1
ATOM 2754 O O . ASN A 1 331 ? 15.647 -15.275 -24.095 1.00 88.69 331 ASN A O 1
ATOM 2758 N N . ASP A 1 332 ? 17.601 -15.684 -25.151 1.00 85.94 332 ASP A N 1
ATOM 2759 C CA . ASP A 1 332 ? 17.276 -17.057 -25.530 1.00 85.94 332 ASP A CA 1
ATOM 2760 C C . ASP A 1 332 ? 17.127 -17.964 -24.298 1.00 85.94 332 ASP A C 1
ATOM 2762 O O . ASP A 1 332 ? 17.776 -17.766 -23.260 1.00 85.94 332 ASP A O 1
ATOM 2766 N N . ASP A 1 333 ? 16.260 -18.969 -24.431 1.00 86.31 333 ASP A N 1
ATOM 2767 C CA . ASP A 1 333 ? 15.965 -19.952 -23.391 1.00 86.31 333 ASP A CA 1
ATOM 2768 C C . ASP A 1 333 ? 17.207 -20.810 -23.089 1.00 86.31 333 ASP A C 1
ATOM 2770 O O . ASP A 1 333 ? 17.792 -21.433 -23.978 1.00 86.31 333 ASP A O 1
ATOM 2774 N N . ILE A 1 334 ? 17.589 -20.895 -21.813 1.00 86.19 334 ILE A N 1
ATOM 2775 C CA . ILE A 1 334 ? 18.728 -21.707 -21.365 1.00 86.19 334 ILE A CA 1
ATOM 2776 C C . ILE A 1 334 ? 18.190 -23.006 -20.768 1.00 86.19 334 ILE A C 1
ATOM 2778 O O . ILE A 1 334 ? 17.474 -22.979 -19.768 1.00 86.19 334 ILE A O 1
ATOM 2782 N N . THR A 1 335 ? 18.544 -24.148 -21.363 1.00 85.06 335 THR A N 1
ATOM 2783 C CA . THR A 1 335 ? 18.084 -25.475 -20.922 1.00 85.06 335 THR A CA 1
ATOM 2784 C C . THR A 1 335 ? 19.227 -26.328 -20.375 1.00 85.06 335 THR A C 1
ATOM 2786 O O . THR A 1 335 ? 20.318 -26.351 -20.944 1.00 85.06 335 THR A O 1
ATOM 2789 N N . TRP A 1 336 ? 19.006 -27.018 -19.249 1.00 84.31 336 TRP A N 1
ATOM 2790 C CA . TRP A 1 336 ? 20.013 -27.901 -18.639 1.00 84.31 336 TRP A CA 1
ATOM 2791 C C . TRP A 1 336 ? 19.403 -28.996 -17.743 1.00 84.31 336 TRP A C 1
ATOM 2793 O O . TRP A 1 336 ? 18.242 -28.931 -17.338 1.00 84.31 336 TRP A O 1
ATOM 2803 N N . ASN A 1 337 ? 20.211 -30.008 -17.402 1.00 77.44 337 ASN A N 1
ATOM 2804 C CA . ASN A 1 337 ? 19.794 -31.213 -16.669 1.00 77.44 337 ASN A CA 1
ATOM 2805 C C . ASN A 1 337 ? 20.218 -31.189 -15.189 1.00 77.44 337 ASN A C 1
ATOM 2807 O O . ASN A 1 337 ? 21.110 -31.940 -14.808 1.00 77.44 337 ASN A O 1
ATOM 2811 N N . ASN A 1 338 ? 19.613 -30.323 -14.364 1.00 72.44 338 ASN A N 1
ATOM 2812 C CA . ASN A 1 338 ? 19.835 -30.182 -12.903 1.00 72.44 338 ASN A CA 1
ATOM 2813 C C . ASN A 1 338 ? 21.307 -30.236 -12.417 1.00 72.44 338 ASN A C 1
ATOM 2815 O O . ASN A 1 338 ? 21.590 -30.576 -11.269 1.00 72.44 338 ASN A O 1
ATOM 2819 N N . THR A 1 339 ? 22.268 -29.932 -13.285 1.00 69.81 339 THR A N 1
ATOM 2820 C CA . THR A 1 339 ? 23.674 -29.740 -12.931 1.00 69.81 339 THR A CA 1
ATOM 2821 C C . THR A 1 339 ? 23.894 -28.293 -12.506 1.00 69.81 339 THR A C 1
ATOM 2823 O O . THR A 1 339 ? 23.151 -27.402 -12.919 1.00 69.81 339 THR A O 1
ATOM 2826 N N . THR A 1 340 ? 24.934 -28.034 -11.713 1.00 67.62 340 THR A N 1
ATOM 2827 C CA . THR A 1 340 ? 25.376 -26.663 -11.420 1.00 67.62 340 THR A CA 1
ATOM 2828 C C . THR A 1 340 ? 25.667 -25.912 -12.714 1.00 67.62 340 THR A C 1
ATOM 2830 O O . THR A 1 340 ? 26.547 -26.324 -13.471 1.00 67.62 340 THR A O 1
ATOM 2833 N N . LEU A 1 341 ? 24.982 -24.791 -12.939 1.00 73.75 341 LEU A N 1
ATOM 2834 C CA . LEU A 1 341 ? 25.387 -23.820 -13.953 1.00 73.75 341 LEU A CA 1
ATOM 2835 C C . LEU A 1 341 ? 26.295 -22.788 -13.288 1.00 73.75 341 LEU A C 1
ATOM 2837 O O . LEU A 1 341 ? 25.843 -21.958 -12.493 1.00 73.75 341 LEU A O 1
ATOM 2841 N N . GLU A 1 342 ? 27.591 -22.871 -13.579 1.00 74.31 342 GLU A N 1
ATOM 2842 C CA . GLU A 1 342 ? 28.582 -21.951 -13.031 1.00 74.31 342 GLU A CA 1
ATOM 2843 C C . GLU A 1 342 ? 28.679 -20.675 -13.874 1.00 74.31 342 GLU A C 1
ATOM 2845 O O . GLU A 1 342 ? 29.086 -20.707 -15.029 1.00 74.31 342 GLU A O 1
ATOM 2850 N N . SER A 1 343 ? 28.325 -19.544 -13.253 1.00 78.12 343 SER A N 1
ATOM 2851 C CA . SER A 1 343 ? 28.672 -18.176 -13.665 1.00 78.12 343 SER A CA 1
ATOM 2852 C C . SER A 1 343 ? 28.500 -17.865 -15.161 1.00 78.12 343 SER A C 1
ATOM 2854 O O . SER A 1 343 ? 29.450 -17.434 -15.819 1.00 78.12 343 SER A O 1
ATOM 2856 N N . ILE A 1 344 ? 27.283 -18.016 -15.686 1.00 84.38 344 ILE A N 1
ATOM 2857 C CA . ILE A 1 344 ? 26.962 -17.655 -17.073 1.00 84.38 344 ILE A CA 1
ATOM 2858 C C . ILE A 1 344 ? 26.937 -16.120 -17.198 1.00 84.38 344 ILE A C 1
ATOM 2860 O O . ILE A 1 344 ? 26.165 -15.478 -16.475 1.00 84.38 344 ILE A O 1
ATOM 2864 N N . PRO A 1 345 ? 27.755 -15.513 -18.080 1.00 89.69 345 PRO A N 1
ATOM 2865 C CA . PRO A 1 345 ? 27.680 -14.088 -18.373 1.00 89.69 345 PRO A CA 1
ATOM 2866 C C . PRO A 1 345 ? 26.491 -13.793 -19.291 1.00 89.69 345 PRO A C 1
ATOM 2868 O O . PRO A 1 345 ? 26.334 -14.418 -20.337 1.00 89.69 345 PRO A O 1
ATOM 2871 N N . ILE A 1 346 ? 25.687 -12.797 -18.931 1.00 90.56 346 ILE A N 1
ATOM 2872 C CA . ILE A 1 346 ? 24.657 -12.213 -19.789 1.00 90.56 346 ILE A CA 1
ATOM 2873 C C . ILE A 1 346 ? 25.075 -10.784 -20.100 1.00 90.56 346 ILE A C 1
ATOM 2875 O O . ILE A 1 346 ? 25.221 -9.963 -19.196 1.00 90.56 346 ILE A O 1
ATOM 2879 N N . ILE A 1 347 ? 25.265 -10.491 -21.384 1.00 88.69 347 ILE A N 1
ATOM 2880 C CA . ILE A 1 347 ? 25.502 -9.140 -21.889 1.00 88.69 347 ILE A CA 1
ATOM 2881 C C . ILE A 1 347 ? 24.324 -8.805 -22.789 1.00 88.69 347 ILE A C 1
ATOM 2883 O O . ILE A 1 347 ? 24.105 -9.455 -23.809 1.00 88.69 347 ILE A O 1
ATOM 2887 N N . THR A 1 348 ? 23.545 -7.813 -22.382 1.00 89.50 348 THR A N 1
ATOM 2888 C CA . THR A 1 348 ? 22.379 -7.364 -23.139 1.00 89.50 348 THR A CA 1
ATOM 2889 C C . THR A 1 348 ? 22.804 -6.345 -24.202 1.00 89.50 348 THR A C 1
ATOM 2891 O O . THR A 1 348 ? 23.808 -5.654 -24.023 1.00 89.50 348 THR A O 1
ATOM 2894 N N . PRO A 1 349 ? 22.060 -6.210 -25.311 1.00 87.56 349 PRO A N 1
ATOM 2895 C CA . PRO A 1 349 ? 22.300 -5.158 -26.297 1.00 87.56 349 PRO A CA 1
ATOM 2896 C C . PRO A 1 349 ? 21.874 -3.765 -25.799 1.00 87.56 349 PRO A C 1
ATOM 2898 O O . PRO A 1 349 ? 22.146 -2.773 -26.471 1.00 87.56 349 PRO A O 1
ATOM 2901 N N . LEU A 1 350 ? 21.191 -3.684 -24.650 1.00 88.88 350 LEU A N 1
ATOM 2902 C CA . LEU A 1 350 ? 20.753 -2.427 -24.056 1.00 88.88 350 LEU A CA 1
ATOM 2903 C C . LEU A 1 350 ? 21.928 -1.721 -23.386 1.00 88.88 350 LEU A C 1
ATOM 2905 O O . LEU A 1 350 ? 22.656 -2.311 -22.581 1.00 88.88 350 LEU A O 1
ATOM 2909 N N . LYS A 1 351 ? 22.079 -0.434 -23.688 1.00 90.31 351 LYS A N 1
ATOM 2910 C CA . LYS A 1 351 ? 23.077 0.422 -23.045 1.00 90.31 351 LYS A CA 1
ATOM 2911 C C . LYS A 1 351 ? 22.597 0.887 -21.677 1.00 90.31 351 LYS A C 1
ATOM 2913 O O . LYS A 1 351 ? 21.398 1.045 -21.460 1.00 90.31 351 LYS A O 1
ATOM 2918 N N . LEU A 1 352 ? 23.531 1.183 -20.776 1.00 90.50 352 LEU A N 1
ATOM 2919 C CA . LEU A 1 352 ? 23.215 1.718 -19.449 1.00 90.50 352 LEU A CA 1
ATOM 2920 C C . LEU A 1 352 ? 22.398 3.014 -19.537 1.00 90.50 352 LEU A C 1
ATOM 2922 O O . LEU A 1 352 ? 21.373 3.118 -18.872 1.00 90.50 352 LEU A O 1
ATOM 2926 N N . CYS A 1 353 ? 22.761 3.935 -20.436 1.00 90.00 353 CYS A N 1
ATOM 2927 C CA . CYS A 1 353 ? 22.015 5.172 -20.701 1.00 90.00 353 CYS A CA 1
ATOM 2928 C C . CYS A 1 353 ? 20.591 4.974 -21.256 1.00 90.00 353 CYS A C 1
ATOM 2930 O O . CYS A 1 353 ? 19.854 5.947 -21.406 1.00 90.00 353 CYS A O 1
ATOM 2932 N N . GLN A 1 354 ? 20.187 3.743 -21.583 1.00 89.81 354 GLN A N 1
ATOM 2933 C CA . GLN A 1 354 ? 18.824 3.423 -22.012 1.00 89.81 354 GLN A CA 1
ATOM 2934 C C . GLN A 1 354 ? 17.946 2.884 -20.872 1.00 89.81 354 GLN A C 1
ATOM 2936 O O . GLN A 1 354 ? 16.734 2.762 -21.042 1.00 89.81 354 GLN A O 1
ATOM 2941 N N . LEU A 1 355 ? 18.536 2.549 -19.720 1.00 90.88 355 LEU A N 1
ATOM 2942 C CA . LEU A 1 355 ? 17.828 1.953 -18.592 1.00 90.88 355 LEU A CA 1
ATOM 2943 C C . LEU A 1 355 ? 17.137 3.023 -17.747 1.00 90.88 355 LEU A C 1
ATOM 2945 O O . LEU A 1 355 ? 17.757 3.969 -17.263 1.00 90.88 355 LEU A O 1
ATOM 2949 N N . LEU A 1 356 ? 15.844 2.845 -17.513 1.00 90.88 356 LEU A N 1
ATOM 2950 C CA . LEU A 1 356 ? 15.039 3.787 -16.742 1.00 90.88 356 LEU A CA 1
ATOM 2951 C C . LEU A 1 356 ? 14.893 3.323 -15.293 1.00 90.88 356 LEU A C 1
ATOM 2953 O O . LEU A 1 356 ? 14.793 2.111 -15.057 1.00 90.88 356 LEU A O 1
ATOM 2957 N N . PRO A 1 357 ? 14.788 4.246 -14.326 1.00 88.50 357 PRO A N 1
ATOM 2958 C CA . PRO A 1 357 ? 14.393 3.879 -12.977 1.00 88.50 357 PRO A CA 1
ATOM 2959 C C . PRO A 1 357 ? 13.031 3.178 -13.003 1.00 88.50 357 PRO A C 1
ATOM 2961 O O . PRO A 1 357 ? 12.077 3.677 -13.590 1.00 88.50 357 PRO A O 1
ATOM 2964 N N . GLY A 1 358 ? 12.959 1.981 -12.424 1.00 88.56 358 GLY A N 1
ATOM 2965 C CA . GLY A 1 358 ? 11.796 1.098 -12.546 1.00 88.56 358 GLY A CA 1
ATOM 2966 C C . GLY A 1 358 ? 11.894 0.019 -13.623 1.00 88.56 358 GLY A C 1
ATOM 2967 O O . GLY A 1 358 ? 10.946 -0.738 -13.821 1.00 88.56 358 GLY A O 1
ATOM 2968 N N . THR A 1 359 ? 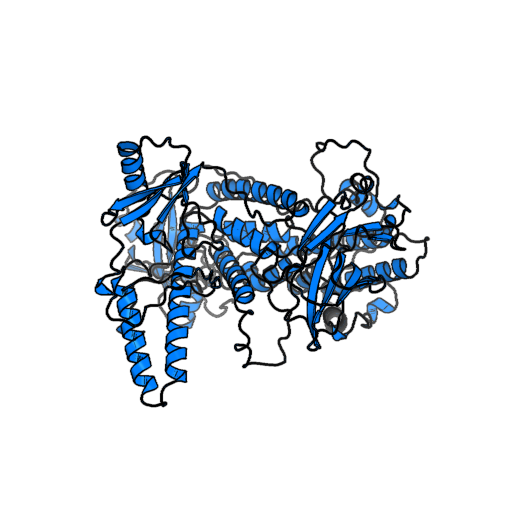13.048 -0.102 -14.284 1.00 93.44 359 THR A N 1
ATOM 2969 C CA . THR A 1 359 ? 13.351 -1.270 -15.118 1.00 93.44 359 THR A CA 1
ATOM 2970 C C . THR A 1 359 ? 13.472 -2.528 -14.254 1.00 93.44 359 THR A C 1
ATOM 2972 O O . THR A 1 359 ? 14.220 -2.568 -13.271 1.00 93.44 359 THR A O 1
ATOM 2975 N N . LEU A 1 360 ? 12.751 -3.569 -14.655 1.00 93.88 360 LEU A N 1
ATOM 2976 C CA . LEU A 1 360 ? 12.674 -4.859 -13.991 1.00 93.88 360 LEU A CA 1
ATOM 2977 C C . LEU A 1 360 ? 13.482 -5.914 -14.734 1.00 93.88 360 LEU A C 1
ATOM 2979 O O . LEU A 1 360 ? 13.370 -6.062 -15.950 1.00 93.88 360 LEU A O 1
ATOM 2983 N N . LEU A 1 361 ? 14.246 -6.691 -13.976 1.00 94.69 361 LEU A N 1
ATOM 2984 C CA . LEU A 1 361 ? 14.780 -7.977 -14.389 1.00 94.69 361 LEU A CA 1
ATOM 2985 C C . LEU A 1 361 ? 13.775 -9.063 -14.000 1.00 94.69 361 LEU A C 1
ATOM 2987 O O . LEU A 1 361 ? 13.616 -9.377 -12.820 1.00 94.69 361 LEU A O 1
ATOM 2991 N N . CYS A 1 362 ? 13.105 -9.626 -15.001 1.00 93.38 362 CYS A N 1
ATOM 2992 C CA . CYS A 1 362 ? 12.130 -10.696 -14.841 1.00 93.38 362 CYS A CA 1
ATOM 2993 C C . CYS A 1 362 ? 12.763 -12.029 -15.222 1.00 93.38 362 CYS A C 1
ATOM 2995 O O . CYS A 1 362 ? 13.254 -12.205 -16.342 1.00 93.38 362 CYS A O 1
ATOM 2997 N N . LEU A 1 363 ? 12.719 -12.972 -14.290 1.00 92.88 363 LEU A N 1
ATOM 2998 C CA . LEU A 1 363 ? 13.287 -14.302 -14.425 1.00 92.88 363 LEU A CA 1
ATOM 2999 C C . LEU A 1 363 ? 12.190 -15.343 -14.258 1.00 92.88 363 LEU A C 1
ATOM 3001 O O . LEU A 1 363 ? 11.335 -15.219 -13.377 1.00 92.88 363 LEU A O 1
ATOM 3005 N N . SER A 1 364 ? 12.244 -16.405 -15.055 1.00 90.38 364 SER A N 1
ATOM 3006 C CA . SER A 1 364 ? 11.424 -17.586 -14.819 1.00 90.38 364 SER A CA 1
ATOM 3007 C C . SER A 1 364 ? 12.240 -18.859 -14.918 1.00 90.38 364 SER A C 1
ATOM 3009 O O . SER A 1 364 ? 13.185 -18.981 -15.701 1.00 90.38 364 SER A O 1
ATOM 3011 N N . LEU A 1 365 ? 11.858 -19.811 -14.080 1.00 87.44 365 LEU A N 1
ATOM 3012 C CA . LEU A 1 365 ? 12.421 -21.142 -14.035 1.00 87.44 365 LEU A CA 1
ATOM 3013 C C . LEU A 1 365 ? 11.279 -22.128 -14.220 1.00 87.44 365 LEU A C 1
ATOM 3015 O O . LEU A 1 365 ? 10.353 -22.181 -13.412 1.00 87.44 365 LEU A O 1
ATOM 3019 N N . THR A 1 366 ? 11.338 -22.908 -15.288 1.00 84.62 366 THR A N 1
ATOM 3020 C CA . THR A 1 366 ? 10.371 -23.977 -15.528 1.00 84.62 366 THR A CA 1
ATOM 3021 C C . THR A 1 366 ? 11.057 -25.321 -15.361 1.00 84.62 366 THR A C 1
ATOM 3023 O O . THR A 1 366 ? 12.142 -25.549 -15.898 1.00 84.62 366 THR A O 1
ATOM 3026 N N . SER A 1 367 ? 10.435 -26.192 -14.576 1.00 78.31 367 SER A N 1
ATOM 3027 C CA . SER A 1 367 ? 10.875 -27.560 -14.356 1.00 78.31 367 SER A CA 1
ATOM 3028 C C . SER A 1 367 ? 9.901 -28.520 -15.023 1.00 78.31 367 SER A C 1
ATOM 3030 O O . SER A 1 367 ? 8.685 -28.437 -14.820 1.00 78.31 367 SER A O 1
ATOM 3032 N N . VAL A 1 368 ? 10.436 -29.436 -15.829 1.00 72.38 368 VAL A N 1
ATOM 3033 C CA . VAL A 1 368 ? 9.664 -30.509 -16.461 1.00 72.38 368 VAL A CA 1
ATOM 3034 C C . VAL A 1 368 ? 9.954 -31.814 -15.726 1.00 72.38 368 VAL A C 1
ATOM 3036 O O . VAL A 1 368 ? 11.069 -32.335 -15.777 1.00 72.38 368 VAL A O 1
ATOM 3039 N N . ALA A 1 369 ? 8.940 -32.359 -15.051 1.00 63.00 369 ALA A N 1
ATOM 3040 C CA . ALA A 1 369 ? 9.003 -33.700 -14.475 1.00 63.00 369 ALA A CA 1
ATOM 3041 C C . ALA A 1 369 ? 8.666 -34.780 -15.524 1.00 63.00 369 ALA A C 1
ATOM 3043 O O . ALA A 1 369 ? 7.892 -34.541 -16.454 1.00 63.00 369 ALA A O 1
ATOM 3044 N N . SER A 1 370 ? 9.176 -36.004 -15.327 1.00 54.72 370 SER A N 1
ATOM 3045 C CA . SER A 1 370 ? 8.987 -37.174 -16.212 1.00 54.72 370 SER A CA 1
ATOM 3046 C C . SER A 1 370 ? 7.520 -37.531 -16.527 1.00 54.72 370 SER A C 1
ATOM 3048 O O . SER A 1 370 ? 7.252 -38.210 -17.515 1.00 54.72 370 SER A O 1
ATOM 3050 N N . LEU A 1 371 ? 6.564 -37.030 -15.735 1.00 54.44 371 LEU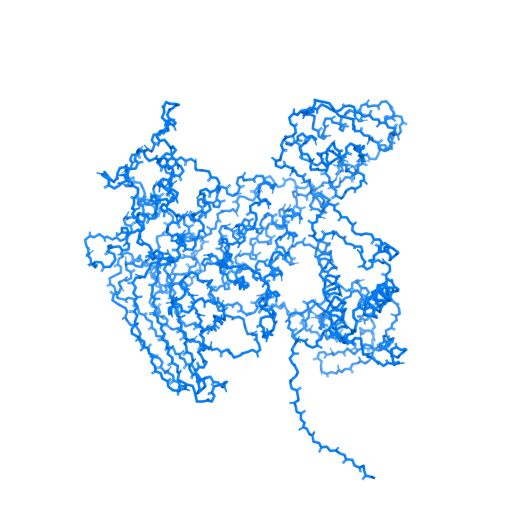 A N 1
ATOM 3051 C CA . LEU A 1 371 ? 5.115 -37.218 -15.887 1.00 54.44 371 LEU A CA 1
ATOM 3052 C C . LEU A 1 371 ? 4.380 -36.034 -16.569 1.00 54.44 371 LEU A C 1
ATOM 3054 O O . LEU A 1 371 ? 3.165 -35.928 -16.444 1.00 54.44 371 LEU A O 1
ATOM 3058 N N . LYS A 1 372 ? 5.079 -35.139 -17.292 1.00 57.16 372 LYS A N 1
ATOM 3059 C CA . LYS A 1 372 ? 4.518 -33.957 -18.005 1.00 57.16 372 LYS A CA 1
ATOM 3060 C C . LYS A 1 372 ? 3.859 -32.876 -17.127 1.00 57.16 372 LYS A C 1
ATOM 3062 O O . LYS A 1 372 ? 3.179 -31.998 -17.656 1.00 57.16 372 LYS A O 1
ATOM 3067 N N . LYS A 1 373 ? 4.064 -32.879 -15.806 1.00 60.94 373 LYS A N 1
ATOM 3068 C CA . LYS A 1 373 ? 3.655 -31.750 -14.953 1.00 60.94 373 LYS A CA 1
ATOM 3069 C C . LYS A 1 373 ? 4.734 -30.660 -15.025 1.00 60.94 373 LYS A C 1
ATOM 3071 O O . LYS A 1 373 ? 5.874 -30.909 -14.637 1.00 60.94 373 LYS A O 1
ATOM 3076 N N . LEU A 1 374 ? 4.374 -29.501 -15.579 1.00 71.00 374 LEU A N 1
ATOM 3077 C CA . LEU A 1 374 ? 5.211 -28.298 -15.648 1.00 71.00 374 LEU A CA 1
ATOM 3078 C C . LEU A 1 374 ? 5.069 -27.521 -14.337 1.00 71.00 374 LEU A C 1
ATOM 3080 O O . LEU A 1 374 ? 3.982 -27.039 -14.024 1.00 71.00 374 LEU A O 1
ATOM 3084 N N . GLU A 1 375 ? 6.153 -27.408 -13.575 1.00 77.19 375 GLU A N 1
ATOM 3085 C CA . GLU A 1 375 ? 6.221 -26.523 -12.408 1.00 77.19 375 GLU A CA 1
ATOM 3086 C C . GLU A 1 375 ? 6.952 -25.244 -12.826 1.00 77.19 375 GLU A C 1
ATOM 3088 O O . GLU A 1 375 ? 8.086 -25.295 -13.302 1.00 77.19 375 GLU A O 1
ATOM 3093 N N . THR A 1 376 ? 6.298 -24.091 -12.691 1.00 80.88 376 THR A N 1
ATOM 3094 C CA . THR A 1 376 ? 6.874 -22.795 -13.065 1.00 80.88 376 THR A CA 1
ATOM 3095 C C . THR A 1 376 ? 7.101 -21.931 -11.837 1.00 80.88 376 THR A C 1
ATOM 3097 O O . THR A 1 376 ? 6.243 -21.841 -10.959 1.00 80.88 376 THR A O 1
ATOM 3100 N N . TYR A 1 377 ? 8.246 -21.267 -11.813 1.00 85.31 377 TYR A N 1
ATOM 3101 C CA . TYR A 1 377 ? 8.679 -20.368 -10.760 1.00 85.31 377 TYR A CA 1
ATOM 3102 C C . TYR A 1 377 ? 9.135 -19.043 -11.371 1.00 85.31 377 TYR A C 1
ATOM 3104 O O . TYR A 1 377 ? 9.570 -19.007 -12.525 1.00 85.31 377 TYR A O 1
ATOM 3112 N N . PHE A 1 378 ? 9.045 -17.955 -10.613 1.00 88.00 378 PHE A N 1
ATOM 3113 C CA . PHE A 1 378 ? 9.374 -16.615 -11.089 1.00 88.00 378 PHE A CA 1
ATOM 3114 C C . PHE A 1 378 ? 10.128 -15.792 -10.047 1.00 88.00 378 PHE A C 1
ATOM 3116 O O . PHE A 1 378 ? 10.016 -16.018 -8.842 1.00 88.00 378 PHE A O 1
ATOM 3123 N N . LEU A 1 379 ? 10.906 -14.827 -10.522 1.00 90.00 379 LEU A N 1
ATOM 3124 C CA . LEU A 1 379 ? 11.601 -13.855 -9.692 1.00 90.00 379 LEU A CA 1
ATOM 3125 C C . LEU A 1 379 ? 11.702 -12.536 -10.458 1.00 90.00 379 LEU A C 1
ATOM 3127 O O . LEU A 1 379 ? 12.292 -12.489 -11.534 1.00 90.00 379 LEU A O 1
ATOM 3131 N N . ASN A 1 380 ? 11.146 -11.474 -9.882 1.00 90.81 380 ASN A N 1
ATOM 3132 C CA . ASN A 1 380 ? 11.251 -10.119 -10.411 1.00 90.81 380 ASN A CA 1
ATOM 3133 C C . ASN A 1 380 ? 12.133 -9.282 -9.488 1.00 90.81 380 ASN A C 1
ATOM 3135 O O . ASN A 1 380 ? 11.952 -9.310 -8.267 1.00 90.81 380 ASN A O 1
ATOM 3139 N N . LEU A 1 381 ? 13.068 -8.534 -10.071 1.00 91.81 381 LEU A N 1
ATOM 3140 C CA . LEU A 1 381 ? 14.027 -7.689 -9.360 1.00 91.81 381 LEU A CA 1
ATOM 3141 C C . LEU A 1 381 ? 14.097 -6.307 -10.011 1.00 91.81 381 LEU A C 1
ATOM 3143 O O . LEU A 1 381 ? 14.105 -6.204 -11.235 1.00 91.81 381 LEU A O 1
ATOM 3147 N N . SER A 1 382 ? 14.217 -5.250 -9.210 1.00 91.94 382 SER A N 1
ATOM 3148 C CA . SER A 1 382 ? 14.619 -3.938 -9.728 1.00 91.94 382 SER A CA 1
ATOM 3149 C C . SER A 1 382 ? 16.127 -3.923 -9.970 1.00 91.94 382 SER A C 1
ATOM 3151 O O . SER A 1 382 ? 16.897 -4.387 -9.128 1.00 91.94 382 SER A O 1
ATOM 3153 N N . ILE A 1 383 ? 16.561 -3.375 -11.107 1.00 92.38 383 ILE A N 1
ATOM 3154 C CA . ILE A 1 383 ? 17.996 -3.189 -11.391 1.00 92.38 383 ILE A CA 1
ATOM 3155 C C . ILE A 1 383 ? 18.565 -1.911 -10.757 1.00 92.38 383 ILE A C 1
ATOM 3157 O O . ILE A 1 383 ? 19.782 -1.745 -10.684 1.00 92.38 383 ILE A O 1
ATOM 3161 N N . PHE A 1 384 ? 17.686 -1.026 -10.284 1.00 90.69 384 PHE A N 1
ATOM 3162 C CA . PHE A 1 384 ? 18.028 0.144 -9.483 1.00 90.69 384 PHE A CA 1
ATOM 3163 C C . PHE A 1 384 ? 17.737 -0.138 -8.014 1.00 90.69 384 PHE A C 1
ATOM 3165 O O . PHE A 1 384 ? 16.801 -0.866 -7.685 1.00 90.69 384 PHE A O 1
ATOM 3172 N N . ARG A 1 385 ? 18.524 0.471 -7.135 1.00 87.25 385 ARG A N 1
ATOM 3173 C CA . ARG A 1 385 ? 18.241 0.592 -5.705 1.00 87.25 385 ARG A CA 1
ATOM 3174 C C . ARG A 1 385 ? 17.269 1.755 -5.468 1.00 87.25 385 ARG A C 1
ATOM 3176 O O . ARG A 1 385 ? 17.166 2.662 -6.295 1.00 87.25 385 ARG A O 1
ATOM 3183 N N . SER A 1 386 ? 16.619 1.769 -4.308 1.00 83.94 386 SER A N 1
ATOM 3184 C CA . SER A 1 386 ? 15.710 2.845 -3.869 1.00 83.94 386 SER A CA 1
ATOM 3185 C C . SER A 1 386 ? 16.354 4.240 -3.897 1.00 83.94 386 SER A C 1
ATOM 3187 O O . SER A 1 386 ? 15.708 5.232 -4.231 1.00 83.94 386 SER A O 1
ATOM 3189 N N . ASN A 1 387 ? 17.661 4.309 -3.634 1.00 81.31 387 ASN A N 1
ATOM 3190 C CA . ASN A 1 387 ? 18.464 5.532 -3.665 1.00 81.31 387 ASN A CA 1
ATOM 3191 C C . ASN A 1 387 ? 18.932 5.967 -5.074 1.00 81.31 387 ASN A C 1
ATOM 3193 O O . ASN A 1 387 ? 19.668 6.944 -5.192 1.00 81.31 387 ASN A O 1
ATOM 3197 N N . GLY A 1 388 ? 18.552 5.247 -6.136 1.00 85.75 388 GLY A N 1
ATOM 3198 C CA . GLY A 1 388 ? 18.853 5.597 -7.531 1.00 85.75 388 GLY A CA 1
ATOM 3199 C C . GLY A 1 388 ? 20.169 5.093 -8.098 1.00 85.75 388 GLY A C 1
ATOM 3200 O O . GLY A 1 388 ? 20.436 5.324 -9.277 1.00 85.75 388 GLY A O 1
ATOM 3201 N N . TYR A 1 389 ? 20.976 4.384 -7.314 1.00 89.12 389 TYR A N 1
ATOM 3202 C CA . TYR A 1 389 ? 22.162 3.703 -7.829 1.00 89.12 389 TYR A CA 1
ATOM 3203 C C . TYR A 1 389 ? 21.795 2.389 -8.518 1.00 89.12 389 TYR A C 1
ATOM 3205 O O . TYR A 1 389 ? 20.818 1.734 -8.146 1.00 89.12 389 TYR A O 1
ATOM 3213 N N . LEU A 1 390 ? 22.597 1.971 -9.495 1.00 90.75 390 LEU A N 1
ATOM 3214 C CA . LEU A 1 390 ? 22.470 0.632 -10.064 1.00 90.75 390 LEU A CA 1
ATOM 3215 C C . LEU A 1 390 ? 22.856 -0.441 -9.037 1.00 90.75 390 LEU A C 1
ATOM 3217 O O . LEU A 1 390 ? 23.701 -0.248 -8.158 1.00 90.75 390 LEU A O 1
ATOM 3221 N N . MET A 1 391 ? 22.230 -1.608 -9.158 1.00 89.19 391 MET A N 1
ATOM 3222 C CA . MET A 1 391 ? 22.583 -2.774 -8.358 1.00 89.19 391 MET A CA 1
ATOM 3223 C C . MET A 1 391 ? 24.027 -3.199 -8.653 1.00 89.19 391 MET A C 1
ATOM 3225 O O . MET A 1 391 ? 24.390 -3.481 -9.793 1.00 89.19 391 MET A O 1
ATOM 3229 N N . SER A 1 392 ? 24.850 -3.267 -7.606 1.00 89.81 392 SER A N 1
ATOM 3230 C CA . SER A 1 392 ? 26.262 -3.658 -7.668 1.00 89.81 392 SER A CA 1
ATOM 3231 C C . SER A 1 392 ? 26.544 -4.799 -6.686 1.00 89.81 392 SER A C 1
ATOM 3233 O O . SER A 1 392 ? 25.904 -4.895 -5.636 1.00 89.81 392 SER A O 1
ATOM 3235 N N . GLY A 1 393 ? 27.489 -5.685 -7.008 1.00 89.31 393 GLY A N 1
ATOM 3236 C CA . GLY A 1 393 ? 27.868 -6.796 -6.128 1.00 89.31 393 GLY A CA 1
ATOM 3237 C C . GLY A 1 393 ? 27.096 -8.093 -6.380 1.00 89.31 393 GLY A C 1
ATOM 3238 O O . GLY A 1 393 ? 26.584 -8.320 -7.472 1.00 89.31 393 GLY A O 1
ATOM 3239 N N . THR A 1 394 ? 27.097 -8.993 -5.394 1.00 89.50 394 THR A N 1
ATOM 3240 C CA . THR A 1 394 ? 26.498 -10.336 -5.506 1.00 89.50 394 THR A CA 1
ATOM 3241 C C . THR A 1 394 ? 25.296 -10.459 -4.579 1.00 89.50 394 THR A C 1
ATOM 3243 O O . THR A 1 394 ? 25.399 -10.101 -3.410 1.00 89.50 394 THR A O 1
ATOM 3246 N N . TYR A 1 395 ? 24.191 -10.983 -5.102 1.00 89.25 395 TYR A N 1
ATOM 3247 C CA . TYR A 1 395 ? 22.932 -11.180 -4.389 1.00 89.25 395 TYR A CA 1
ATOM 3248 C C . TYR A 1 395 ? 22.448 -12.615 -4.556 1.00 89.25 395 TYR A C 1
ATOM 3250 O O . TYR A 1 395 ? 22.663 -13.234 -5.600 1.00 89.25 395 TYR A O 1
ATOM 3258 N N . GLU A 1 396 ? 21.779 -13.121 -3.528 1.00 88.00 396 GLU A N 1
ATOM 3259 C CA . GLU A 1 396 ? 21.204 -14.462 -3.485 1.00 88.00 396 GLU A CA 1
ATOM 3260 C C . GLU A 1 396 ? 19.693 -14.325 -3.309 1.00 88.00 396 GLU A C 1
ATOM 3262 O O . GLU A 1 396 ? 19.229 -13.562 -2.458 1.00 88.00 396 GLU A O 1
ATOM 3267 N N . TYR A 1 397 ? 18.935 -15.026 -4.148 1.00 87.31 397 TYR A N 1
ATOM 3268 C CA . TYR A 1 397 ? 17.480 -14.943 -4.184 1.00 87.31 397 TYR A CA 1
ATOM 3269 C C . TYR A 1 397 ? 16.856 -16.327 -4.326 1.00 87.31 397 TYR A C 1
ATOM 3271 O O . TYR A 1 397 ? 17.433 -17.229 -4.935 1.00 87.31 397 TYR A O 1
ATOM 3279 N N . LEU A 1 398 ? 15.638 -16.463 -3.812 1.00 84.75 398 LEU A N 1
ATOM 3280 C CA . LEU A 1 398 ? 14.788 -17.635 -3.970 1.00 84.75 398 LEU A CA 1
ATOM 3281 C C . LEU A 1 398 ? 13.643 -17.318 -4.929 1.00 84.75 398 LEU A C 1
ATOM 3283 O O . LEU A 1 398 ? 13.009 -16.263 -4.829 1.00 84.75 398 LEU A O 1
ATOM 3287 N N . PHE A 1 399 ? 13.357 -18.243 -5.841 1.00 85.00 399 PHE A N 1
ATOM 3288 C CA . PHE A 1 399 ? 12.226 -18.103 -6.751 1.00 85.00 399 PHE A CA 1
ATOM 3289 C C . PHE A 1 399 ? 10.883 -18.310 -6.039 1.00 85.00 399 PHE A C 1
ATOM 3291 O O . PHE A 1 399 ? 10.741 -19.178 -5.178 1.00 85.00 399 PHE A O 1
ATOM 3298 N N . ASN A 1 400 ? 9.873 -17.560 -6.479 1.00 83.25 400 ASN A N 1
ATOM 3299 C CA . ASN A 1 400 ? 8.488 -17.700 -6.048 1.00 83.25 400 ASN A CA 1
ATOM 3300 C C . ASN A 1 400 ? 7.754 -18.739 -6.910 1.00 83.25 400 ASN A C 1
ATOM 3302 O O . ASN A 1 400 ? 7.941 -18.758 -8.130 1.00 83.25 400 ASN A O 1
ATOM 3306 N N . PRO A 1 401 ? 6.894 -19.588 -6.328 1.00 79.88 401 PRO A N 1
ATOM 3307 C CA . PRO A 1 401 ? 6.075 -20.510 -7.102 1.00 79.88 401 PRO A CA 1
ATOM 3308 C C . PRO A 1 401 ? 4.975 -19.771 -7.881 1.00 79.88 401 PRO A C 1
ATOM 3310 O O . PRO A 1 401 ? 4.343 -18.850 -7.367 1.00 79.88 401 PRO A O 1
ATOM 3313 N N . ALA A 1 402 ? 4.698 -20.202 -9.113 1.00 74.94 402 ALA A N 1
ATOM 3314 C CA . ALA A 1 402 ? 3.706 -19.580 -9.997 1.00 74.94 402 ALA A CA 1
ATOM 3315 C C . ALA A 1 402 ? 2.370 -20.355 -10.076 1.00 74.94 402 ALA A C 1
ATOM 3317 O O . ALA A 1 402 ? 1.699 -20.290 -11.101 1.00 74.94 402 ALA A O 1
ATOM 3318 N N . HIS A 1 403 ? 1.977 -21.099 -9.029 1.00 59.62 403 HIS A N 1
ATOM 3319 C CA . HIS A 1 403 ? 0.900 -22.115 -9.051 1.00 59.62 403 HIS A CA 1
ATOM 3320 C C . HIS A 1 403 ? -0.465 -21.680 -9.630 1.00 59.62 403 HIS A C 1
ATOM 3322 O O . HIS A 1 403 ? -1.233 -22.545 -10.038 1.00 59.62 403 HIS A O 1
ATOM 3328 N N . ASN A 1 404 ? -0.747 -20.376 -9.719 1.00 54.91 404 ASN A N 1
ATOM 3329 C CA . ASN A 1 404 ? -2.028 -19.811 -10.156 1.00 54.91 404 ASN A CA 1
ATOM 3330 C C . ASN A 1 404 ? -1.897 -18.729 -11.252 1.00 54.91 404 ASN A C 1
ATOM 3332 O O . ASN A 1 404 ? -2.875 -18.046 -11.558 1.00 54.91 404 ASN A O 1
ATOM 3336 N N . LEU A 1 405 ? -0.706 -18.530 -11.825 1.00 58.28 405 LEU A N 1
ATOM 3337 C CA . LEU A 1 405 ? -0.523 -17.604 -12.945 1.00 58.28 405 LEU A CA 1
ATOM 3338 C C . LEU A 1 405 ? -0.884 -18.322 -14.253 1.00 58.28 405 LEU A C 1
ATOM 3340 O O . LEU A 1 405 ? -0.517 -19.481 -14.455 1.00 58.28 405 LEU A O 1
ATOM 3344 N N . ILE A 1 406 ? -1.651 -17.659 -15.126 1.00 54.66 406 ILE A N 1
ATOM 3345 C CA . ILE A 1 406 ? -2.076 -18.247 -16.403 1.00 54.66 406 ILE A CA 1
ATOM 3346 C C . ILE A 1 406 ? -0.806 -18.589 -17.212 1.00 54.66 406 ILE A C 1
ATOM 3348 O O . ILE A 1 406 ? 0.040 -17.710 -17.383 1.00 54.66 406 ILE A O 1
ATOM 3352 N N . PRO A 1 407 ? -0.647 -19.821 -17.742 1.00 51.03 407 PRO A N 1
ATOM 3353 C CA . PRO A 1 407 ? 0.598 -20.257 -18.390 1.00 51.03 407 PRO A CA 1
ATOM 3354 C C . PRO A 1 407 ? 0.929 -19.568 -19.725 1.00 51.03 407 PRO A C 1
ATOM 3356 O O . PRO A 1 407 ? 1.822 -20.024 -20.438 1.00 51.03 407 PRO A O 1
ATOM 3359 N N . THR A 1 408 ? 0.197 -18.524 -20.118 1.00 48.41 408 THR A N 1
ATOM 3360 C CA . THR A 1 408 ? 0.319 -17.890 -21.437 1.00 48.41 408 THR A CA 1
ATOM 3361 C C . THR A 1 408 ? 1.581 -17.045 -21.568 1.00 48.41 408 THR A C 1
ATOM 3363 O O . THR A 1 408 ? 2.112 -16.934 -22.670 1.00 48.41 408 THR A O 1
ATOM 3366 N N . HIS A 1 409 ? 2.123 -16.524 -20.461 1.00 54.66 409 HIS A N 1
ATOM 3367 C CA . HIS A 1 409 ? 3.341 -15.718 -20.472 1.00 54.66 409 HIS A CA 1
ATOM 3368 C C . HIS A 1 409 ? 4.481 -16.448 -19.767 1.00 54.66 409 HIS A C 1
ATOM 3370 O O . HIS A 1 409 ? 4.452 -16.755 -18.581 1.00 54.66 409 HIS A O 1
ATOM 3376 N N . HIS A 1 410 ? 5.528 -16.735 -20.527 1.00 72.94 410 HIS A N 1
ATOM 3377 C CA . HIS A 1 410 ? 6.729 -17.406 -20.051 1.00 72.94 410 HIS A CA 1
ATOM 3378 C C . HIS A 1 410 ? 7.558 -16.582 -19.040 1.00 72.94 410 HIS A C 1
ATOM 3380 O O . HIS A 1 410 ? 8.464 -17.135 -18.420 1.00 72.94 410 HIS A O 1
ATOM 3386 N N . LEU A 1 411 ? 7.246 -15.294 -18.858 1.00 83.94 411 LEU A N 1
ATOM 3387 C CA . LEU A 1 411 ? 7.784 -14.364 -17.857 1.00 83.94 411 LEU A CA 1
ATOM 3388 C C . LEU A 1 411 ? 6.613 -13.579 -17.240 1.00 83.94 411 LEU A C 1
ATOM 3390 O O . LEU A 1 411 ? 5.601 -13.380 -17.908 1.00 83.94 411 LEU A O 1
ATOM 3394 N N . TYR A 1 412 ? 6.758 -13.109 -15.998 1.00 84.31 412 TYR A N 1
ATOM 3395 C CA . TYR A 1 412 ? 5.648 -12.532 -15.223 1.00 84.31 412 TYR A CA 1
ATOM 3396 C C . TYR A 1 412 ? 5.923 -11.091 -14.761 1.00 84.31 412 TYR A C 1
ATOM 3398 O O . TYR A 1 412 ? 6.053 -10.861 -13.561 1.00 84.31 412 TYR A O 1
ATOM 3406 N N . PRO A 1 413 ? 6.012 -10.097 -15.663 1.00 84.06 413 PRO A N 1
ATOM 3407 C CA . PRO A 1 413 ? 6.366 -8.722 -15.287 1.00 84.06 413 PRO A CA 1
ATOM 3408 C C . PRO A 1 413 ? 5.336 -8.033 -14.378 1.00 84.06 413 PRO A C 1
ATOM 3410 O O . PRO A 1 413 ? 5.710 -7.176 -13.586 1.00 84.06 413 PRO A O 1
ATOM 3413 N N . SER A 1 414 ? 4.060 -8.429 -14.434 1.00 81.50 414 SER A N 1
ATOM 3414 C CA . SER A 1 414 ? 3.005 -7.903 -13.553 1.00 81.50 414 SER A CA 1
ATOM 3415 C C . SER A 1 414 ? 3.037 -8.484 -12.132 1.00 81.50 414 SER A C 1
ATOM 3417 O O . SER A 1 414 ? 2.295 -8.022 -11.267 1.00 81.50 414 SER A O 1
ATOM 3419 N N . ALA A 1 415 ? 3.833 -9.531 -11.887 1.00 81.69 415 ALA A N 1
ATOM 3420 C CA . ALA A 1 415 ? 3.920 -10.153 -10.571 1.00 81.69 415 ALA A CA 1
ATOM 3421 C C . ALA A 1 415 ? 4.775 -9.314 -9.609 1.00 81.69 415 ALA A C 1
ATOM 3423 O O . ALA A 1 415 ? 5.644 -8.544 -10.023 1.00 81.69 415 ALA A O 1
ATOM 3424 N N . PHE A 1 416 ? 4.542 -9.493 -8.308 1.00 80.81 416 PHE A N 1
ATOM 3425 C CA . PHE A 1 416 ? 5.259 -8.762 -7.265 1.00 80.81 416 PHE A CA 1
ATOM 3426 C C . PHE A 1 416 ? 6.777 -9.006 -7.310 1.00 80.81 416 PHE A C 1
ATOM 3428 O O . PHE A 1 416 ? 7.271 -9.999 -7.848 1.00 80.81 416 PHE A O 1
ATOM 3435 N N . ILE A 1 417 ? 7.518 -8.082 -6.702 1.00 84.88 417 ILE A N 1
ATOM 3436 C CA . ILE A 1 417 ? 8.984 -8.069 -6.680 1.00 84.88 417 ILE A CA 1
ATOM 3437 C C . ILE A 1 417 ? 9.511 -8.689 -5.389 1.00 84.88 417 ILE A C 1
ATOM 3439 O O . ILE A 1 417 ? 8.925 -8.523 -4.315 1.00 84.88 417 ILE A O 1
ATOM 3443 N N . GLY A 1 418 ? 10.656 -9.362 -5.500 1.00 82.12 418 GLY A N 1
ATOM 3444 C CA . GLY A 1 418 ? 11.416 -9.866 -4.363 1.00 82.12 418 GLY A CA 1
ATOM 3445 C C . GLY A 1 418 ? 11.507 -11.388 -4.274 1.00 82.12 418 GLY A C 1
ATOM 3446 O O . GLY A 1 418 ? 10.851 -12.138 -4.999 1.00 82.12 418 GLY A O 1
ATOM 3447 N N . SER A 1 419 ? 12.370 -11.823 -3.358 1.00 80.25 419 SER A N 1
ATOM 3448 C CA . SER A 1 419 ? 12.635 -13.232 -3.062 1.00 80.25 419 SER A CA 1
ATOM 3449 C C . SER A 1 419 ? 11.474 -13.892 -2.328 1.00 80.25 419 SER A C 1
ATOM 3451 O O . SER A 1 419 ? 10.848 -13.267 -1.470 1.00 80.25 419 SER A O 1
ATOM 3453 N N . ALA A 1 420 ? 11.275 -15.186 -2.575 1.00 74.25 420 ALA A N 1
ATOM 3454 C CA . ALA A 1 420 ? 10.449 -16.015 -1.708 1.00 74.25 420 ALA A CA 1
ATOM 3455 C C . ALA A 1 420 ? 11.045 -16.093 -0.291 1.00 74.25 420 ALA A C 1
ATOM 3457 O O . ALA A 1 420 ? 12.266 -16.041 -0.110 1.00 74.25 420 ALA A O 1
ATOM 3458 N N . SER A 1 421 ? 10.181 -16.264 0.710 1.00 64.56 421 SER A N 1
ATOM 3459 C CA . SER A 1 421 ? 10.585 -16.711 2.045 1.00 64.56 421 SER A CA 1
ATOM 3460 C C . SER A 1 421 ? 10.747 -18.228 2.046 1.00 64.56 421 SER A C 1
ATOM 3462 O O . SER A 1 421 ? 9.883 -18.924 1.507 1.00 64.56 421 SER A O 1
ATOM 3464 N N . ILE A 1 422 ? 11.783 -18.737 2.712 1.00 58.34 422 ILE A N 1
ATOM 3465 C CA . ILE A 1 422 ? 11.940 -20.173 2.974 1.00 58.34 422 ILE A CA 1
ATOM 3466 C C . ILE A 1 422 ? 10.666 -20.660 3.678 1.00 58.34 422 ILE A C 1
ATOM 3468 O O . ILE A 1 422 ? 10.348 -20.222 4.777 1.00 58.34 422 ILE A O 1
ATOM 3472 N N . THR A 1 423 ? 9.896 -21.490 2.991 1.00 49.38 423 THR A N 1
ATOM 3473 C CA . THR A 1 423 ? 8.602 -22.034 3.408 1.00 49.38 423 THR A CA 1
ATOM 3474 C C . THR A 1 423 ? 8.567 -23.485 2.962 1.00 49.38 423 THR A C 1
ATOM 3476 O O . THR A 1 423 ? 8.019 -23.732 1.907 1.00 49.38 423 THR A O 1
ATOM 3479 N N . ASN A 1 424 ? 9.219 -24.386 3.715 1.00 48.94 424 ASN A N 1
ATOM 3480 C CA . ASN A 1 424 ? 9.206 -25.872 3.723 1.00 48.94 424 ASN A CA 1
ATOM 3481 C C . ASN A 1 424 ? 8.999 -26.710 2.428 1.00 48.94 424 ASN A C 1
ATOM 3483 O O . ASN A 1 424 ? 9.096 -27.934 2.490 1.00 48.94 424 ASN A O 1
ATOM 3487 N N . ASP A 1 425 ? 8.813 -26.104 1.263 1.00 53.09 425 ASP A N 1
ATOM 3488 C CA . ASP A 1 425 ? 8.548 -26.699 -0.038 1.00 53.09 425 ASP A CA 1
ATOM 3489 C C . ASP A 1 425 ? 9.764 -26.534 -0.956 1.00 53.09 425 ASP A C 1
ATOM 3491 O O . ASP A 1 425 ? 10.743 -25.857 -0.646 1.00 53.09 425 ASP A O 1
ATOM 3495 N N . LYS A 1 426 ? 9.730 -27.190 -2.119 1.00 61.47 426 LYS A N 1
ATOM 3496 C CA . LYS A 1 426 ? 10.803 -27.141 -3.122 1.00 61.47 426 LYS A CA 1
ATOM 3497 C C . LYS A 1 426 ? 11.180 -25.690 -3.456 1.00 61.47 426 LYS A C 1
ATOM 3499 O O . LYS A 1 426 ? 10.450 -24.997 -4.168 1.00 61.47 426 LYS A O 1
ATOM 3504 N N . HIS A 1 427 ? 12.346 -25.251 -2.993 1.00 71.44 427 HIS A N 1
ATOM 3505 C CA . HIS A 1 427 ? 12.880 -23.929 -3.299 1.00 71.44 427 HIS A CA 1
ATOM 3506 C C . HIS A 1 427 ? 14.012 -24.021 -4.316 1.00 71.44 427 HIS A C 1
ATOM 3508 O O . HIS A 1 427 ? 14.851 -24.923 -4.271 1.00 71.44 427 HIS A O 1
ATOM 3514 N N . TYR A 1 428 ? 14.031 -23.054 -5.228 1.00 80.88 428 TYR A N 1
ATOM 3515 C CA . TYR A 1 428 ? 15.109 -22.869 -6.189 1.00 80.88 428 TYR A CA 1
ATOM 3516 C C . TYR A 1 428 ? 15.819 -21.561 -5.876 1.00 80.88 428 TYR A C 1
ATOM 3518 O O . TYR A 1 428 ? 15.173 -20.531 -5.685 1.00 80.88 428 TYR A O 1
ATOM 3526 N N . GLU A 1 429 ? 17.142 -21.617 -5.825 1.00 86.31 429 GLU A N 1
ATOM 3527 C CA . GLU A 1 429 ? 18.001 -20.476 -5.530 1.00 86.31 429 GLU A CA 1
ATOM 3528 C C . GLU A 1 429 ? 18.672 -19.975 -6.814 1.00 86.31 429 GLU A C 1
ATOM 3530 O O . GLU A 1 429 ? 18.954 -20.751 -7.728 1.00 86.31 429 GLU A O 1
ATOM 3535 N N . ILE A 1 430 ? 18.955 -18.678 -6.877 1.00 88.94 430 ILE A N 1
ATOM 3536 C CA . ILE A 1 430 ? 19.809 -18.063 -7.890 1.00 88.94 430 ILE A CA 1
ATOM 3537 C C . ILE A 1 430 ? 20.758 -17.066 -7.234 1.00 88.94 430 ILE A C 1
ATOM 3539 O O . ILE A 1 430 ? 20.358 -16.262 -6.393 1.00 88.94 430 ILE A O 1
ATOM 3543 N N . LYS A 1 431 ? 22.021 -17.089 -7.664 1.00 90.38 431 LYS A N 1
ATOM 3544 C CA . LYS A 1 431 ? 23.008 -16.068 -7.303 1.00 90.38 431 LYS A CA 1
ATOM 3545 C C . LYS A 1 431 ? 23.263 -15.177 -8.502 1.00 90.38 431 LYS A C 1
ATOM 3547 O O . LYS A 1 431 ? 23.633 -15.679 -9.562 1.00 90.38 431 LYS A O 1
ATOM 3552 N N . ILE A 1 432 ? 23.089 -13.872 -8.344 1.00 91.94 432 ILE A N 1
ATOM 3553 C CA . ILE A 1 432 ? 23.286 -12.880 -9.403 1.00 91.94 432 ILE A CA 1
ATOM 3554 C C . ILE A 1 432 ? 24.423 -11.954 -8.992 1.00 91.94 432 ILE A C 1
ATOM 3556 O O . ILE A 1 432 ? 24.420 -11.400 -7.896 1.00 91.94 432 ILE A O 1
ATOM 3560 N N . LYS A 1 433 ? 25.404 -11.786 -9.875 1.00 92.88 433 LYS A N 1
ATOM 3561 C CA . LYS A 1 433 ? 26.565 -10.920 -9.691 1.00 92.88 433 LYS A CA 1
ATOM 3562 C C . LYS A 1 433 ? 26.559 -9.808 -10.732 1.00 92.88 433 LYS A C 1
ATOM 3564 O O . LYS A 1 433 ? 26.819 -10.041 -11.913 1.00 92.88 433 LYS A O 1
ATOM 3569 N N . PHE A 1 434 ? 26.320 -8.593 -10.265 1.00 92.38 434 PHE A N 1
ATOM 3570 C CA . PHE A 1 434 ? 26.450 -7.366 -11.037 1.00 92.38 434 PHE A CA 1
ATOM 3571 C C . PHE A 1 434 ? 27.890 -6.843 -11.004 1.00 92.38 434 PHE A C 1
ATOM 3573 O O . PHE A 1 434 ? 28.674 -7.173 -10.104 1.00 92.38 434 PHE A O 1
ATOM 3580 N N . SER A 1 435 ? 28.248 -6.021 -11.994 1.00 89.75 435 SER A N 1
ATOM 3581 C CA . SER A 1 435 ? 29.564 -5.382 -12.045 1.00 89.75 435 SER A CA 1
ATOM 3582 C C . SER A 1 435 ? 29.787 -4.498 -10.813 1.00 89.75 435 SER A C 1
ATOM 3584 O O . SER A 1 435 ? 28.887 -3.783 -10.379 1.00 89.75 435 SER A O 1
ATOM 3586 N N . GLN A 1 436 ? 30.997 -4.522 -10.246 1.00 86.50 436 GLN A N 1
ATOM 3587 C CA . GLN A 1 436 ? 31.349 -3.639 -9.124 1.00 86.50 436 GLN A CA 1
ATOM 3588 C C . GLN A 1 436 ? 31.366 -2.164 -9.539 1.00 86.50 436 GLN A C 1
ATOM 3590 O O . GLN A 1 436 ? 31.077 -1.304 -8.717 1.00 86.50 436 GLN A O 1
ATOM 3595 N N . HIS A 1 437 ? 31.651 -1.876 -10.813 1.00 86.81 437 HIS A N 1
ATOM 3596 C CA . HIS A 1 437 ? 31.634 -0.512 -11.342 1.00 86.81 437 HIS A CA 1
ATOM 3597 C C . HIS A 1 437 ? 30.236 0.127 -11.281 1.00 86.81 437 HIS A C 1
ATOM 3599 O O . HIS A 1 437 ? 30.126 1.336 -11.136 1.00 86.81 437 HIS A O 1
ATOM 3605 N N . TYR A 1 438 ? 29.159 -0.668 -11.284 1.00 89.44 438 TYR A N 1
ATOM 3606 C CA . TYR A 1 438 ? 27.793 -0.140 -11.187 1.00 89.44 438 TYR A CA 1
ATOM 3607 C C . TYR A 1 438 ? 27.513 0.590 -9.866 1.00 89.44 438 TYR A C 1
ATOM 3609 O O . TYR A 1 438 ? 26.560 1.355 -9.793 1.00 89.44 438 TYR A O 1
ATOM 3617 N N . ASP A 1 439 ? 28.358 0.419 -8.844 1.00 86.19 439 ASP A N 1
ATOM 3618 C CA . ASP A 1 439 ? 28.196 1.085 -7.549 1.00 86.19 439 ASP A CA 1
ATOM 3619 C C . ASP A 1 439 ? 28.368 2.610 -7.610 1.00 86.19 439 ASP A C 1
ATOM 3621 O O . ASP A 1 439 ? 27.856 3.316 -6.746 1.00 86.19 439 ASP A O 1
ATOM 3625 N N . CYS A 1 440 ? 29.063 3.137 -8.626 1.00 87.25 440 CYS A N 1
ATOM 3626 C CA . CYS A 1 440 ? 29.184 4.581 -8.834 1.00 87.25 440 CYS A CA 1
ATOM 3627 C C . CYS A 1 440 ? 28.193 5.136 -9.866 1.00 87.25 440 CYS A C 1
ATOM 3629 O O . CYS A 1 440 ? 28.093 6.354 -9.993 1.00 87.25 440 CYS A O 1
ATOM 3631 N N . ILE A 1 441 ? 27.439 4.287 -10.572 1.00 90.38 441 ILE A N 1
ATOM 3632 C CA . ILE A 1 441 ? 26.481 4.723 -11.593 1.00 90.38 441 ILE A CA 1
ATOM 3633 C C . ILE A 1 441 ? 25.131 4.992 -10.936 1.00 90.38 441 ILE A C 1
ATOM 3635 O O . ILE A 1 441 ? 24.543 4.109 -10.304 1.00 90.38 441 ILE A O 1
ATOM 3639 N N . ARG A 1 442 ? 24.623 6.213 -11.110 1.00 91.06 442 ARG A N 1
ATOM 3640 C CA . ARG A 1 442 ? 23.364 6.654 -10.509 1.00 91.06 442 ARG A CA 1
ATOM 3641 C C . ARG A 1 442 ? 22.441 7.359 -11.489 1.00 91.06 442 ARG A C 1
ATOM 3643 O O . ARG A 1 442 ? 22.865 7.923 -12.499 1.00 91.06 442 ARG A O 1
ATOM 3650 N N . PHE A 1 443 ? 21.169 7.363 -11.124 1.00 90.56 443 PHE A N 1
ATOM 3651 C CA . PHE A 1 443 ? 20.174 8.268 -11.670 1.00 90.56 443 PHE A CA 1
ATOM 3652 C C . PHE A 1 443 ? 20.389 9.714 -11.173 1.00 90.56 443 PHE A C 1
ATOM 3654 O O . PHE A 1 443 ? 21.216 9.977 -10.291 1.00 90.56 443 PHE A O 1
ATOM 3661 N N . TYR A 1 444 ? 19.663 10.649 -11.780 1.00 89.50 444 TYR A N 1
ATOM 3662 C CA . TYR A 1 444 ? 19.697 12.077 -11.473 1.00 89.50 444 TYR A CA 1
ATOM 3663 C C . TYR A 1 444 ? 19.226 12.351 -10.037 1.00 89.50 444 TYR A C 1
ATOM 3665 O O . TYR A 1 444 ? 18.304 11.694 -9.553 1.00 89.50 444 TYR A O 1
ATOM 3673 N N . THR A 1 445 ? 19.839 13.331 -9.369 1.00 86.50 445 THR A N 1
ATOM 3674 C CA . THR A 1 445 ? 19.327 13.865 -8.094 1.00 86.50 445 THR A CA 1
ATOM 3675 C C . THR A 1 445 ? 18.167 14.828 -8.337 1.00 86.50 445 THR A C 1
ATOM 3677 O O . THR A 1 445 ? 18.009 15.334 -9.447 1.00 86.50 445 THR A O 1
ATOM 3680 N N . GLN A 1 446 ? 17.382 15.151 -7.306 1.00 83.56 446 GLN A N 1
ATOM 3681 C CA . GLN A 1 446 ? 16.276 16.106 -7.446 1.00 83.56 446 GLN A CA 1
ATOM 3682 C C . GLN A 1 446 ? 16.736 17.469 -7.982 1.00 83.56 446 GLN A C 1
ATOM 3684 O O . GLN A 1 446 ? 16.154 17.958 -8.942 1.00 83.56 446 GLN A O 1
ATOM 3689 N N . ASP A 1 447 ? 17.840 18.019 -7.469 1.00 85.62 447 ASP A N 1
ATOM 3690 C CA . ASP A 1 447 ? 18.396 19.290 -7.957 1.00 85.62 447 ASP A CA 1
ATOM 3691 C C . ASP A 1 447 ? 18.800 19.239 -9.442 1.00 85.62 447 ASP A C 1
ATOM 3693 O O . ASP A 1 447 ? 18.722 20.238 -10.159 1.00 85.62 447 ASP A O 1
ATOM 3697 N N . GLU A 1 448 ? 19.296 18.092 -9.915 1.00 89.56 448 GLU A N 1
ATOM 3698 C CA . GLU A 1 448 ? 19.642 17.886 -11.325 1.00 89.56 448 GLU A CA 1
ATOM 3699 C C . GLU A 1 448 ? 18.385 17.754 -12.183 1.00 89.56 448 GLU A C 1
ATOM 3701 O O . GLU A 1 448 ? 18.308 18.358 -13.253 1.00 89.56 448 GLU A O 1
ATOM 3706 N N . ILE A 1 449 ? 17.383 17.019 -11.696 1.00 88.69 449 ILE A N 1
ATOM 3707 C CA . ILE A 1 449 ? 16.092 16.888 -12.368 1.00 88.69 449 ILE A CA 1
ATOM 3708 C C . ILE A 1 449 ? 15.427 18.261 -12.488 1.00 88.69 449 ILE A C 1
ATOM 3710 O O . ILE A 1 449 ? 15.002 18.625 -13.578 1.00 88.69 449 ILE A O 1
ATOM 3714 N N . ASP A 1 450 ? 15.387 19.058 -11.423 1.00 87.69 450 ASP A N 1
ATOM 3715 C CA . ASP A 1 450 ? 14.768 20.388 -11.428 1.00 87.69 450 ASP A CA 1
ATOM 3716 C C . ASP A 1 450 ? 15.455 21.333 -12.428 1.00 87.69 450 ASP A C 1
ATOM 3718 O O . ASP A 1 450 ? 14.794 22.112 -13.124 1.00 87.69 450 ASP A O 1
ATOM 3722 N N . LYS A 1 451 ? 16.781 21.215 -12.586 1.00 90.19 451 LYS A N 1
ATOM 3723 C CA . LYS A 1 451 ? 17.522 21.921 -13.643 1.00 90.19 451 LYS A CA 1
ATOM 3724 C C . LYS A 1 451 ? 17.092 21.472 -15.034 1.00 90.19 451 LYS A C 1
ATOM 3726 O O . LYS A 1 451 ? 16.884 22.336 -15.884 1.00 90.19 451 LYS A O 1
ATOM 3731 N N . GLU A 1 452 ? 16.939 20.175 -15.291 1.00 90.00 452 GLU A N 1
ATOM 3732 C CA . GLU A 1 452 ? 16.439 19.692 -16.587 1.00 90.00 452 GLU A CA 1
ATOM 3733 C C . GLU A 1 452 ? 14.995 20.143 -16.841 1.00 90.00 452 GLU A C 1
ATOM 3735 O O . GLU A 1 452 ? 14.679 20.651 -17.917 1.00 90.00 452 GLU A O 1
ATOM 3740 N N . LEU A 1 453 ? 14.135 20.089 -15.825 1.00 89.81 453 LEU A N 1
ATOM 3741 C CA . LEU A 1 453 ? 12.746 20.540 -15.908 1.00 89.81 453 LEU A CA 1
ATOM 3742 C C . LEU A 1 453 ? 12.600 22.041 -16.150 1.00 89.81 453 LEU A C 1
ATOM 3744 O O . LEU A 1 453 ? 11.590 22.473 -16.711 1.00 89.81 453 LEU A O 1
ATOM 3748 N N . SER A 1 454 ? 13.575 22.850 -15.735 1.00 89.62 454 SER A N 1
ATOM 3749 C CA . SER A 1 454 ? 13.584 24.290 -16.015 1.00 89.62 454 SER A CA 1
ATOM 3750 C C . SER A 1 454 ? 13.808 24.609 -17.498 1.00 89.62 454 SER A C 1
ATOM 3752 O O . SER A 1 454 ? 13.386 25.667 -17.962 1.00 89.62 454 SER A O 1
ATOM 3754 N N . LYS A 1 455 ? 14.427 23.689 -18.253 1.00 90.25 455 LYS A N 1
ATOM 3755 C CA . LYS A 1 455 ? 14.693 23.838 -19.694 1.00 90.25 455 LYS A CA 1
ATOM 3756 C C . LYS A 1 455 ? 13.497 23.441 -20.558 1.00 90.25 455 LYS A C 1
ATOM 3758 O O . LYS A 1 455 ? 13.445 23.808 -21.729 1.00 90.25 455 LYS A O 1
ATOM 3763 N N . ILE A 1 456 ? 12.567 22.666 -20.002 1.00 87.25 456 ILE A N 1
ATOM 3764 C CA . ILE A 1 456 ? 11.408 22.140 -20.720 1.00 87.25 456 ILE A CA 1
ATOM 3765 C C . ILE A 1 456 ? 10.248 23.126 -20.576 1.00 87.25 456 ILE A C 1
ATOM 3767 O O . ILE A 1 456 ? 9.712 23.311 -19.482 1.00 87.25 456 ILE A O 1
ATOM 3771 N N . ASP A 1 457 ? 9.839 23.717 -21.696 1.00 83.06 457 ASP A N 1
ATOM 3772 C CA . ASP A 1 457 ? 8.628 24.531 -21.788 1.00 83.06 457 ASP A CA 1
ATOM 3773 C C . ASP A 1 457 ? 7.526 23.735 -22.491 1.00 83.06 457 ASP A C 1
ATOM 3775 O O . ASP A 1 457 ? 7.737 23.181 -23.573 1.00 83.06 457 ASP A O 1
ATOM 3779 N N . ILE A 1 458 ? 6.359 23.630 -21.856 1.00 79.06 458 ILE A N 1
ATOM 3780 C CA . ILE A 1 458 ? 5.210 22.905 -22.404 1.00 79.06 458 ILE A CA 1
ATOM 3781 C C . ILE A 1 458 ? 3.941 23.733 -22.155 1.00 79.06 458 ILE A C 1
ATOM 3783 O O . ILE A 1 458 ? 3.793 24.275 -21.053 1.00 79.06 458 ILE A O 1
ATOM 3787 N N . PRO A 1 459 ? 3.026 23.865 -23.143 1.00 70.94 459 PRO A N 1
ATOM 3788 C CA . PRO A 1 459 ? 1.782 24.621 -22.991 1.00 70.94 459 PRO A CA 1
ATOM 3789 C C . PRO A 1 459 ? 1.022 24.211 -21.737 1.00 70.94 459 PRO A C 1
ATOM 3791 O O . PRO A 1 459 ? 0.792 23.035 -21.525 1.00 70.94 459 PRO A O 1
ATOM 3794 N N . ARG A 1 460 ? 0.578 25.159 -20.907 1.00 65.81 460 ARG A N 1
ATOM 3795 C CA . ARG A 1 460 ? -0.262 24.796 -19.759 1.00 65.81 460 ARG A CA 1
ATOM 3796 C C . ARG A 1 460 ? -1.617 24.273 -20.248 1.00 65.81 460 ARG A C 1
ATOM 3798 O O . ARG A 1 460 ? -2.211 24.894 -21.131 1.00 65.81 460 ARG A O 1
ATOM 3805 N N . PRO A 1 461 ? -2.141 23.200 -19.640 1.00 61.72 461 PRO A N 1
ATOM 3806 C CA . PRO A 1 461 ? -3.475 22.717 -19.962 1.00 61.72 461 PRO A CA 1
ATOM 3807 C C . PRO A 1 461 ? -4.470 23.812 -19.582 1.00 61.72 461 PRO A C 1
ATOM 3809 O O . PRO A 1 461 ? -4.507 24.264 -18.435 1.00 61.72 461 PRO A O 1
ATOM 3812 N N . THR A 1 462 ? -5.246 24.303 -20.547 1.00 57.03 462 THR A N 1
ATOM 3813 C CA . THR A 1 462 ? -6.244 25.337 -20.259 1.00 57.03 462 THR A CA 1
ATOM 3814 C C . THR A 1 462 ? -7.322 24.774 -19.341 1.00 57.03 462 THR A C 1
ATOM 3816 O O . THR A 1 462 ? -8.000 23.814 -19.700 1.00 57.03 462 THR A O 1
ATOM 3819 N N . SER A 1 463 ? -7.526 25.402 -18.180 1.00 50.12 463 SER A N 1
ATOM 3820 C CA . SER A 1 463 ? -8.681 25.164 -17.313 1.00 50.12 463 SER A CA 1
ATOM 3821 C C . SER A 1 463 ? -9.953 25.415 -18.126 1.00 50.12 463 SER A C 1
ATOM 3823 O O . SER A 1 463 ? -10.259 26.556 -18.474 1.00 50.12 463 SER A O 1
ATOM 3825 N N . ILE A 1 464 ? -10.664 24.356 -18.509 1.00 48.97 464 ILE A N 1
ATOM 3826 C CA . ILE A 1 464 ? -11.803 24.483 -19.419 1.00 48.97 464 ILE A CA 1
ATOM 3827 C C . ILE A 1 464 ? -12.939 25.251 -18.727 1.00 48.97 464 ILE A C 1
ATOM 3829 O O . ILE A 1 464 ? -13.454 24.852 -17.682 1.00 48.97 464 ILE A O 1
ATOM 3833 N N . SER A 1 465 ? -13.336 26.359 -19.354 1.00 38.69 465 SER A N 1
ATOM 3834 C CA . SER A 1 465 ? -14.543 27.125 -19.061 1.00 38.69 465 SER A CA 1
ATOM 3835 C C . SER A 1 465 ? -15.808 26.286 -19.287 1.00 38.69 465 SER A C 1
ATOM 3837 O O . SER A 1 465 ? -15.843 25.356 -20.091 1.00 38.69 465 SER A O 1
ATOM 3839 N N . SER A 1 466 ? -16.885 26.642 -18.590 1.00 38.94 466 SER A N 1
ATOM 3840 C CA . SER A 1 466 ? -18.172 25.935 -18.469 1.00 38.94 466 SER A CA 1
ATOM 3841 C C . SER A 1 466 ? -18.916 25.558 -19.770 1.00 38.94 466 SER A C 1
ATOM 3843 O O . SER A 1 466 ? -19.957 24.909 -19.692 1.00 38.94 466 SER A O 1
ATOM 3845 N N . VAL A 1 467 ? -18.405 25.897 -20.958 1.00 36.50 467 VAL A N 1
ATOM 3846 C CA . VAL A 1 467 ? -19.098 25.762 -22.255 1.00 36.50 467 VAL A CA 1
ATOM 3847 C C . VAL A 1 467 ? -18.786 24.442 -22.999 1.00 36.50 467 VAL A C 1
ATOM 3849 O O . VAL A 1 467 ? -19.523 24.072 -23.904 1.00 36.50 467 VAL A O 1
ATOM 3852 N N . LYS A 1 468 ? -17.764 23.661 -22.609 1.00 43.78 468 LYS A N 1
ATOM 3853 C CA . LYS A 1 468 ? -17.338 22.425 -23.325 1.00 43.78 468 LYS A CA 1
ATOM 3854 C C . LYS A 1 468 ? -17.750 21.084 -22.677 1.00 43.78 468 LYS A C 1
ATOM 3856 O O . LYS A 1 468 ? -17.124 20.062 -22.928 1.00 43.78 468 LYS A O 1
ATOM 3861 N N . ARG A 1 469 ? -18.814 21.034 -21.865 1.00 45.44 469 ARG A N 1
ATOM 3862 C CA . ARG A 1 469 ? -19.213 19.791 -21.158 1.00 45.44 469 ARG A CA 1
ATOM 3863 C C . ARG A 1 469 ? -19.637 18.624 -22.072 1.00 45.44 469 ARG A C 1
ATOM 3865 O O . ARG A 1 469 ? -19.392 17.490 -21.703 1.00 45.44 469 ARG A O 1
ATOM 3872 N N . GLN A 1 470 ? -20.198 18.868 -23.262 1.00 41.84 470 GLN A N 1
ATOM 3873 C CA . GLN A 1 470 ? -20.671 17.784 -24.149 1.00 41.84 470 GLN A CA 1
ATOM 3874 C C . GLN A 1 470 ? -19.560 17.050 -24.928 1.00 41.84 470 GLN A C 1
ATOM 3876 O O . GLN A 1 470 ? -19.723 15.879 -25.241 1.00 41.84 470 GLN A O 1
ATOM 3881 N N . ILE A 1 471 ? -18.429 17.704 -25.226 1.00 46.50 471 ILE A N 1
ATOM 3882 C CA . ILE A 1 471 ? -17.268 17.073 -25.898 1.00 46.50 471 ILE A CA 1
ATOM 3883 C C . ILE A 1 471 ? -16.428 16.258 -24.889 1.00 46.50 471 ILE A C 1
ATOM 3885 O O . ILE A 1 471 ? -15.705 15.335 -25.262 1.00 46.50 471 ILE A O 1
ATOM 3889 N N . ASN A 1 472 ? -16.555 16.567 -23.593 1.00 53.97 472 ASN A N 1
ATOM 3890 C CA . ASN A 1 472 ? -15.809 15.905 -22.526 1.00 53.97 472 ASN A CA 1
ATOM 3891 C C . ASN A 1 472 ? -16.270 14.466 -22.272 1.00 53.97 472 ASN A C 1
ATOM 3893 O O . ASN A 1 472 ? -15.420 13.633 -21.985 1.00 53.97 472 ASN A O 1
ATOM 3897 N N . ASP A 1 473 ? -17.558 14.139 -22.415 1.00 61.44 473 ASP A N 1
ATOM 3898 C CA . ASP A 1 473 ? -18.029 12.769 -22.158 1.00 61.44 473 ASP A CA 1
ATOM 3899 C C . ASP A 1 473 ? -17.459 11.776 -23.181 1.00 61.44 473 ASP A C 1
ATOM 3901 O O . ASP A 1 473 ? -17.013 10.692 -22.807 1.00 61.44 473 ASP A O 1
ATOM 3905 N N . THR A 1 474 ? -17.376 12.156 -24.461 1.00 65.44 474 THR A N 1
ATOM 3906 C CA . THR A 1 474 ? -16.776 11.310 -25.507 1.00 65.44 474 THR A CA 1
ATOM 3907 C C . THR A 1 474 ? -15.257 11.227 -25.369 1.00 65.44 474 THR A C 1
ATOM 3909 O O . THR A 1 474 ? -14.705 10.131 -25.420 1.00 65.44 474 THR A O 1
ATOM 3912 N N . GLY A 1 475 ? -14.576 12.354 -25.119 1.00 66.62 475 GLY A N 1
ATOM 3913 C CA . GLY A 1 475 ? -13.120 12.381 -24.929 1.00 66.62 475 GLY A CA 1
ATOM 3914 C C . GLY A 1 475 ? -12.656 11.609 -23.687 1.00 66.62 475 GLY A C 1
ATOM 3915 O O . GLY A 1 475 ? -11.686 10.854 -23.762 1.00 66.62 475 GLY A O 1
ATOM 3916 N N . ASN A 1 476 ? -13.384 11.735 -22.571 1.00 70.88 476 ASN A N 1
ATOM 3917 C CA . ASN A 1 476 ? -13.146 10.957 -21.352 1.00 70.88 476 ASN A CA 1
ATOM 3918 C C . ASN A 1 476 ? -13.429 9.468 -21.569 1.00 70.88 476 ASN A C 1
ATOM 3920 O O . ASN A 1 476 ? -12.672 8.633 -21.081 1.00 70.88 476 ASN A O 1
ATOM 3924 N N . SER A 1 477 ? -14.475 9.128 -22.328 1.00 77.00 477 SER A N 1
ATOM 3925 C CA . SER A 1 477 ? -14.786 7.733 -22.663 1.00 77.00 477 SER A CA 1
ATOM 3926 C C . SER A 1 477 ? -13.695 7.097 -23.528 1.00 77.00 477 SER A C 1
ATOM 3928 O O . SER A 1 477 ? -13.290 5.971 -23.260 1.00 77.00 477 SER A O 1
ATOM 3930 N N . GLU A 1 478 ? -13.169 7.812 -24.530 1.00 79.44 478 GLU A N 1
ATOM 3931 C CA . GLU A 1 478 ? -12.030 7.344 -25.336 1.00 79.44 478 GLU A CA 1
ATOM 3932 C C . GLU A 1 478 ? -10.772 7.136 -24.480 1.00 79.44 478 GLU A C 1
ATOM 3934 O O . GLU A 1 478 ? -10.124 6.094 -24.588 1.00 79.44 478 GLU A O 1
ATOM 3939 N N . ALA A 1 479 ? -10.453 8.081 -23.588 1.00 80.06 479 ALA A N 1
ATOM 3940 C CA . ALA A 1 479 ? -9.314 7.967 -22.674 1.00 80.06 479 ALA A CA 1
ATOM 3941 C C . ALA A 1 479 ? -9.460 6.779 -21.710 1.00 80.06 479 ALA A C 1
ATOM 3943 O O . ALA A 1 479 ? -8.508 6.028 -21.493 1.00 80.06 479 ALA A O 1
ATOM 3944 N N . LEU A 1 480 ? -10.656 6.585 -21.150 1.00 82.56 480 LEU A N 1
ATOM 3945 C CA . LEU A 1 480 ? -10.944 5.471 -20.253 1.00 82.56 480 LEU A CA 1
ATOM 3946 C C . LEU A 1 480 ? -10.868 4.130 -20.990 1.00 82.56 480 LEU A C 1
ATOM 3948 O O . LEU A 1 480 ? -10.258 3.196 -20.479 1.00 82.56 480 LEU A O 1
ATOM 3952 N N . ASN A 1 481 ? -11.419 4.037 -22.202 1.00 84.06 481 ASN A N 1
ATOM 3953 C CA . ASN A 1 481 ? -11.328 2.831 -23.027 1.00 84.06 481 ASN A CA 1
ATOM 3954 C C . ASN A 1 481 ? -9.874 2.473 -23.348 1.00 84.06 481 ASN A C 1
ATOM 3956 O O . ASN A 1 481 ? -9.502 1.304 -23.259 1.00 84.06 481 ASN A O 1
ATOM 3960 N N . TYR A 1 482 ? -9.042 3.469 -23.663 1.00 83.94 482 TYR A N 1
ATOM 3961 C CA . TYR A 1 482 ? -7.610 3.266 -23.866 1.00 83.94 482 TYR A CA 1
ATOM 3962 C C . TYR A 1 482 ? -6.926 2.711 -22.608 1.00 83.94 482 TYR A C 1
ATOM 3964 O O . TYR A 1 482 ? -6.202 1.717 -22.678 1.00 83.94 482 TYR A O 1
ATOM 3972 N N . LEU A 1 483 ? -7.202 3.297 -21.439 1.00 84.81 483 LEU A N 1
ATOM 3973 C CA . LEU A 1 483 ? -6.639 2.849 -20.162 1.00 84.81 483 LEU A CA 1
ATOM 3974 C C . LEU A 1 483 ? -7.083 1.434 -19.786 1.00 84.81 483 LEU A C 1
ATOM 3976 O O . LEU A 1 483 ? -6.251 0.604 -19.429 1.00 84.81 483 LEU A O 1
ATOM 3980 N N . LEU A 1 484 ? -8.376 1.132 -19.904 1.00 84.69 484 LEU A N 1
ATOM 3981 C CA . LEU A 1 484 ? -8.905 -0.212 -19.666 1.00 84.69 484 LEU A CA 1
ATOM 3982 C C . LEU A 1 484 ? -8.306 -1.228 -20.647 1.00 84.69 484 LEU A C 1
ATOM 3984 O O . LEU A 1 484 ? -7.988 -2.350 -20.252 1.00 84.69 484 LEU A O 1
ATOM 3988 N N . GLY A 1 485 ? -8.088 -0.814 -21.898 1.00 83.25 485 GLY A N 1
ATOM 3989 C CA . GLY A 1 485 ? -7.358 -1.588 -22.892 1.00 83.25 485 GLY A CA 1
ATOM 3990 C C . GLY A 1 485 ? -5.937 -1.912 -22.434 1.00 83.25 485 GLY A C 1
ATOM 3991 O O . GLY A 1 485 ? -5.561 -3.077 -22.457 1.00 83.25 485 GLY A O 1
ATOM 3992 N N . ILE A 1 486 ? -5.164 -0.923 -21.972 1.00 82.94 486 ILE A N 1
ATOM 3993 C CA . ILE A 1 486 ? -3.783 -1.115 -21.485 1.00 82.94 486 ILE A CA 1
ATOM 3994 C C . ILE A 1 486 ? -3.716 -2.054 -20.277 1.00 82.94 486 ILE A C 1
ATOM 3996 O O . ILE A 1 486 ? -2.786 -2.854 -20.151 1.00 82.94 486 ILE A O 1
ATOM 4000 N N . LEU A 1 487 ? -4.675 -1.934 -19.360 1.00 80.69 487 LEU A N 1
ATOM 4001 C CA . LEU A 1 487 ? -4.704 -2.763 -18.159 1.00 80.69 487 LEU A CA 1
ATOM 4002 C C . LEU A 1 487 ? -5.080 -4.218 -18.464 1.00 80.69 487 LEU A C 1
ATOM 4004 O O . LEU A 1 487 ? -4.696 -5.109 -17.700 1.00 80.69 487 LEU A O 1
ATOM 4008 N N . SER A 1 488 ? -5.785 -4.468 -19.570 1.00 78.50 488 SER A N 1
ATOM 4009 C CA . SER A 1 488 ? -6.127 -5.813 -20.025 1.00 78.50 488 SER A CA 1
ATOM 4010 C C . SER A 1 488 ? -4.889 -6.566 -20.509 1.00 78.50 488 SER A C 1
ATOM 4012 O O . SER A 1 488 ? -4.191 -6.135 -21.419 1.00 78.50 488 SER A O 1
ATOM 4014 N N . GLU A 1 489 ? -4.642 -7.748 -19.944 1.00 66.38 489 GLU A N 1
ATOM 4015 C CA . GLU A 1 489 ? -3.555 -8.625 -20.400 1.00 66.38 489 GLU A CA 1
ATOM 4016 C C . GLU A 1 489 ? -3.774 -9.134 -21.836 1.00 66.38 489 GLU A C 1
ATOM 4018 O O . GLU A 1 489 ? -2.814 -9.468 -22.520 1.00 66.38 489 GLU A O 1
ATOM 4023 N N . GLN A 1 490 ? -5.022 -9.154 -22.319 1.00 69.38 490 GLN A N 1
ATOM 4024 C CA . GLN A 1 490 ? -5.371 -9.679 -23.645 1.00 69.38 490 GLN A CA 1
ATOM 4025 C C . GLN A 1 490 ? -4.936 -8.775 -24.800 1.00 69.38 490 GLN A C 1
ATOM 4027 O O . GLN A 1 490 ? -4.817 -9.249 -25.925 1.00 69.38 490 GLN A O 1
ATOM 4032 N N . THR A 1 491 ? -4.766 -7.478 -24.547 1.00 69.25 491 THR A N 1
ATOM 4033 C CA . THR A 1 491 ? -4.451 -6.504 -25.599 1.00 69.25 491 THR A CA 1
ATOM 4034 C C . THR A 1 491 ? -2.957 -6.433 -25.886 1.00 69.25 491 THR A C 1
ATOM 4036 O O . THR A 1 491 ? -2.578 -5.919 -26.928 1.00 69.25 491 THR A O 1
ATOM 4039 N N . GLU A 1 492 ? -2.101 -6.899 -24.969 1.00 67.31 492 GLU A N 1
ATOM 4040 C CA . GLU A 1 492 ? -0.639 -6.774 -25.061 1.00 67.31 492 GLU A CA 1
ATOM 4041 C C . GLU A 1 492 ? -0.156 -5.344 -25.407 1.00 67.31 492 GLU A C 1
ATOM 4043 O O . GLU A 1 492 ? 0.876 -5.171 -26.051 1.00 67.31 492 GLU A O 1
ATOM 4048 N N . TYR A 1 493 ? -0.872 -4.305 -24.945 1.00 72.75 493 TYR A N 1
ATOM 4049 C CA . TYR A 1 493 ? -0.666 -2.881 -25.291 1.00 72.75 493 TYR A CA 1
ATOM 4050 C C . TYR A 1 493 ? -0.993 -2.475 -26.735 1.00 72.75 493 TYR A C 1
ATOM 4052 O O . TYR A 1 493 ? -0.794 -1.306 -27.077 1.00 72.75 493 TYR A O 1
ATOM 4060 N N . ASP A 1 494 ? -1.533 -3.369 -27.561 1.00 76.19 494 ASP A N 1
ATOM 4061 C CA . ASP A 1 494 ? -2.051 -3.034 -28.888 1.00 76.19 494 ASP A CA 1
ATOM 4062 C C . ASP A 1 494 ? -3.445 -2.402 -28.764 1.00 76.19 494 ASP A C 1
ATOM 4064 O O . ASP A 1 494 ? -4.488 -3.034 -28.936 1.00 76.19 494 ASP A O 1
ATOM 4068 N N . VAL A 1 495 ? -3.455 -1.136 -28.344 1.00 80.38 495 VAL A N 1
ATOM 4069 C CA . VAL A 1 495 ? -4.669 -0.360 -28.088 1.00 80.38 495 VAL A CA 1
ATOM 4070 C C . VAL A 1 495 ? -4.572 0.963 -28.846 1.00 80.38 495 VAL A C 1
ATOM 4072 O O . VAL A 1 495 ? -3.581 1.680 -28.677 1.00 80.38 495 VAL A O 1
ATOM 4075 N N . PRO A 1 496 ? -5.577 1.322 -29.667 1.00 78.56 496 PRO A N 1
ATOM 4076 C CA . PRO A 1 496 ? -5.549 2.570 -30.416 1.00 78.56 496 PRO A CA 1
ATOM 4077 C C . PRO A 1 496 ? -5.591 3.769 -29.464 1.00 78.56 496 PRO A C 1
ATOM 4079 O O . PRO A 1 496 ? -6.441 3.838 -28.575 1.00 78.56 496 PRO A O 1
ATOM 4082 N N . GLU A 1 497 ? -4.675 4.719 -29.660 1.00 80.81 497 GLU A N 1
ATOM 4083 C CA . GLU A 1 497 ? -4.668 5.973 -28.903 1.00 80.81 497 GLU A CA 1
ATOM 4084 C C . GLU A 1 497 ? -5.927 6.813 -29.202 1.00 80.81 497 GLU A C 1
ATOM 4086 O O . GLU A 1 497 ? -6.487 6.713 -30.301 1.00 80.81 497 GLU A O 1
ATOM 4091 N N . PRO A 1 498 ? -6.378 7.669 -28.262 1.00 78.56 498 PRO A N 1
ATOM 4092 C CA . PRO A 1 498 ? -7.546 8.516 -28.476 1.00 78.56 498 PRO A CA 1
ATOM 4093 C C . PRO A 1 498 ? -7.424 9.421 -29.706 1.00 78.56 498 PRO A C 1
ATOM 4095 O O . PRO A 1 498 ? -6.352 9.945 -30.030 1.00 78.56 498 PRO A O 1
ATOM 4098 N N . SER A 1 499 ? -8.555 9.666 -30.368 1.00 74.38 499 SER A N 1
ATOM 4099 C CA . SER A 1 499 ? -8.594 10.378 -31.650 1.00 74.38 499 SER A CA 1
ATOM 4100 C C . SER A 1 499 ? -8.042 11.805 -31.547 1.00 74.38 499 SER A C 1
ATOM 4102 O O . SER A 1 499 ? -7.249 12.232 -32.388 1.00 74.38 499 SER A O 1
ATOM 4104 N N . TRP A 1 500 ? -8.378 12.501 -30.458 1.00 70.69 500 TRP A N 1
ATOM 4105 C CA . TRP A 1 500 ? -7.924 13.855 -30.132 1.00 70.69 500 TRP A CA 1
ATOM 4106 C C . TRP A 1 500 ? -6.428 13.946 -29.797 1.00 70.69 500 TRP A C 1
ATOM 4108 O O . TRP A 1 500 ? -5.845 15.021 -29.896 1.00 70.69 500 TRP A O 1
ATOM 4118 N N . PHE A 1 501 ? -5.792 12.831 -29.436 1.00 66.88 501 PHE A N 1
ATOM 4119 C CA . PHE A 1 501 ? -4.361 12.765 -29.144 1.00 66.88 501 PHE A CA 1
ATOM 4120 C C . PHE A 1 501 ? -3.545 12.475 -30.418 1.00 66.88 501 PHE A C 1
ATOM 4122 O O . PHE A 1 501 ? -2.553 13.148 -30.707 1.00 66.88 501 PHE A O 1
ATOM 4129 N N . SER A 1 502 ? -4.037 11.539 -31.240 1.00 61.44 502 SER A N 1
ATOM 4130 C CA . SER A 1 502 ? -3.360 11.017 -32.439 1.00 61.44 502 SER A CA 1
ATOM 4131 C C . SER A 1 502 ? -3.094 12.040 -33.557 1.00 61.44 502 SER A C 1
ATOM 4133 O O . SER A 1 502 ? -2.209 11.830 -34.386 1.00 61.44 502 SER A O 1
ATOM 4135 N N . GLN A 1 503 ? -3.845 13.146 -33.610 1.00 55.16 503 GLN A N 1
ATOM 4136 C CA . GLN A 1 503 ? -3.807 14.073 -34.749 1.00 55.16 503 GLN A CA 1
ATOM 4137 C C . GLN A 1 503 ? -2.820 15.239 -34.589 1.00 55.16 503 GLN A C 1
ATOM 4139 O O . GLN A 1 503 ? -2.445 15.834 -35.600 1.00 55.16 503 GLN A O 1
ATOM 4144 N N . GLN A 1 504 ? -2.390 15.585 -33.365 1.00 53.38 504 GLN A N 1
ATOM 4145 C CA . GLN A 1 504 ? -1.556 16.780 -33.136 1.00 53.38 504 GLN A CA 1
ATOM 4146 C C . GLN A 1 504 ? -0.455 16.643 -32.068 1.00 53.38 504 GLN A C 1
ATOM 4148 O O . GLN A 1 504 ? 0.334 17.576 -31.943 1.00 53.38 504 GLN A O 1
ATOM 4153 N N . ASN A 1 505 ? -0.347 15.532 -31.313 1.00 57.56 505 ASN A N 1
ATOM 4154 C CA . ASN A 1 505 ? 0.552 15.434 -30.138 1.00 57.56 505 ASN A CA 1
ATOM 4155 C C . ASN A 1 505 ? 0.423 16.639 -29.172 1.00 57.56 505 ASN A C 1
ATOM 4157 O O . ASN A 1 505 ? 1.330 16.926 -28.388 1.00 57.56 505 ASN A O 1
ATOM 4161 N N . ASP A 1 506 ? -0.701 17.357 -29.242 1.00 64.94 506 ASP A N 1
ATOM 4162 C CA . ASP A 1 506 ? -0.963 18.586 -28.513 1.00 64.94 506 ASP A CA 1
ATOM 4163 C C . ASP A 1 506 ? -2.013 18.292 -27.446 1.00 64.94 506 ASP A C 1
ATOM 4165 O O . ASP A 1 506 ? -3.219 18.212 -27.689 1.00 64.94 506 ASP A O 1
ATOM 4169 N N . TRP A 1 507 ? -1.521 18.071 -26.236 1.00 69.69 507 TRP A N 1
ATOM 4170 C CA . TRP A 1 507 ? -2.330 17.742 -25.072 1.00 69.69 507 TRP A CA 1
ATOM 4171 C C . TRP A 1 507 ? -2.988 18.978 -24.446 1.00 69.69 507 TRP A C 1
ATOM 4173 O O . TRP A 1 507 ? -3.747 18.837 -23.492 1.00 69.69 507 TRP A O 1
ATOM 4183 N N . SER A 1 508 ? -2.760 20.187 -24.974 1.00 68.88 508 SER A N 1
ATOM 4184 C CA . SER A 1 508 ? -3.381 21.421 -24.466 1.00 68.88 508 SER A CA 1
ATOM 4185 C C . SER A 1 508 ? -4.917 21.372 -24.460 1.00 68.88 508 SER A C 1
ATOM 4187 O O . SER A 1 508 ? -5.562 22.039 -23.646 1.00 68.88 508 SER A O 1
ATOM 4189 N N . SER A 1 509 ? -5.499 20.553 -25.341 1.00 69.69 509 SER A N 1
ATOM 4190 C CA . SER A 1 509 ? -6.940 20.313 -25.465 1.00 69.69 509 SER A CA 1
ATOM 4191 C C . SER A 1 509 ? -7.448 19.075 -24.710 1.00 69.69 509 SER A C 1
ATOM 4193 O O . SER A 1 509 ? -8.654 18.816 -24.720 1.00 69.69 509 SER A O 1
ATOM 4195 N N . ALA A 1 510 ? -6.556 18.324 -24.059 1.00 74.31 510 ALA A N 1
ATOM 4196 C CA . ALA A 1 510 ? -6.876 17.068 -23.399 1.00 74.31 510 ALA A CA 1
ATOM 4197 C C . ALA A 1 510 ? -7.771 17.281 -22.160 1.00 74.31 510 ALA A C 1
ATOM 4199 O O . ALA A 1 510 ? -7.592 18.257 -21.421 1.00 74.31 510 ALA A O 1
ATOM 4200 N N . PRO A 1 511 ? -8.719 16.368 -21.878 1.00 77.44 511 PRO A N 1
ATOM 4201 C CA . PRO A 1 511 ? -9.499 16.423 -20.647 1.00 77.44 511 PRO A CA 1
ATOM 4202 C C . PRO A 1 511 ? -8.616 16.294 -19.401 1.00 77.44 511 PRO A C 1
ATOM 4204 O O . PRO A 1 511 ? -7.642 15.544 -19.412 1.00 77.44 511 PRO A O 1
ATOM 4207 N N . ILE A 1 512 ? -8.985 16.950 -18.295 1.00 81.44 512 ILE A N 1
ATOM 4208 C CA . ILE A 1 512 ? -8.193 16.930 -17.047 1.00 81.44 512 ILE A CA 1
ATOM 4209 C C . ILE A 1 512 ? -7.953 15.494 -16.561 1.00 81.44 512 ILE A C 1
ATOM 4211 O O . ILE A 1 512 ? -6.826 15.128 -16.250 1.00 81.44 512 ILE A O 1
ATOM 4215 N N . ASP A 1 513 ? -8.974 14.645 -16.566 1.00 83.69 513 ASP A N 1
ATOM 4216 C CA . ASP A 1 513 ? -8.863 13.263 -16.087 1.00 83.69 513 ASP A CA 1
ATOM 4217 C C . ASP A 1 513 ? -8.069 12.331 -17.025 1.00 83.69 513 ASP A C 1
ATOM 4219 O O . ASP A 1 513 ? -7.787 11.190 -16.673 1.00 83.69 513 ASP A O 1
ATOM 4223 N N . SER A 1 514 ? -7.625 12.807 -18.193 1.00 85.50 514 SER A N 1
ATOM 4224 C CA . SER A 1 514 ? -6.872 12.000 -19.163 1.00 85.50 514 SER A CA 1
ATOM 4225 C C . SER A 1 514 ? -5.358 11.916 -18.901 1.00 85.50 514 SER A C 1
ATOM 4227 O O . SER A 1 514 ? -4.650 11.280 -19.683 1.00 85.50 514 SER A O 1
ATOM 4229 N N . LEU A 1 515 ? -4.839 12.487 -17.801 1.00 89.06 515 LEU A N 1
ATOM 4230 C CA . LEU A 1 515 ? -3.401 12.443 -17.470 1.00 89.06 515 LEU A CA 1
ATOM 4231 C C . LEU A 1 515 ? -2.786 11.034 -17.562 1.00 89.06 515 LEU A C 1
ATOM 4233 O O . LEU A 1 515 ? -1.746 10.903 -18.212 1.00 89.06 515 LEU A O 1
ATOM 4237 N N . PRO A 1 516 ? -3.389 9.968 -16.990 1.00 90.94 516 PRO A N 1
ATOM 4238 C CA . PRO A 1 516 ? -2.803 8.631 -17.082 1.00 90.94 516 PRO A CA 1
ATOM 4239 C C . PRO A 1 516 ? -2.656 8.156 -18.532 1.00 90.94 516 PRO A C 1
ATOM 4241 O O . PRO A 1 516 ? -1.644 7.554 -18.884 1.00 90.94 516 PRO A O 1
ATOM 4244 N N . CYS A 1 517 ? -3.618 8.488 -19.399 1.00 87.81 517 CYS A N 1
ATOM 4245 C CA . CYS A 1 517 ? -3.577 8.156 -20.824 1.00 87.81 517 CYS A CA 1
ATOM 4246 C C . CYS A 1 517 ? -2.387 8.838 -21.517 1.00 87.81 517 CYS A C 1
ATOM 4248 O O . CYS A 1 517 ? -1.617 8.181 -22.219 1.00 87.81 517 CYS A O 1
ATOM 4250 N N . VAL A 1 518 ? -2.197 10.139 -21.274 1.00 87.19 518 VAL A N 1
ATOM 4251 C CA . VAL A 1 518 ? -1.080 10.915 -21.839 1.00 87.19 518 VAL A CA 1
ATOM 4252 C C . VAL A 1 518 ? 0.268 10.349 -21.381 1.00 87.19 518 VAL A C 1
ATOM 4254 O O . VAL A 1 518 ? 1.181 10.180 -22.191 1.00 87.19 518 VAL A O 1
ATOM 4257 N N . ILE A 1 519 ? 0.386 9.991 -20.099 1.00 91.69 519 ILE A N 1
ATOM 4258 C CA . ILE A 1 519 ? 1.599 9.376 -19.546 1.00 91.69 519 ILE A CA 1
ATOM 4259 C C . ILE A 1 519 ? 1.874 8.020 -20.209 1.00 91.69 519 ILE A C 1
ATOM 4261 O O . ILE A 1 519 ? 3.001 7.766 -20.635 1.00 91.69 519 ILE A O 1
ATOM 4265 N N . HIS A 1 520 ? 0.867 7.157 -20.359 1.00 89.75 520 HIS A N 1
ATOM 4266 C CA . HIS A 1 520 ? 1.037 5.851 -21.004 1.00 89.75 520 HIS A CA 1
ATOM 4267 C C . HIS A 1 520 ? 1.519 5.939 -22.453 1.00 89.75 520 HIS A C 1
ATOM 4269 O O . HIS A 1 520 ? 2.359 5.122 -22.865 1.00 89.75 520 HIS A O 1
ATOM 4275 N N . SER A 1 521 ? 1.025 6.929 -23.200 1.00 85.69 521 SER A N 1
ATOM 4276 C CA . SER A 1 521 ? 1.500 7.214 -24.553 1.00 85.69 521 SER A CA 1
ATOM 4277 C C . SER A 1 521 ? 2.940 7.735 -24.551 1.00 85.69 521 SER A C 1
ATOM 4279 O O . SER A 1 521 ? 3.781 7.233 -25.296 1.00 85.69 521 SER A O 1
ATOM 4281 N N . ALA A 1 522 ? 3.295 8.657 -23.651 1.00 87.69 522 ALA A N 1
ATOM 4282 C CA . ALA A 1 522 ? 4.675 9.132 -23.528 1.00 87.69 522 ALA A CA 1
ATOM 4283 C C . ALA A 1 522 ? 5.655 7.991 -23.182 1.00 87.69 522 ALA A C 1
ATOM 4285 O O . ALA A 1 522 ? 6.725 7.884 -23.783 1.00 87.69 522 ALA A O 1
ATOM 4286 N N . VAL A 1 523 ? 5.266 7.070 -22.292 1.00 89.56 523 VAL A N 1
ATOM 4287 C CA . VAL A 1 523 ? 6.036 5.845 -22.011 1.00 89.56 523 VAL A CA 1
ATOM 4288 C C . VAL A 1 523 ? 6.101 4.929 -23.241 1.00 89.56 523 VAL A C 1
ATOM 4290 O O . VAL A 1 523 ? 7.069 4.188 -23.407 1.00 89.56 523 VAL A O 1
ATOM 4293 N N . ASN A 1 524 ? 5.095 4.958 -24.124 1.00 86.69 524 ASN A N 1
ATOM 4294 C CA . ASN A 1 524 ? 5.098 4.161 -25.357 1.00 86.69 524 ASN A CA 1
ATOM 4295 C C . ASN A 1 524 ? 6.165 4.684 -26.310 1.00 86.69 524 ASN A C 1
ATOM 4297 O O . ASN A 1 524 ? 6.966 3.916 -26.831 1.00 86.69 524 ASN A O 1
ATOM 4301 N N . GLN A 1 525 ? 6.246 6.007 -26.442 1.00 85.62 525 GLN A N 1
ATOM 4302 C CA . GLN A 1 525 ? 7.287 6.664 -27.224 1.00 85.62 525 GLN A CA 1
ATOM 4303 C C . GLN A 1 525 ? 8.682 6.295 -26.701 1.00 85.62 525 GLN A C 1
ATOM 4305 O O . GLN A 1 525 ? 9.548 5.928 -27.491 1.00 85.62 525 GLN A O 1
ATOM 4310 N N . ILE A 1 526 ? 8.889 6.292 -25.378 1.00 88.31 526 ILE A N 1
ATOM 4311 C CA . ILE A 1 526 ? 10.155 5.841 -24.776 1.00 88.31 526 ILE A CA 1
ATOM 4312 C C . ILE A 1 526 ? 10.485 4.398 -25.186 1.00 88.31 526 ILE A C 1
ATOM 4314 O O . ILE A 1 526 ? 11.597 4.121 -25.639 1.00 88.31 526 ILE A O 1
ATOM 4318 N N . HIS A 1 527 ? 9.516 3.488 -25.075 1.00 87.44 527 HIS A N 1
ATOM 4319 C CA . HIS A 1 527 ? 9.690 2.085 -25.458 1.00 87.44 527 HIS A CA 1
ATOM 4320 C C . HIS A 1 527 ? 10.037 1.922 -26.945 1.00 87.44 527 HIS A C 1
ATOM 4322 O O . HIS A 1 527 ? 10.967 1.181 -27.278 1.00 87.44 527 HIS A O 1
ATOM 4328 N N . THR A 1 528 ? 9.367 2.664 -27.833 1.00 85.69 528 THR A N 1
ATOM 4329 C CA . THR A 1 528 ? 9.667 2.643 -29.274 1.00 85.69 528 THR A CA 1
ATOM 4330 C C . THR A 1 528 ? 11.075 3.158 -29.578 1.00 85.69 528 THR A C 1
ATOM 4332 O O . THR A 1 528 ? 11.783 2.533 -30.366 1.00 85.69 528 THR A O 1
ATOM 4335 N N . THR A 1 529 ? 11.533 4.214 -28.895 1.00 85.19 529 THR A N 1
ATOM 4336 C CA . THR A 1 529 ? 12.890 4.764 -29.047 1.00 85.19 529 THR A CA 1
ATOM 4337 C C . THR A 1 529 ? 13.961 3.758 -28.627 1.00 85.19 529 THR A C 1
ATOM 4339 O O . THR A 1 529 ? 14.946 3.573 -29.343 1.00 85.19 529 THR A O 1
ATOM 4342 N N . ILE A 1 530 ? 13.761 3.071 -27.496 1.00 86.25 530 ILE A N 1
ATOM 4343 C CA . ILE A 1 530 ? 14.686 2.034 -27.014 1.00 86.25 530 ILE A CA 1
ATOM 4344 C C . ILE A 1 530 ? 14.724 0.860 -28.001 1.00 86.25 530 ILE A C 1
ATOM 4346 O O . ILE A 1 530 ? 15.805 0.408 -28.378 1.00 86.25 530 ILE A O 1
ATOM 4350 N N . SER A 1 531 ? 13.556 0.414 -28.472 1.00 83.00 531 SER A N 1
ATOM 4351 C CA . SER A 1 531 ? 13.428 -0.729 -29.386 1.00 83.00 531 SER A CA 1
ATOM 4352 C C . SER A 1 531 ? 14.044 -0.466 -30.765 1.00 83.00 531 SER A C 1
ATOM 4354 O O . SER A 1 531 ? 14.622 -1.369 -31.364 1.00 83.00 531 SER A O 1
ATOM 4356 N N . GLN A 1 532 ? 13.949 0.766 -31.273 1.00 77.56 532 GLN A N 1
ATOM 4357 C CA . GLN A 1 532 ? 14.496 1.153 -32.579 1.00 77.56 532 GLN A CA 1
ATOM 4358 C C . GLN A 1 532 ? 16.003 1.463 -32.539 1.00 77.56 532 GLN A C 1
ATOM 4360 O O . GLN A 1 532 ? 16.620 1.627 -33.591 1.00 77.56 532 GLN A O 1
ATOM 4365 N N . SER A 1 533 ? 16.633 1.492 -31.356 1.00 63.75 533 SER A N 1
ATOM 4366 C CA . SER A 1 533 ? 18.075 1.735 -31.153 1.00 63.75 533 SER A CA 1
ATOM 4367 C C . SER A 1 533 ? 18.620 3.039 -31.764 1.00 63.75 533 SER A C 1
ATOM 4369 O O . SER A 1 533 ? 19.827 3.197 -31.962 1.00 63.75 533 SER A O 1
ATOM 4371 N N . THR A 1 534 ? 17.748 4.006 -32.052 1.00 58.81 534 THR A N 1
ATOM 4372 C CA . THR A 1 534 ? 18.127 5.310 -32.601 1.00 58.81 534 THR A CA 1
ATOM 4373 C C . THR A 1 534 ? 18.860 6.129 -31.540 1.00 58.81 534 THR A C 1
ATOM 4375 O O . THR A 1 534 ? 18.258 6.662 -30.617 1.00 58.81 534 THR A O 1
ATOM 4378 N N . LEU A 1 535 ? 20.181 6.247 -31.692 1.00 56.25 535 LEU A N 1
ATOM 4379 C CA . LEU A 1 535 ? 21.091 6.994 -30.808 1.00 56.25 535 LEU A CA 1
ATOM 4380 C C . LEU A 1 535 ? 20.813 8.508 -30.712 1.00 56.25 535 LEU A C 1
ATOM 4382 O O . LEU A 1 535 ? 21.501 9.195 -29.964 1.00 56.25 535 LEU A O 1
ATOM 4386 N N . SER A 1 536 ? 19.860 9.045 -31.479 1.00 53.78 536 SER A N 1
ATOM 4387 C CA . SER A 1 536 ? 19.616 10.486 -31.592 1.00 53.78 536 SER A CA 1
ATOM 4388 C C . SER A 1 536 ? 18.702 11.076 -30.515 1.00 53.78 536 SER A C 1
ATOM 4390 O O . SER A 1 536 ? 18.751 12.287 -30.326 1.00 53.78 536 SER A O 1
ATOM 4392 N N . LEU A 1 537 ? 17.892 10.274 -29.810 1.00 58.75 537 LEU A N 1
ATOM 4393 C CA . LEU A 1 537 ? 17.087 10.736 -28.670 1.00 58.75 537 LEU A CA 1
ATOM 4394 C C . LEU A 1 537 ? 17.307 9.837 -27.452 1.00 58.75 537 LEU A C 1
ATOM 4396 O O . LEU A 1 537 ? 17.087 8.627 -27.511 1.00 58.75 537 LEU A O 1
ATOM 4400 N N . LEU A 1 538 ? 17.718 10.441 -26.336 1.00 69.31 538 LEU A N 1
ATOM 4401 C CA . LEU A 1 538 ? 17.850 9.749 -25.057 1.00 69.31 538 LEU A CA 1
ATOM 4402 C C . LEU A 1 538 ? 16.451 9.530 -24.455 1.00 69.31 538 LEU A C 1
ATOM 4404 O O . LEU A 1 538 ? 15.613 10.434 -24.496 1.00 69.31 538 LEU A O 1
ATOM 4408 N N . PRO A 1 539 ? 16.171 8.365 -23.842 1.00 83.94 539 PRO A N 1
ATOM 4409 C CA . PRO A 1 539 ? 14.856 8.099 -23.255 1.00 83.94 539 PRO A CA 1
ATOM 4410 C C . PRO A 1 539 ? 14.522 9.054 -22.094 1.00 83.94 539 PRO A C 1
ATOM 4412 O O . PRO A 1 539 ? 13.348 9.269 -21.788 1.00 83.94 539 PRO A O 1
ATOM 4415 N N . TYR A 1 540 ? 15.539 9.677 -21.488 1.00 88.44 540 TYR A N 1
ATOM 4416 C CA . TYR A 1 540 ? 15.378 10.646 -20.406 1.00 88.44 540 TYR A CA 1
ATOM 4417 C C . TYR A 1 540 ? 14.718 11.957 -20.840 1.00 88.44 540 TYR A C 1
ATOM 4419 O O . TYR A 1 540 ? 13.988 12.526 -20.037 1.00 88.44 540 TYR A O 1
ATOM 4427 N N . ASP A 1 541 ? 14.864 12.400 -22.094 1.00 86.12 541 ASP A N 1
ATOM 4428 C CA . ASP A 1 541 ? 14.204 13.629 -22.571 1.00 86.12 541 ASP A CA 1
ATOM 4429 C C . ASP A 1 541 ? 12.678 13.505 -22.444 1.00 86.12 541 ASP A C 1
ATOM 4431 O O . ASP A 1 541 ? 11.978 14.408 -21.981 1.00 86.12 541 ASP A O 1
ATOM 4435 N N . LYS A 1 542 ? 12.155 12.326 -22.800 1.00 87.00 542 LYS A N 1
ATOM 4436 C CA . LYS A 1 542 ? 10.734 11.993 -22.665 1.00 87.00 542 LYS A CA 1
ATOM 4437 C C . LYS A 1 542 ? 10.334 11.696 -21.220 1.00 87.00 542 LYS A C 1
ATOM 4439 O O . LYS A 1 542 ? 9.219 12.036 -20.838 1.00 87.00 542 LYS A O 1
ATOM 4444 N N . LEU A 1 543 ? 11.220 11.125 -20.403 1.00 90.69 543 LEU A N 1
ATOM 4445 C CA . LEU A 1 543 ? 10.966 10.961 -18.967 1.00 90.69 543 LEU A CA 1
ATOM 4446 C C . LEU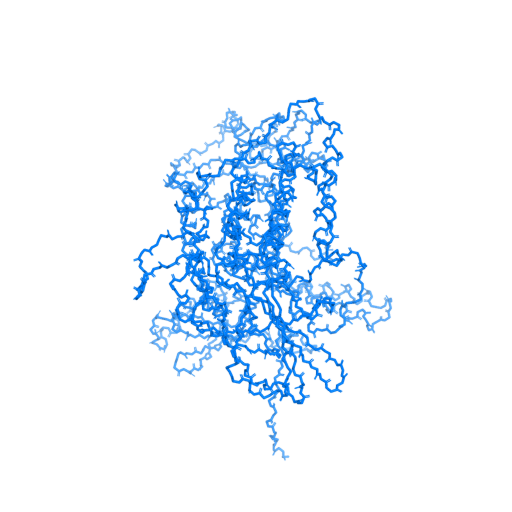 A 1 543 ? 10.820 12.322 -18.264 1.00 90.69 543 LEU A C 1
ATOM 4448 O O . LEU A 1 543 ? 9.861 12.541 -17.529 1.00 90.69 543 LEU A O 1
ATOM 4452 N N . PHE A 1 544 ? 11.720 13.269 -18.533 1.00 91.25 544 PHE A N 1
ATOM 4453 C CA . PHE A 1 544 ? 11.638 14.620 -17.978 1.00 91.25 544 PHE A CA 1
ATOM 4454 C C . PHE A 1 544 ? 10.432 15.388 -18.510 1.00 91.25 544 PHE A C 1
ATOM 4456 O O . PHE A 1 544 ? 9.805 16.134 -17.763 1.00 91.25 544 PHE A O 1
ATOM 4463 N N . TYR A 1 545 ? 10.040 15.149 -19.761 1.00 88.75 545 TYR A N 1
ATOM 4464 C CA . TYR A 1 545 ? 8.769 15.643 -20.278 1.00 88.75 545 TYR A CA 1
ATOM 4465 C C . TYR A 1 545 ? 7.574 15.129 -19.457 1.00 88.75 545 TYR A C 1
ATOM 4467 O O . TYR A 1 545 ? 6.731 15.929 -19.064 1.00 88.75 545 TYR A O 1
ATOM 4475 N N . ILE A 1 546 ? 7.521 13.831 -19.123 1.00 90.94 546 ILE A N 1
ATOM 4476 C CA . ILE A 1 546 ? 6.480 13.258 -18.244 1.00 90.94 546 ILE A CA 1
ATOM 4477 C C . ILE A 1 546 ? 6.486 13.935 -16.870 1.00 90.94 546 ILE A C 1
ATOM 4479 O O . ILE A 1 546 ? 5.435 14.317 -16.360 1.00 90.94 546 ILE A O 1
ATOM 4483 N N . TYR A 1 547 ? 7.659 14.126 -16.272 1.00 92.38 547 TYR A N 1
ATOM 4484 C CA . TYR A 1 547 ? 7.772 14.805 -14.979 1.00 92.38 547 TYR A CA 1
ATOM 4485 C C . TYR A 1 547 ? 7.255 16.243 -15.044 1.00 92.38 547 TYR A C 1
ATOM 4487 O O . TYR A 1 547 ? 6.499 16.664 -14.169 1.00 92.38 547 TYR A O 1
ATOM 4495 N N . LYS A 1 548 ? 7.595 16.973 -16.110 1.00 90.12 548 LYS A N 1
ATOM 4496 C CA . LYS A 1 548 ? 7.115 18.338 -16.326 1.00 90.12 548 LYS A CA 1
ATOM 4497 C C . LYS A 1 548 ? 5.605 18.393 -16.552 1.00 90.12 548 LYS A C 1
ATOM 4499 O O . LYS A 1 548 ? 4.955 19.309 -16.054 1.00 90.12 548 LYS A O 1
ATOM 4504 N N . LEU A 1 549 ? 5.042 17.411 -17.262 1.00 88.69 549 LEU A N 1
ATOM 4505 C CA . LEU A 1 549 ? 3.594 17.274 -17.418 1.00 88.69 549 LEU A CA 1
ATOM 4506 C C . LEU A 1 549 ? 2.913 17.175 -16.057 1.00 88.69 549 LEU A C 1
ATOM 4508 O O . LEU A 1 549 ? 1.990 17.933 -15.795 1.00 88.69 549 LEU A O 1
ATOM 4512 N N . ILE A 1 550 ? 3.397 16.296 -15.180 1.00 89.94 550 ILE A N 1
ATOM 4513 C CA . ILE A 1 550 ? 2.811 16.066 -13.853 1.00 89.94 550 ILE A CA 1
ATOM 4514 C C . ILE A 1 550 ? 2.842 17.332 -12.987 1.00 89.94 550 ILE A C 1
ATOM 4516 O O . ILE A 1 550 ? 1.869 17.609 -12.291 1.00 89.94 550 ILE A O 1
ATOM 4520 N N . GLU A 1 551 ? 3.921 18.122 -13.052 1.00 87.19 551 GLU A N 1
ATOM 4521 C CA . GLU A 1 551 ? 4.026 19.400 -12.327 1.00 87.19 551 GLU A CA 1
ATOM 4522 C C . GLU A 1 551 ? 3.013 20.449 -12.796 1.00 87.19 551 GLU A C 1
ATOM 4524 O O . GLU A 1 551 ? 2.536 21.256 -11.998 1.00 87.19 551 GLU A O 1
ATOM 4529 N N . LEU A 1 552 ? 2.713 20.471 -14.096 1.00 86.25 552 LEU A N 1
ATOM 4530 C CA . LEU A 1 552 ? 1.866 21.489 -14.718 1.00 86.25 552 LEU A CA 1
ATOM 4531 C C . LEU A 1 552 ? 0.402 21.055 -14.870 1.00 86.25 552 LEU A C 1
ATOM 4533 O O . LEU A 1 552 ? -0.449 21.898 -15.168 1.00 86.25 552 LEU A O 1
ATOM 4537 N N . TRP A 1 553 ? 0.101 19.765 -14.705 1.00 87.31 553 TRP A N 1
ATOM 4538 C CA . TRP A 1 553 ? -1.232 19.223 -14.945 1.00 87.31 553 TRP A CA 1
ATOM 4539 C C . TRP A 1 553 ? -2.235 19.657 -13.863 1.00 87.31 553 TRP A C 1
ATOM 4541 O O . TRP A 1 553 ? -1.877 19.717 -12.682 1.00 87.31 553 TRP A O 1
ATOM 4551 N N . PRO A 1 554 ? -3.511 19.935 -14.202 1.00 85.50 554 PRO A N 1
ATOM 4552 C CA . PRO A 1 554 ? -4.512 20.301 -13.213 1.00 85.50 554 PRO A CA 1
ATOM 4553 C C . PRO A 1 554 ? -4.819 19.105 -12.306 1.00 85.50 554 PRO A C 1
ATOM 4555 O O . PRO A 1 554 ? -4.450 17.966 -12.580 1.00 85.50 554 PRO A O 1
ATOM 4558 N N . GLN A 1 555 ? -5.503 19.341 -11.192 1.00 84.94 555 GLN A N 1
ATOM 4559 C CA . GLN A 1 555 ? -5.833 18.250 -10.281 1.00 84.94 555 GLN A CA 1
ATOM 4560 C C . GLN A 1 555 ? -6.807 17.258 -10.934 1.00 84.94 555 GLN A C 1
ATOM 4562 O O . GLN A 1 555 ? -7.922 17.641 -11.280 1.00 84.94 555 GLN A O 1
ATOM 4567 N N . ILE A 1 556 ? -6.380 16.000 -11.066 1.00 88.00 556 ILE A N 1
ATOM 4568 C CA . ILE A 1 556 ? -7.232 14.890 -11.517 1.00 88.00 556 ILE A CA 1
ATOM 4569 C C . ILE A 1 556 ? -8.073 14.324 -10.368 1.00 88.00 556 ILE A C 1
ATOM 4571 O O . ILE A 1 556 ? -7.749 14.535 -9.193 1.00 88.00 556 ILE A O 1
ATOM 4575 N N . SER A 1 557 ? -9.126 13.590 -10.719 1.00 89.69 557 SER A N 1
ATOM 4576 C CA . SER A 1 557 ? -9.950 12.814 -9.787 1.00 89.69 557 SER A CA 1
ATOM 4577 C C . SER A 1 557 ? -9.169 11.690 -9.089 1.00 89.69 557 SER A C 1
ATOM 4579 O O . SER A 1 557 ? -8.128 11.220 -9.567 1.00 89.69 557 SER A O 1
ATOM 4581 N N . MET A 1 558 ? -9.674 11.248 -7.933 1.00 89.69 558 MET A N 1
ATOM 4582 C CA . MET A 1 558 ? -9.019 10.213 -7.130 1.00 89.69 558 MET A CA 1
ATOM 4583 C C . MET A 1 558 ? -9.005 8.873 -7.872 1.00 89.69 558 MET A C 1
ATOM 4585 O O . MET A 1 558 ? -7.979 8.195 -7.922 1.00 89.69 558 MET A O 1
ATOM 4589 N N . GLU A 1 559 ? -10.110 8.539 -8.530 1.00 88.19 559 GLU A N 1
ATOM 4590 C CA . GLU A 1 559 ? -10.299 7.342 -9.341 1.00 88.19 559 GLU A CA 1
ATOM 4591 C C . GLU A 1 559 ? -9.242 7.250 -10.448 1.00 88.19 559 GLU A C 1
ATOM 4593 O O . GLU A 1 559 ? -8.611 6.206 -10.620 1.00 88.19 559 GLU A O 1
ATOM 4598 N N . MET A 1 560 ? -8.968 8.360 -11.140 1.00 87.88 560 MET A N 1
ATOM 4599 C CA . MET A 1 560 ? -7.959 8.394 -12.202 1.00 87.88 560 MET A CA 1
ATOM 4600 C C . MET A 1 560 ? -6.531 8.333 -11.664 1.00 87.88 560 MET A C 1
ATOM 4602 O O . MET A 1 560 ? -5.647 7.776 -12.315 1.00 87.88 560 MET A O 1
ATOM 4606 N N . SER A 1 561 ? -6.287 8.837 -10.453 1.00 90.88 561 SER A N 1
ATOM 4607 C CA . SER A 1 561 ? -4.962 8.749 -9.834 1.00 90.88 561 SER A CA 1
ATOM 4608 C C . SER A 1 561 ? -4.542 7.307 -9.502 1.00 90.88 561 SER A C 1
ATOM 4610 O O . SER A 1 561 ? -3.346 7.010 -9.514 1.00 90.88 561 SER A O 1
ATOM 4612 N N . PHE A 1 562 ? -5.486 6.378 -9.292 1.00 91.50 562 PHE A N 1
ATOM 4613 C CA . PHE A 1 562 ? -5.159 4.963 -9.064 1.00 91.50 562 PHE A CA 1
ATOM 4614 C C . PHE A 1 562 ? -4.522 4.282 -10.279 1.00 91.50 562 PHE A C 1
ATOM 4616 O O . PHE A 1 562 ? -3.675 3.412 -10.094 1.00 91.50 562 PHE A O 1
ATOM 4623 N N . PHE A 1 563 ? -4.842 4.707 -11.507 1.00 91.12 563 PHE A N 1
ATOM 4624 C CA . PHE A 1 563 ? -4.196 4.175 -12.717 1.00 91.12 563 PHE A CA 1
ATOM 4625 C C . PHE A 1 563 ? -2.684 4.440 -12.726 1.00 91.12 563 PHE A C 1
ATOM 4627 O O . PHE A 1 563 ? -1.913 3.623 -13.217 1.00 91.12 563 PHE A O 1
ATOM 4634 N N . LEU A 1 564 ? -2.240 5.545 -12.118 1.00 93.31 564 LEU A N 1
ATOM 4635 C CA . LEU A 1 564 ? -0.816 5.878 -11.986 1.00 93.31 564 LEU A CA 1
ATOM 4636 C C . LEU A 1 564 ? -0.088 5.019 -10.935 1.00 93.31 564 LEU A C 1
ATOM 4638 O O . LEU A 1 564 ? 1.138 5.052 -10.866 1.00 93.31 564 LEU A O 1
ATOM 4642 N N . LEU A 1 565 ? -0.827 4.267 -10.110 1.00 92.62 565 LEU A N 1
ATOM 4643 C CA . LEU A 1 565 ? -0.296 3.336 -9.111 1.00 92.62 565 LEU A CA 1
ATOM 4644 C C . LEU A 1 565 ? -0.290 1.873 -9.589 1.00 92.62 565 LEU A C 1
ATOM 4646 O O . LEU A 1 565 ? 0.121 0.983 -8.836 1.00 92.62 565 LEU A O 1
ATOM 4650 N N . ASP A 1 566 ? -0.695 1.602 -10.827 1.00 90.31 566 ASP A N 1
ATOM 4651 C CA . ASP A 1 566 ? -0.644 0.262 -11.409 1.00 90.31 566 ASP A CA 1
ATOM 4652 C C . ASP A 1 566 ? 0.802 -0.162 -11.764 1.00 90.31 566 ASP A C 1
ATOM 4654 O O . ASP A 1 566 ? 1.692 0.669 -11.953 1.00 90.31 566 ASP A O 1
ATOM 4658 N N . CYS A 1 567 ? 1.055 -1.471 -11.875 1.00 85.81 567 CYS A N 1
ATOM 4659 C CA . CYS A 1 567 ? 2.336 -2.039 -12.322 1.00 85.81 567 CYS A CA 1
ATOM 4660 C C . CYS A 1 567 ? 2.788 -1.573 -13.715 1.00 85.81 567 CYS A C 1
ATOM 4662 O O . CYS A 1 567 ? 3.968 -1.665 -14.052 1.00 85.81 567 CYS A O 1
ATOM 4664 N N . THR A 1 568 ? 1.866 -1.079 -14.540 1.00 87.81 568 THR A N 1
ATOM 4665 C CA . THR A 1 568 ? 2.166 -0.531 -15.866 1.00 87.81 568 THR A CA 1
ATOM 4666 C C . THR A 1 568 ? 2.967 0.779 -15.824 1.00 87.81 568 THR A C 1
ATOM 4668 O O . THR A 1 568 ? 3.626 1.100 -16.816 1.00 87.81 568 THR A O 1
ATOM 4671 N N . LEU A 1 569 ? 2.962 1.501 -14.695 1.00 91.88 569 LEU A N 1
ATOM 4672 C CA . LEU A 1 569 ? 3.717 2.738 -14.461 1.00 91.88 569 LEU A CA 1
ATOM 4673 C C . LEU A 1 569 ? 4.610 2.583 -13.213 1.00 91.88 569 LEU A C 1
ATOM 4675 O O . LEU A 1 569 ? 4.228 2.972 -12.107 1.00 91.88 569 LEU A O 1
ATOM 4679 N N . PRO A 1 570 ? 5.818 2.005 -13.367 1.00 90.31 570 PRO A N 1
ATOM 4680 C CA . PRO A 1 570 ? 6.700 1.690 -12.239 1.00 90.31 570 PRO A CA 1
ATOM 4681 C C . PRO A 1 570 ? 7.472 2.907 -11.698 1.00 90.31 570 PRO A C 1
ATOM 4683 O O . PRO A 1 570 ? 8.185 2.788 -10.703 1.00 90.31 570 PRO A O 1
ATOM 4686 N N . ASP A 1 571 ? 7.378 4.062 -12.358 1.00 91.81 571 ASP A N 1
ATOM 4687 C CA . ASP A 1 571 ? 8.176 5.240 -12.031 1.00 91.81 571 ASP A CA 1
ATOM 4688 C C . ASP A 1 571 ? 7.802 5.863 -10.676 1.00 91.81 571 ASP A C 1
ATOM 4690 O O . ASP A 1 571 ? 6.644 6.190 -10.406 1.00 91.81 571 ASP A O 1
ATOM 4694 N N . GLY A 1 572 ? 8.809 6.087 -9.832 1.00 88.94 572 GLY A N 1
ATOM 4695 C CA . GLY A 1 572 ? 8.608 6.579 -8.471 1.00 88.94 572 GLY A CA 1
ATOM 4696 C C . GLY A 1 572 ? 8.003 7.981 -8.387 1.00 88.94 572 GLY A C 1
ATOM 4697 O O . GLY A 1 572 ? 7.245 8.251 -7.453 1.00 88.94 572 GLY A O 1
ATOM 4698 N N . ARG A 1 573 ? 8.271 8.871 -9.352 1.00 88.81 573 ARG A N 1
ATOM 4699 C CA . ARG A 1 573 ? 7.748 10.245 -9.340 1.00 88.81 573 ARG A CA 1
ATOM 4700 C C . ARG A 1 573 ? 6.299 10.292 -9.814 1.00 88.81 573 ARG A C 1
ATOM 4702 O O . ARG A 1 573 ? 5.488 10.988 -9.204 1.00 88.81 573 ARG A O 1
ATOM 4709 N N . ILE A 1 574 ? 5.960 9.495 -10.831 1.00 92.31 574 ILE A N 1
ATOM 4710 C CA . ILE A 1 574 ? 4.569 9.284 -11.269 1.00 92.31 574 ILE A CA 1
ATOM 4711 C C . ILE A 1 574 ? 3.721 8.770 -10.101 1.00 92.31 574 ILE A C 1
ATOM 4713 O O . ILE A 1 574 ? 2.673 9.336 -9.789 1.00 92.31 574 ILE A O 1
ATOM 4717 N N . ARG A 1 575 ? 4.210 7.747 -9.396 1.00 93.31 575 ARG A N 1
ATOM 4718 C CA . ARG A 1 575 ? 3.510 7.163 -8.244 1.00 93.31 575 ARG A CA 1
ATOM 4719 C C . ARG A 1 575 ? 3.397 8.141 -7.076 1.00 93.31 575 ARG A C 1
ATOM 4721 O O . ARG A 1 575 ? 2.339 8.235 -6.456 1.00 93.31 575 ARG A O 1
ATOM 4728 N N . SER A 1 576 ? 4.447 8.922 -6.810 1.00 90.75 576 SER A N 1
ATOM 4729 C CA . SER A 1 576 ? 4.450 9.962 -5.767 1.00 90.75 576 SER A CA 1
ATOM 4730 C C . SER A 1 576 ? 3.349 11.005 -5.967 1.00 90.75 576 SER A C 1
ATOM 4732 O O . SER A 1 576 ? 2.727 11.420 -4.990 1.00 90.75 576 SER A O 1
ATOM 4734 N N . TYR A 1 577 ? 3.042 11.382 -7.215 1.00 91.31 577 TYR A N 1
ATOM 4735 C CA . TYR A 1 577 ? 1.927 12.289 -7.500 1.00 91.31 577 TYR A CA 1
ATOM 4736 C C . TYR A 1 577 ? 0.594 11.727 -6.990 1.00 91.31 577 TYR A C 1
ATOM 4738 O O . TYR A 1 577 ? -0.121 12.419 -6.263 1.00 91.31 577 TYR A O 1
ATOM 4746 N N . SER A 1 578 ? 0.283 10.462 -7.274 1.00 92.81 578 SER A N 1
ATOM 4747 C CA . SER A 1 578 ? -0.940 9.830 -6.762 1.00 92.81 578 SER A CA 1
ATOM 4748 C C . SER A 1 578 ? -0.938 9.659 -5.251 1.00 92.81 578 SER A C 1
ATOM 4750 O O . SER A 1 578 ? -1.973 9.845 -4.612 1.00 92.81 578 SER A O 1
ATOM 4752 N N . VAL A 1 579 ? 0.215 9.377 -4.640 1.00 93.75 579 VAL A N 1
ATOM 4753 C CA . VAL A 1 579 ? 0.298 9.321 -3.174 1.00 93.75 579 VAL A CA 1
ATOM 4754 C C . VAL A 1 579 ? 0.045 10.691 -2.541 1.00 93.75 579 VAL A C 1
ATOM 4756 O O . VAL A 1 579 ? -0.638 10.759 -1.523 1.00 93.75 579 VAL A O 1
ATOM 4759 N N . SER A 1 580 ? 0.487 11.788 -3.164 1.00 90.88 580 SER A N 1
ATOM 4760 C CA . SER A 1 580 ? 0.178 13.142 -2.678 1.00 90.88 580 SER A CA 1
ATOM 4761 C C . SER A 1 580 ? -1.330 13.438 -2.669 1.00 90.88 580 SER A C 1
ATOM 4763 O O . SER A 1 580 ? -1.812 14.180 -1.813 1.00 90.88 580 SER A O 1
ATOM 4765 N N . LYS A 1 581 ? -2.097 12.819 -3.580 1.00 89.88 581 LYS A N 1
ATOM 4766 C CA . LYS A 1 581 ? -3.567 12.877 -3.598 1.00 89.88 581 LYS A CA 1
ATOM 4767 C C . LYS A 1 581 ? -4.172 12.045 -2.477 1.00 89.88 581 LYS A C 1
ATOM 4769 O O . LYS A 1 581 ? -5.006 12.552 -1.733 1.00 89.88 581 LYS A O 1
ATOM 4774 N N . LEU A 1 582 ? -3.692 10.814 -2.298 1.00 93.12 582 LEU A N 1
ATOM 4775 C CA . LEU A 1 582 ? -4.093 9.949 -1.185 1.00 93.12 582 LEU A CA 1
ATOM 4776 C C . LEU A 1 582 ? -3.826 10.596 0.181 1.00 93.12 582 LEU A C 1
ATOM 4778 O O . LEU A 1 582 ? -4.635 10.457 1.097 1.00 93.12 582 LEU A O 1
ATOM 4782 N N . GLU A 1 583 ? -2.715 11.323 0.331 1.00 91.19 583 GLU A N 1
ATOM 4783 C CA . GLU A 1 583 ? -2.390 12.022 1.576 1.00 91.19 583 GLU A CA 1
ATOM 4784 C C . GLU A 1 583 ? -3.422 13.106 1.923 1.00 91.19 583 GLU A C 1
ATOM 4786 O O . GLU A 1 583 ? -3.658 13.349 3.106 1.00 91.19 583 GLU A O 1
ATOM 4791 N N . GLN A 1 584 ? -4.066 13.723 0.930 1.00 90.19 584 GLN A N 1
ATOM 4792 C CA . GLN A 1 584 ? -5.067 14.774 1.140 1.00 90.19 584 GLN A CA 1
ATOM 4793 C C . GLN A 1 584 ? -6.432 14.226 1.576 1.00 90.19 584 GLN A C 1
ATOM 4795 O O . GLN A 1 584 ? -7.242 14.988 2.104 1.00 90.19 584 GLN A O 1
ATOM 4800 N N . LEU A 1 585 ? -6.687 12.924 1.401 1.00 91.38 585 LEU A N 1
ATOM 4801 C CA . LEU A 1 585 ? -7.978 12.324 1.729 1.00 91.38 585 LEU A CA 1
ATOM 4802 C C . LEU A 1 585 ? -8.254 12.345 3.240 1.00 91.38 585 LEU A C 1
ATOM 4804 O O . LEU A 1 585 ? -7.359 12.052 4.047 1.00 91.38 585 LEU A O 1
ATOM 4808 N N . PRO A 1 586 ? -9.498 12.612 3.663 1.00 90.56 586 PRO A N 1
ATOM 4809 C CA . PRO A 1 586 ? -9.898 12.355 5.037 1.00 90.56 586 PRO A CA 1
ATOM 4810 C C . PRO A 1 586 ? -9.868 10.847 5.334 1.00 90.56 586 PRO A C 1
ATOM 4812 O O . PRO A 1 586 ? -9.966 10.016 4.432 1.00 90.56 586 PRO A O 1
ATOM 4815 N N . ASP A 1 587 ? -9.743 10.476 6.612 1.00 90.88 587 ASP A N 1
ATOM 4816 C CA . ASP A 1 587 ? -9.602 9.067 7.012 1.00 90.88 587 ASP A CA 1
ATOM 4817 C C . ASP A 1 587 ? -10.747 8.174 6.504 1.00 90.88 587 ASP A C 1
ATOM 4819 O O . ASP A 1 587 ? -10.489 7.045 6.105 1.00 90.88 587 ASP A O 1
ATOM 4823 N N . HIS A 1 588 ? -11.992 8.661 6.457 1.00 88.62 588 HIS A N 1
ATOM 4824 C CA . HIS A 1 588 ? -13.136 7.871 5.982 1.00 88.62 588 HIS A CA 1
ATOM 4825 C C . HIS A 1 588 ? -13.069 7.548 4.478 1.00 88.62 588 HIS A C 1
ATOM 4827 O O . HIS A 1 588 ? -13.342 6.414 4.081 1.00 88.62 588 HIS A O 1
ATOM 4833 N N . GLU A 1 589 ? -12.630 8.494 3.642 1.00 91.44 589 GLU A N 1
ATOM 4834 C CA . GLU A 1 589 ? -12.389 8.246 2.213 1.00 91.44 589 GLU A CA 1
ATOM 4835 C C . GLU A 1 589 ? -11.155 7.363 2.006 1.00 91.44 589 GLU A C 1
ATOM 4837 O O . GLU A 1 589 ? -11.182 6.434 1.200 1.00 91.44 589 GLU A O 1
ATOM 4842 N N . PHE A 1 590 ? -10.088 7.577 2.782 1.00 93.88 590 PHE A N 1
ATOM 4843 C CA . PHE A 1 590 ? -8.903 6.717 2.741 1.00 93.88 590 PHE A CA 1
ATOM 4844 C C . PHE A 1 590 ? -9.255 5.259 3.080 1.00 93.88 590 PHE A C 1
ATOM 4846 O O . PHE A 1 590 ? -8.817 4.331 2.406 1.00 93.88 590 PHE A O 1
ATOM 4853 N N . ILE A 1 591 ? -10.093 5.056 4.100 1.00 91.81 591 ILE A N 1
ATOM 4854 C CA . ILE A 1 591 ? -10.633 3.755 4.504 1.00 91.81 591 ILE A CA 1
ATOM 4855 C C . ILE A 1 591 ? -11.459 3.110 3.382 1.00 91.81 591 ILE A C 1
ATOM 4857 O O . ILE A 1 591 ? -11.387 1.891 3.201 1.00 91.81 591 ILE A O 1
ATOM 4861 N N . PHE A 1 592 ? -12.249 3.904 2.655 1.00 91.19 592 PHE A N 1
ATOM 4862 C CA . PHE A 1 592 ? -13.052 3.438 1.525 1.00 91.19 592 PHE A CA 1
ATOM 4863 C C . PHE A 1 592 ? -12.172 2.912 0.383 1.00 91.19 592 PHE A C 1
ATOM 4865 O O . PHE A 1 592 ? -12.445 1.839 -0.151 1.00 91.19 592 PHE A O 1
ATOM 4872 N N . TYR A 1 593 ? -11.075 3.609 0.080 1.00 93.81 593 TYR A N 1
ATOM 4873 C CA . TYR A 1 593 ? -10.120 3.219 -0.961 1.00 93.81 593 TYR A CA 1
ATOM 4874 C C . TYR A 1 593 ? -9.012 2.256 -0.499 1.00 93.81 593 TYR A C 1
ATOM 4876 O O . TYR A 1 593 ? -8.162 1.852 -1.298 1.00 93.81 593 TYR A O 1
ATOM 4884 N N . LEU A 1 594 ? -8.993 1.864 0.779 1.00 93.19 594 LEU A N 1
ATOM 4885 C CA . LEU A 1 594 ? -7.936 1.029 1.355 1.00 93.19 594 LEU A CA 1
ATOM 4886 C C . LEU A 1 594 ? -7.677 -0.285 0.586 1.00 93.19 594 LEU A C 1
ATOM 4888 O O . LEU A 1 594 ? -6.505 -0.625 0.419 1.00 93.19 594 LEU A O 1
ATOM 4892 N N . PRO A 1 595 ? -8.685 -1.015 0.063 1.00 90.44 595 PRO A N 1
ATOM 4893 C CA . PRO A 1 595 ? -8.432 -2.212 -0.742 1.00 90.44 595 PRO A CA 1
ATOM 4894 C C . PRO A 1 595 ? -7.591 -1.933 -1.999 1.00 90.44 595 PRO A C 1
ATOM 4896 O O . PRO A 1 595 ? -6.636 -2.656 -2.276 1.00 90.44 595 PRO A O 1
ATOM 4899 N N . GLN A 1 596 ? -7.895 -0.858 -2.732 1.00 90.06 596 GLN A N 1
ATOM 4900 C CA . GLN A 1 596 ? -7.152 -0.442 -3.926 1.00 90.06 596 GLN A CA 1
ATOM 4901 C C . GLN A 1 596 ? -5.740 0.044 -3.566 1.00 90.06 596 GLN A C 1
ATOM 4903 O O . GLN A 1 596 ? -4.785 -0.232 -4.290 1.00 90.06 596 GLN A O 1
ATOM 4908 N N . ILE A 1 597 ? -5.588 0.710 -2.418 1.00 94.75 597 ILE A N 1
ATOM 4909 C CA . ILE A 1 597 ? -4.292 1.142 -1.871 1.00 94.75 597 ILE A CA 1
ATOM 4910 C C . ILE A 1 597 ? -3.402 -0.069 -1.544 1.00 94.75 597 ILE A C 1
ATOM 4912 O O . ILE A 1 597 ? -2.223 -0.083 -1.900 1.00 94.75 597 ILE A O 1
ATOM 4916 N N . ILE A 1 598 ? -3.959 -1.107 -0.911 1.00 91.12 598 ILE A N 1
ATOM 4917 C CA . ILE A 1 598 ? -3.237 -2.356 -0.619 1.00 91.12 598 ILE A CA 1
ATOM 4918 C C . ILE A 1 598 ? -2.863 -3.077 -1.919 1.00 91.12 598 ILE A C 1
ATOM 4920 O O . ILE A 1 598 ? -1.756 -3.598 -2.028 1.00 91.12 598 ILE A O 1
ATOM 4924 N N . GLN A 1 599 ? -3.726 -3.048 -2.937 1.00 86.94 599 GLN A N 1
ATOM 4925 C CA . GLN A 1 599 ? -3.379 -3.602 -4.244 1.00 86.94 599 GLN A CA 1
ATOM 4926 C C . GLN A 1 599 ? -2.192 -2.862 -4.881 1.00 86.94 599 GLN A C 1
ATOM 4928 O O . GLN A 1 599 ? -1.241 -3.494 -5.338 1.00 86.94 599 GLN A O 1
ATOM 4933 N N . ALA A 1 600 ? -2.208 -1.528 -4.860 1.00 90.12 600 ALA A N 1
ATOM 4934 C CA . ALA A 1 600 ? -1.119 -0.699 -5.372 1.00 90.12 600 ALA A CA 1
ATOM 4935 C C . ALA A 1 600 ? 0.219 -0.947 -4.649 1.00 90.12 600 ALA A C 1
ATOM 4937 O O . ALA A 1 600 ? 1.273 -0.937 -5.285 1.00 90.12 600 ALA A O 1
ATOM 4938 N N . MET A 1 601 ? 0.182 -1.226 -3.342 1.00 91.25 601 MET A N 1
ATOM 4939 C CA . MET A 1 601 ? 1.355 -1.568 -2.525 1.00 91.25 601 MET A CA 1
ATOM 4940 C C . MET A 1 601 ? 2.087 -2.821 -3.039 1.00 91.25 601 MET A C 1
ATOM 4942 O O . MET A 1 601 ? 3.311 -2.927 -2.910 1.00 91.25 601 MET A O 1
ATOM 4946 N N . HIS A 1 602 ? 1.377 -3.772 -3.656 1.00 85.00 602 HIS A N 1
ATOM 4947 C CA . HIS A 1 602 ? 1.998 -4.964 -4.244 1.00 85.00 602 HIS A CA 1
ATOM 4948 C C . HIS A 1 602 ? 2.873 -4.650 -5.467 1.00 85.00 602 HIS A C 1
ATOM 4950 O O . HIS A 1 602 ? 3.773 -5.433 -5.777 1.00 85.00 602 HIS A O 1
ATOM 4956 N N . PHE A 1 603 ? 2.645 -3.509 -6.120 1.00 87.19 603 PHE A N 1
ATOM 4957 C CA . PHE A 1 603 ? 3.404 -3.049 -7.284 1.00 87.19 603 PHE A CA 1
ATOM 4958 C C . PHE A 1 603 ? 4.559 -2.103 -6.930 1.00 87.19 603 PHE A C 1
ATOM 4960 O O . PHE A 1 603 ? 5.311 -1.695 -7.813 1.00 87.19 603 PHE A O 1
ATOM 4967 N N . GLU A 1 604 ? 4.734 -1.766 -5.650 1.00 89.88 604 GLU A N 1
ATOM 4968 C CA . GLU A 1 604 ? 5.858 -0.950 -5.193 1.00 89.88 604 GLU A CA 1
ATOM 4969 C C . GLU A 1 604 ? 7.189 -1.703 -5.340 1.00 89.88 604 GLU A C 1
ATOM 4971 O O . GLU A 1 604 ? 7.393 -2.783 -4.773 1.00 89.88 604 GLU A O 1
ATOM 4976 N N . LEU A 1 605 ? 8.117 -1.100 -6.088 1.00 88.31 605 LEU A N 1
ATOM 4977 C CA . LEU A 1 605 ? 9.409 -1.703 -6.429 1.00 88.31 605 LEU A CA 1
ATOM 4978 C C . LEU A 1 605 ? 10.335 -1.856 -5.227 1.00 88.31 605 LEU A C 1
ATOM 4980 O O . LEU A 1 605 ? 11.083 -2.832 -5.120 1.00 88.31 605 LEU A O 1
ATOM 4984 N N . TYR A 1 606 ? 10.263 -0.890 -4.320 1.00 89.06 606 TYR A N 1
ATOM 4985 C CA . TYR A 1 606 ? 11.115 -0.778 -3.146 1.00 89.06 606 TYR A CA 1
ATOM 4986 C C . TYR A 1 606 ? 10.304 -1.022 -1.881 1.00 89.06 606 TYR A C 1
ATOM 4988 O O . TYR A 1 606 ? 9.070 -1.061 -1.910 1.00 89.06 606 TYR A O 1
ATOM 4996 N N . VAL A 1 607 ? 11.004 -1.231 -0.772 1.00 88.06 607 VAL A N 1
ATOM 4997 C CA . VAL A 1 607 ? 10.348 -1.390 0.526 1.00 88.06 607 VAL A CA 1
ATOM 4998 C C . VAL A 1 607 ? 10.018 -0.013 1.096 1.00 88.06 607 VAL A C 1
ATOM 5000 O O . VAL A 1 607 ? 8.894 0.203 1.544 1.00 88.06 607 VAL A O 1
ATOM 5003 N N . ASP A 1 608 ? 10.940 0.943 1.000 1.00 89.25 608 ASP A N 1
ATOM 5004 C CA . ASP A 1 608 ? 10.725 2.314 1.460 1.00 89.25 608 ASP A CA 1
ATOM 5005 C C . ASP A 1 608 ? 10.186 3.201 0.325 1.00 89.25 608 ASP A C 1
ATOM 5007 O O . ASP A 1 608 ? 10.925 3.651 -0.552 1.00 89.25 608 ASP A O 1
ATOM 5011 N N . THR A 1 609 ? 8.870 3.421 0.316 1.00 90.12 609 THR A N 1
ATOM 5012 C CA . THR A 1 609 ? 8.145 4.129 -0.754 1.00 90.12 609 THR A CA 1
ATOM 5013 C C . THR A 1 609 ? 7.100 5.090 -0.170 1.00 90.12 609 THR A C 1
ATOM 5015 O O . THR A 1 609 ? 6.710 4.929 0.993 1.00 90.12 609 THR A O 1
ATOM 5018 N N . PRO A 1 610 ? 6.611 6.096 -0.934 1.00 90.81 610 PRO A N 1
ATOM 5019 C CA . PRO A 1 610 ? 5.673 7.097 -0.408 1.00 90.81 610 PRO A CA 1
ATOM 5020 C C . PRO A 1 610 ? 4.397 6.415 0.063 1.00 90.81 610 PRO A C 1
ATOM 5022 O O . PRO A 1 610 ? 3.862 6.730 1.125 1.00 90.81 610 PRO A O 1
ATOM 5025 N N . LEU A 1 611 ? 3.934 5.447 -0.731 1.00 93.81 611 LEU A N 1
ATOM 5026 C CA . LEU A 1 611 ? 2.729 4.686 -0.472 1.00 93.81 611 LEU A CA 1
ATOM 5027 C C . LEU A 1 611 ? 2.866 3.870 0.818 1.00 93.81 611 LEU A C 1
ATOM 5029 O O . LEU A 1 611 ? 2.000 3.960 1.685 1.00 93.81 611 LEU A O 1
ATOM 5033 N N . ASN A 1 612 ? 3.976 3.145 0.990 1.00 93.31 612 ASN A N 1
ATOM 5034 C CA . ASN A 1 612 ? 4.219 2.333 2.184 1.00 93.31 612 ASN A CA 1
ATOM 5035 C C . ASN A 1 612 ? 4.307 3.199 3.451 1.00 93.31 612 ASN A C 1
ATOM 5037 O O . ASN A 1 612 ? 3.706 2.860 4.473 1.00 93.31 612 ASN A O 1
ATOM 5041 N N . ARG A 1 613 ? 4.972 4.362 3.376 1.00 93.44 613 ARG A N 1
ATOM 5042 C CA . ARG A 1 613 ? 5.009 5.338 4.478 1.00 93.44 613 ARG A CA 1
ATOM 5043 C C . ARG A 1 613 ? 3.638 5.920 4.796 1.00 93.44 613 ARG A C 1
ATOM 5045 O O . ARG A 1 613 ? 3.299 6.033 5.971 1.00 93.44 613 ARG A O 1
ATOM 5052 N N . LEU A 1 614 ? 2.836 6.271 3.787 1.00 94.44 614 LEU A N 1
ATOM 5053 C CA . LEU A 1 614 ? 1.478 6.783 3.989 1.00 94.44 614 LEU A CA 1
ATOM 5054 C C . LEU A 1 614 ? 0.578 5.731 4.649 1.00 94.44 614 LEU A C 1
ATOM 5056 O O . LEU A 1 614 ? -0.130 6.055 5.604 1.00 94.44 614 LEU A O 1
ATOM 5060 N N . ILE A 1 615 ? 0.637 4.479 4.184 1.00 95.44 615 ILE A N 1
ATOM 5061 C CA . ILE A 1 615 ? -0.103 3.357 4.773 1.00 95.44 615 ILE A CA 1
ATOM 5062 C C . ILE A 1 615 ? 0.283 3.186 6.248 1.00 95.44 615 ILE A C 1
ATOM 5064 O O . ILE A 1 615 ? -0.604 3.123 7.103 1.00 95.44 615 ILE A O 1
ATOM 5068 N N . LEU A 1 616 ? 1.582 3.174 6.578 1.00 93.25 616 LEU A N 1
ATOM 5069 C CA . LEU A 1 616 ? 2.059 3.093 7.967 1.00 93.25 616 LEU A CA 1
ATOM 5070 C C . LEU A 1 616 ? 1.611 4.296 8.804 1.00 93.25 616 LEU A C 1
ATOM 5072 O O . LEU A 1 616 ? 1.047 4.120 9.881 1.00 93.25 616 LEU A O 1
ATOM 5076 N N . LYS A 1 617 ? 1.785 5.518 8.290 1.00 93.69 617 LYS A N 1
ATOM 5077 C CA . LYS A 1 617 ? 1.375 6.761 8.960 1.00 93.69 617 LYS A CA 1
ATOM 5078 C C . LYS A 1 617 ? -0.103 6.748 9.323 1.00 93.69 617 LYS A C 1
ATOM 5080 O O . LYS A 1 617 ? -0.454 7.066 10.454 1.00 93.69 617 LYS A O 1
ATOM 5085 N N . ARG A 1 618 ? -0.974 6.377 8.382 1.00 93.81 618 ARG A N 1
ATOM 5086 C CA . ARG A 1 618 ? -2.425 6.339 8.608 1.00 93.81 618 ARG A CA 1
ATOM 5087 C C . ARG A 1 618 ? -2.834 5.185 9.522 1.00 93.81 618 ARG A C 1
ATOM 5089 O O . ARG A 1 618 ? -3.634 5.393 10.426 1.00 93.81 618 ARG A O 1
ATOM 5096 N N . SER A 1 619 ? -2.267 3.993 9.336 1.00 94.75 619 SER A N 1
ATOM 5097 C CA . SER A 1 619 ? -2.607 2.814 10.150 1.00 94.75 619 SER A CA 1
ATOM 5098 C C . SER A 1 619 ? -2.164 2.927 11.608 1.00 94.75 619 SER A C 1
ATOM 5100 O O . SER A 1 619 ? -2.894 2.490 12.495 1.00 94.75 619 SER A O 1
ATOM 5102 N N . LEU A 1 620 ? -1.004 3.532 11.876 1.00 91.69 620 LEU A N 1
ATOM 5103 C CA . LEU A 1 620 ? -0.492 3.713 13.236 1.00 91.69 620 LEU A CA 1
ATOM 5104 C C . LEU A 1 620 ? -1.165 4.862 13.990 1.00 91.69 620 LEU A C 1
ATOM 5106 O O . LEU A 1 620 ? -1.129 4.860 15.218 1.00 91.69 620 LEU A O 1
ATOM 5110 N N . CYS A 1 621 ? -1.778 5.811 13.278 1.00 91.56 621 CYS A N 1
ATOM 5111 C CA . CYS A 1 621 ? -2.457 6.977 13.854 1.00 91.56 621 CYS A CA 1
ATOM 5112 C C . CYS A 1 621 ? -3.987 6.844 13.907 1.00 91.56 621 CYS A C 1
ATOM 5114 O O . CYS A 1 621 ? -4.649 7.713 14.467 1.00 91.56 621 CYS A O 1
ATOM 5116 N N . ASN A 1 622 ? -4.559 5.784 13.332 1.00 91.12 622 ASN A N 1
ATOM 5117 C CA . ASN A 1 622 ? -5.993 5.521 13.358 1.00 91.12 622 ASN A CA 1
ATOM 5118 C C . ASN A 1 622 ? -6.240 4.010 13.469 1.00 91.12 622 ASN A C 1
ATOM 5120 O O . ASN A 1 622 ? -5.984 3.255 12.524 1.00 91.12 622 ASN A O 1
ATOM 5124 N N . ARG A 1 623 ? -6.782 3.566 14.613 1.00 90.75 623 ARG A N 1
ATOM 5125 C CA . ARG A 1 623 ? -7.049 2.145 14.879 1.00 90.75 623 ARG A CA 1
ATOM 5126 C C . ARG A 1 623 ? -7.908 1.485 13.803 1.00 90.75 623 ARG A C 1
ATOM 5128 O O . ARG A 1 623 ? -7.625 0.347 13.444 1.00 90.75 623 ARG A O 1
ATOM 5135 N N . THR A 1 624 ? -8.924 2.162 13.269 1.00 92.12 624 THR A N 1
ATOM 5136 C CA . THR A 1 624 ? -9.808 1.587 12.240 1.00 92.12 624 THR A CA 1
ATOM 5137 C C . THR A 1 624 ? -9.035 1.271 10.963 1.00 92.12 624 THR A C 1
ATOM 5139 O O . THR A 1 624 ? -9.188 0.184 10.402 1.00 92.12 624 THR A O 1
ATOM 5142 N N . ILE A 1 625 ? -8.167 2.189 10.523 1.00 94.12 625 ILE A N 1
ATOM 5143 C CA . ILE A 1 625 ? -7.294 1.971 9.360 1.00 94.12 625 ILE A CA 1
ATOM 5144 C C . ILE A 1 625 ? -6.333 0.817 9.646 1.00 94.12 625 ILE A C 1
ATOM 5146 O O . ILE A 1 625 ? -6.218 -0.103 8.837 1.00 94.12 625 ILE A O 1
ATOM 5150 N N . GLY A 1 626 ? -5.674 0.840 10.807 1.00 93.44 626 GLY A N 1
ATOM 5151 C CA . GLY A 1 626 ? -4.708 -0.186 11.186 1.00 93.44 626 GLY A CA 1
ATOM 5152 C C . GLY A 1 626 ? -5.306 -1.584 11.315 1.00 93.44 626 GLY A C 1
ATOM 5153 O O . GLY A 1 626 ? -4.738 -2.544 10.799 1.00 93.44 626 GLY A O 1
ATOM 5154 N N . GLN A 1 627 ? -6.498 -1.704 11.892 1.00 91.94 627 GLN A N 1
ATOM 5155 C CA . GLN A 1 627 ? -7.212 -2.971 11.989 1.00 91.94 627 GLN A CA 1
ATOM 5156 C C . GLN A 1 627 ? -7.596 -3.519 10.605 1.00 91.94 627 GLN A C 1
ATOM 5158 O O . GLN A 1 627 ? -7.395 -4.706 10.340 1.00 91.94 627 GLN A O 1
ATOM 5163 N N . ARG A 1 628 ? -8.109 -2.673 9.697 1.00 92.12 628 ARG A N 1
ATOM 5164 C CA . ARG A 1 628 ? -8.419 -3.099 8.320 1.00 92.12 628 ARG A CA 1
ATOM 5165 C C . ARG A 1 628 ? -7.163 -3.523 7.563 1.00 92.12 628 ARG A C 1
ATOM 5167 O O . ARG A 1 628 ? -7.207 -4.528 6.853 1.00 92.12 628 ARG A O 1
ATOM 5174 N N . LEU A 1 629 ? -6.051 -2.803 7.736 1.00 92.94 629 LEU A N 1
ATOM 5175 C CA . LEU A 1 629 ? -4.756 -3.166 7.160 1.00 92.94 629 LEU A CA 1
ATOM 5176 C C . LEU A 1 629 ? -4.290 -4.535 7.677 1.00 92.94 629 LEU A C 1
ATOM 5178 O O . LEU A 1 629 ? -3.986 -5.415 6.874 1.00 92.94 629 LEU A O 1
ATOM 5182 N N . PHE A 1 630 ? -4.298 -4.738 8.998 1.00 91.00 630 PHE A N 1
ATOM 5183 C CA . PHE A 1 630 ? -3.910 -5.999 9.633 1.00 91.00 630 PHE A CA 1
ATOM 5184 C C . PHE A 1 630 ? -4.679 -7.191 9.054 1.00 91.00 630 PHE A C 1
ATOM 5186 O O . PHE A 1 630 ? -4.065 -8.169 8.625 1.00 91.00 630 PHE A O 1
ATOM 5193 N N . TRP A 1 631 ? -6.011 -7.105 8.989 1.00 89.19 631 TRP A N 1
ATOM 5194 C CA . TRP A 1 631 ? -6.844 -8.196 8.477 1.00 89.19 631 TRP A CA 1
ATOM 5195 C C . TRP A 1 631 ? -6.682 -8.418 6.976 1.00 89.19 631 TRP A C 1
ATOM 5197 O O . TRP A 1 631 ? -6.620 -9.565 6.527 1.00 89.19 631 TRP A O 1
ATOM 5207 N N . SER A 1 632 ? -6.545 -7.343 6.203 1.00 88.00 632 SER A N 1
ATOM 5208 C CA . SER A 1 632 ? -6.303 -7.443 4.762 1.00 88.00 632 SER A CA 1
ATOM 5209 C C . SER A 1 632 ? -4.984 -8.163 4.470 1.00 88.00 632 SER A C 1
ATOM 5211 O O . SER A 1 632 ? -4.947 -9.055 3.634 1.00 88.00 632 SER A O 1
ATOM 5213 N N . LEU A 1 633 ? -3.913 -7.859 5.208 1.00 86.00 633 LEU A N 1
ATOM 5214 C CA . LEU A 1 633 ? -2.609 -8.503 5.014 1.00 86.00 633 LEU A CA 1
ATOM 5215 C C . LEU A 1 633 ? -2.558 -9.933 5.590 1.00 86.00 633 LEU A C 1
ATOM 5217 O O . LEU A 1 633 ? -1.984 -10.827 4.971 1.00 86.00 633 LEU A O 1
ATOM 5221 N N . THR A 1 634 ? -3.199 -10.183 6.736 1.00 82.00 634 THR A N 1
ATOM 5222 C CA . THR A 1 634 ? -3.231 -11.513 7.385 1.00 82.00 634 THR A CA 1
ATOM 5223 C C . THR A 1 634 ? -4.044 -12.536 6.581 1.00 82.00 634 THR A C 1
ATOM 5225 O O . THR A 1 634 ? -3.710 -13.721 6.508 1.00 82.00 634 THR A O 1
ATOM 5228 N N . THR A 1 635 ? -5.125 -12.104 5.933 1.00 76.25 635 THR A N 1
ATOM 5229 C CA . THR A 1 635 ? -5.903 -12.995 5.055 1.00 76.25 635 THR A CA 1
ATOM 5230 C C . THR A 1 635 ? -5.112 -13.377 3.804 1.00 76.25 635 THR A C 1
ATOM 5232 O O . THR A 1 635 ? -5.112 -14.542 3.414 1.00 76.25 635 THR A O 1
ATOM 5235 N N . GLN A 1 636 ? -4.351 -12.447 3.222 1.00 69.25 636 GLN A N 1
ATOM 5236 C CA . GLN A 1 636 ? -3.454 -12.748 2.100 1.00 69.25 636 GLN A CA 1
ATOM 5237 C C . GLN A 1 636 ? -2.342 -13.738 2.488 1.00 69.25 636 GLN A C 1
ATOM 5239 O O . GLN A 1 636 ? -2.037 -14.654 1.722 1.00 69.25 636 GLN A O 1
ATOM 5244 N N . SER A 1 637 ? -1.755 -13.603 3.685 1.00 61.59 637 SER A N 1
ATOM 5245 C CA . SER A 1 637 ? -0.719 -14.531 4.165 1.00 61.59 637 SER A CA 1
ATOM 5246 C C . SER A 1 637 ? -1.248 -15.956 4.334 1.00 61.59 637 SER A C 1
ATOM 5248 O O . SER A 1 637 ? -0.604 -16.911 3.905 1.00 61.59 637 SER A O 1
ATOM 5250 N N . THR A 1 638 ? -2.446 -16.111 4.893 1.00 54.34 638 THR A N 1
ATOM 5251 C CA . THR A 1 638 ? -3.071 -17.424 5.132 1.00 54.34 638 THR A CA 1
ATOM 5252 C C . THR A 1 638 ? -3.591 -18.090 3.854 1.00 54.34 638 THR A C 1
ATOM 5254 O O . THR A 1 638 ? -3.458 -19.307 3.707 1.00 54.34 638 THR A O 1
ATOM 5257 N N . LEU A 1 639 ? -4.092 -17.312 2.886 1.00 47.53 639 LEU A N 1
ATOM 5258 C CA . LEU A 1 639 ? -4.430 -17.800 1.542 1.00 47.53 639 LEU A CA 1
ATOM 5259 C C . LEU A 1 639 ? -3.207 -18.388 0.826 1.00 47.53 639 LEU A C 1
ATOM 5261 O O . LEU A 1 639 ? -3.336 -19.398 0.148 1.00 47.53 639 LEU A O 1
ATOM 5265 N N . SER A 1 640 ? -2.013 -17.816 1.015 1.00 39.56 640 SER A N 1
ATOM 5266 C CA . SER A 1 640 ? -0.788 -18.366 0.417 1.00 39.56 640 SER A CA 1
ATOM 5267 C C . SER A 1 640 ? -0.349 -19.710 1.016 1.00 39.56 640 SER A C 1
ATOM 5269 O O . SER A 1 640 ? 0.265 -20.506 0.313 1.00 39.56 640 SER A O 1
ATOM 5271 N N . ALA A 1 641 ? -0.711 -19.987 2.275 1.00 33.44 641 ALA A N 1
ATOM 5272 C CA . ALA A 1 641 ? -0.354 -21.216 2.986 1.00 33.44 641 ALA A CA 1
ATOM 5273 C C . ALA A 1 641 ? -1.351 -22.371 2.776 1.00 33.44 641 ALA A C 1
ATOM 5275 O O . ALA A 1 641 ? -0.985 -23.519 2.952 1.00 33.44 641 ALA A O 1
ATOM 5276 N N . SER A 1 642 ? -2.602 -22.092 2.396 1.00 32.12 642 SER A N 1
ATOM 5277 C CA . SER A 1 642 ? -3.667 -23.108 2.261 1.00 32.12 642 SER A CA 1
ATOM 5278 C C . SER A 1 642 ? -3.813 -23.694 0.843 1.00 32.12 642 SER A C 1
ATOM 5280 O O . SER A 1 642 ? -4.633 -24.586 0.610 1.00 32.12 642 SER A O 1
ATOM 5282 N N . ILE A 1 643 ? -2.990 -23.232 -0.106 1.00 37.03 643 ILE A N 1
ATOM 5283 C CA . ILE A 1 643 ? -2.957 -23.688 -1.512 1.00 37.03 643 ILE A CA 1
ATOM 5284 C C . ILE A 1 643 ? -2.165 -25.008 -1.684 1.00 37.03 643 ILE A C 1
ATOM 5286 O O . ILE A 1 643 ? -2.130 -25.590 -2.765 1.00 37.03 643 ILE A O 1
ATOM 5290 N N . THR A 1 644 ? -1.600 -25.553 -0.609 1.00 29.78 644 THR A N 1
ATOM 5291 C CA . THR A 1 644 ? -0.967 -26.884 -0.538 1.00 29.78 644 THR A CA 1
ATOM 5292 C C . THR A 1 644 ? -1.968 -28.050 -0.567 1.00 29.78 644 THR A C 1
ATOM 5294 O O . THR A 1 644 ? -1.562 -29.190 -0.802 1.00 29.78 644 THR A O 1
ATOM 5297 N N . SER A 1 645 ? -3.278 -27.799 -0.418 1.00 27.34 645 SER A N 1
ATOM 5298 C CA . SER A 1 645 ? -4.318 -28.838 -0.515 1.00 27.34 645 SER A CA 1
ATOM 5299 C C . SER A 1 645 ? -5.029 -28.840 -1.890 1.00 27.34 645 SER A C 1
ATOM 5301 O O . SER A 1 645 ? -5.535 -27.798 -2.314 1.00 27.34 645 SER A O 1
ATOM 5303 N N . PRO A 1 646 ? -5.119 -29.979 -2.614 1.00 28.45 646 PRO A N 1
ATOM 5304 C CA . PRO A 1 646 ? -5.654 -30.012 -3.986 1.00 28.45 646 PRO A CA 1
ATOM 5305 C C . PRO A 1 646 ? -7.167 -29.758 -4.123 1.00 28.45 646 PRO A C 1
ATOM 5307 O O . PRO A 1 646 ? -7.643 -29.526 -5.232 1.00 28.45 646 PRO A O 1
ATOM 5310 N N . ASP A 1 647 ? -7.937 -29.807 -3.033 1.00 24.78 647 ASP A N 1
ATOM 5311 C CA . ASP A 1 647 ? -9.374 -30.109 -3.121 1.00 24.78 647 ASP A CA 1
ATOM 5312 C C . ASP A 1 647 ? -10.327 -28.921 -2.884 1.00 24.78 647 ASP A C 1
ATOM 5314 O O . ASP A 1 647 ? -11.546 -29.094 -2.941 1.00 24.78 647 ASP A O 1
ATOM 5318 N N . TYR A 1 648 ? -9.832 -27.701 -2.644 1.00 28.86 648 TYR A N 1
ATOM 5319 C CA . TYR A 1 648 ? -10.694 -26.576 -2.230 1.00 28.86 648 TYR A CA 1
ATOM 5320 C C . TYR A 1 648 ? -11.149 -25.599 -3.332 1.00 28.86 648 TYR A C 1
ATOM 5322 O O . TYR A 1 648 ? -11.852 -24.636 -3.029 1.00 28.86 648 TYR A O 1
ATOM 5330 N N . LEU A 1 649 ? -10.846 -25.848 -4.611 1.00 28.11 649 LEU A N 1
ATOM 5331 C CA . LEU A 1 649 ? -11.223 -24.954 -5.723 1.00 28.11 649 LEU A CA 1
ATOM 5332 C C . LEU A 1 649 ? -12.335 -25.513 -6.620 1.00 28.11 649 LEU A C 1
ATOM 5334 O O . LEU A 1 649 ? -12.248 -25.492 -7.847 1.00 28.11 649 LEU A O 1
ATOM 5338 N N . THR A 1 650 ? -13.437 -25.950 -6.020 1.00 27.89 650 THR A N 1
ATOM 5339 C CA . THR A 1 650 ? -14.723 -25.958 -6.727 1.00 27.89 650 THR A CA 1
ATOM 5340 C C . THR A 1 650 ? -15.637 -24.962 -6.030 1.00 27.89 650 THR A C 1
ATOM 5342 O O . THR A 1 650 ? -15.709 -24.968 -4.808 1.00 27.89 650 THR A O 1
ATOM 5345 N N . VAL A 1 651 ? -16.336 -24.123 -6.811 1.00 26.02 651 VAL A N 1
ATOM 5346 C CA . VAL A 1 651 ? -17.319 -23.090 -6.399 1.00 26.02 651 VAL A CA 1
ATOM 5347 C C . VAL A 1 651 ? -16.776 -21.637 -6.365 1.00 26.02 651 VAL A C 1
ATOM 5349 O O . VAL A 1 651 ? -16.573 -21.074 -5.297 1.00 26.02 651 VAL A O 1
ATOM 5352 N N . LYS A 1 652 ? -16.628 -20.982 -7.539 1.00 24.53 652 LYS A N 1
ATOM 5353 C CA . LYS A 1 652 ? -17.543 -19.932 -8.092 1.00 24.53 652 LYS A CA 1
ATOM 5354 C C . LYS A 1 652 ? -16.879 -18.957 -9.098 1.00 24.53 652 LYS A C 1
ATOM 5356 O O . LYS A 1 652 ? -15.808 -18.428 -8.850 1.00 24.53 652 LYS A O 1
ATOM 5361 N N . SER A 1 653 ? -17.627 -18.701 -10.185 1.00 21.98 653 SER A N 1
ATOM 5362 C CA . SER A 1 653 ? -17.574 -17.615 -11.200 1.00 21.98 653 SER A CA 1
ATOM 5363 C C . SER A 1 653 ? -16.316 -17.424 -12.087 1.00 21.98 653 SER A C 1
ATOM 5365 O O . SER A 1 653 ? -15.246 -17.128 -11.568 1.00 21.98 653 SER A O 1
ATOM 5367 N N . PRO A 1 654 ? -16.445 -17.463 -13.437 1.00 25.34 654 PRO A N 1
ATOM 5368 C CA . PRO A 1 654 ? -15.338 -17.232 -14.382 1.00 25.34 654 PRO A CA 1
ATOM 5369 C C . PRO A 1 654 ? -14.868 -15.773 -14.553 1.00 25.34 654 PRO A C 1
ATOM 5371 O O . PRO A 1 654 ? -13.890 -15.557 -15.266 1.00 25.34 654 PRO A O 1
ATOM 5374 N N . GLU A 1 655 ? -15.534 -14.781 -13.953 1.00 25.67 655 GLU A N 1
ATOM 5375 C CA . GLU A 1 655 ? -15.391 -13.361 -14.342 1.00 25.67 655 GLU A CA 1
ATOM 5376 C C . GLU A 1 655 ? -14.619 -12.472 -13.349 1.00 25.67 655 GLU A C 1
ATOM 5378 O O . GLU A 1 655 ? -14.476 -11.277 -13.573 1.00 25.67 655 GLU A O 1
ATOM 5383 N N . GLN A 1 656 ? -14.030 -13.036 -12.292 1.00 27.56 656 GLN A N 1
ATOM 5384 C CA . GLN A 1 656 ? -13.110 -12.315 -11.398 1.00 27.56 656 GLN A CA 1
ATOM 5385 C C . GLN A 1 656 ? -11.748 -13.013 -11.368 1.00 27.56 656 GLN A C 1
ATOM 5387 O O . GLN A 1 656 ? -11.314 -13.557 -10.358 1.00 27.56 656 GLN A O 1
ATOM 5392 N N . LYS A 1 657 ? -11.071 -13.036 -12.519 1.00 30.12 657 LYS A N 1
ATOM 5393 C CA . LYS A 1 657 ? -9.671 -13.470 -12.633 1.00 30.12 657 LYS A CA 1
ATOM 5394 C C . LYS A 1 657 ? -8.738 -12.274 -12.429 1.00 30.12 657 LYS A C 1
ATOM 5396 O O . LYS A 1 657 ? -8.020 -11.884 -13.339 1.00 30.12 657 LYS A O 1
ATOM 5401 N N . THR A 1 658 ? -8.772 -11.658 -11.252 1.00 29.72 658 THR A N 1
ATOM 5402 C CA . THR A 1 658 ? -7.678 -10.781 -10.811 1.00 29.72 658 THR A CA 1
ATOM 5403 C C . THR A 1 658 ? -6.610 -11.648 -10.153 1.00 29.72 658 THR A C 1
ATOM 5405 O O . THR A 1 658 ? -6.950 -12.614 -9.470 1.00 29.72 658 THR A O 1
ATOM 5408 N N . ALA A 1 659 ? -5.336 -11.339 -10.414 1.00 32.44 659 ALA A N 1
ATOM 5409 C CA . ALA A 1 659 ? -4.174 -12.123 -10.003 1.00 32.44 659 ALA A CA 1
ATOM 5410 C C . ALA A 1 659 ? -4.298 -12.658 -8.558 1.00 32.44 659 ALA A C 1
ATOM 5412 O O . ALA A 1 659 ? -4.724 -11.920 -7.668 1.00 32.44 659 ALA A O 1
ATOM 5413 N N . PRO A 1 660 ? -3.944 -13.930 -8.307 1.00 36.72 660 PRO A N 1
ATOM 5414 C CA . PRO A 1 660 ? -4.026 -14.524 -6.978 1.00 36.72 660 PRO A CA 1
ATOM 5415 C C . PRO A 1 660 ? -3.230 -13.672 -5.981 1.00 36.72 660 PRO A C 1
ATOM 5417 O O . PRO A 1 660 ? -2.073 -13.339 -6.235 1.00 36.72 660 PRO A O 1
ATOM 5420 N N . ASN A 1 661 ? -3.868 -13.345 -4.854 1.00 42.00 661 ASN A N 1
ATOM 5421 C CA . ASN A 1 661 ? -3.323 -12.610 -3.710 1.00 42.00 661 ASN A CA 1
ATOM 5422 C C . ASN A 1 661 ? -2.145 -13.364 -3.062 1.00 42.00 661 ASN A C 1
ATOM 5424 O O . ASN A 1 661 ? -2.263 -13.910 -1.965 1.00 42.00 661 ASN A O 1
ATOM 5428 N N . ILE A 1 662 ? -1.004 -13.446 -3.745 1.00 51.81 662 ILE A N 1
ATOM 5429 C CA . ILE A 1 662 ? 0.232 -13.949 -3.157 1.00 51.81 662 ILE A CA 1
ATOM 5430 C C . ILE A 1 662 ? 0.734 -12.865 -2.205 1.00 51.81 662 ILE A C 1
ATOM 5432 O O . ILE A 1 662 ? 0.928 -11.717 -2.602 1.00 51.81 662 ILE A O 1
ATOM 5436 N N . PHE A 1 663 ? 0.922 -13.238 -0.941 1.00 64.25 663 PHE A N 1
ATOM 5437 C CA . PHE A 1 663 ? 1.366 -12.353 0.131 1.00 64.25 663 PHE A CA 1
ATOM 5438 C C . PHE A 1 663 ? 2.716 -11.702 -0.209 1.00 64.25 663 PHE A C 1
ATOM 5440 O O . PHE A 1 663 ? 3.773 -12.319 -0.025 1.00 64.25 663 PHE A O 1
ATOM 5447 N N . SER A 1 664 ? 2.667 -10.477 -0.745 1.00 73.44 664 SER A N 1
ATOM 5448 C CA . SER A 1 664 ? 3.834 -9.809 -1.328 1.00 73.44 664 SER A CA 1
ATOM 5449 C C . SER A 1 664 ? 4.872 -9.433 -0.276 1.00 73.44 664 SER A C 1
ATOM 5451 O O . SER A 1 664 ? 4.528 -9.185 0.882 1.00 73.44 664 SER A O 1
ATOM 5453 N N . ARG A 1 665 ? 6.137 -9.308 -0.705 1.00 81.94 665 ARG A N 1
ATOM 5454 C CA . ARG A 1 665 ? 7.270 -8.828 0.107 1.00 81.94 665 ARG A CA 1
ATOM 5455 C C . ARG A 1 665 ? 6.893 -7.622 0.978 1.00 81.94 665 ARG A C 1
ATOM 5457 O O . ARG A 1 665 ? 7.062 -7.672 2.194 1.00 81.94 665 ARG A O 1
ATOM 5464 N N . ASN A 1 666 ? 6.349 -6.569 0.363 1.00 86.88 666 ASN A N 1
ATOM 5465 C CA . ASN A 1 666 ? 5.998 -5.322 1.054 1.00 86.88 666 ASN A CA 1
ATOM 5466 C C . ASN A 1 666 ? 4.861 -5.530 2.063 1.00 86.88 666 ASN A C 1
ATOM 5468 O O . ASN A 1 666 ? 4.942 -5.024 3.178 1.00 86.88 666 ASN A O 1
ATOM 5472 N N . GLY A 1 667 ? 3.844 -6.329 1.715 1.00 86.31 667 GLY A N 1
ATOM 5473 C CA . GLY A 1 667 ? 2.739 -6.640 2.622 1.00 86.31 667 GLY A CA 1
ATOM 5474 C C . GLY A 1 667 ? 3.204 -7.330 3.902 1.00 86.31 667 GLY A C 1
ATOM 5475 O O . GLY A 1 667 ? 2.735 -6.992 4.986 1.00 86.31 667 GLY A O 1
ATOM 5476 N N . ARG A 1 668 ? 4.186 -8.238 3.814 1.00 80.94 668 ARG A N 1
ATOM 5477 C CA . ARG A 1 668 ? 4.734 -8.890 5.015 1.00 80.94 668 ARG A CA 1
ATOM 5478 C C . ARG A 1 668 ? 5.516 -7.923 5.888 1.00 80.94 668 ARG A C 1
ATOM 5480 O O . ARG A 1 668 ? 5.310 -7.907 7.094 1.00 80.94 668 ARG A O 1
ATOM 5487 N N . ILE A 1 669 ? 6.378 -7.111 5.276 1.00 85.38 669 ILE A N 1
ATOM 5488 C CA . ILE A 1 669 ? 7.167 -6.110 6.004 1.00 85.38 669 ILE A CA 1
ATOM 5489 C C . ILE A 1 669 ? 6.235 -5.139 6.730 1.00 85.38 669 ILE A C 1
ATOM 5491 O O . ILE A 1 669 ? 6.389 -4.934 7.930 1.00 85.38 669 ILE A O 1
ATOM 5495 N N . LEU A 1 670 ? 5.230 -4.591 6.037 1.00 89.44 670 LEU A N 1
ATOM 5496 C CA . LEU A 1 670 ? 4.280 -3.665 6.651 1.00 89.44 670 LEU A CA 1
ATOM 5497 C C . LEU A 1 670 ? 3.461 -4.314 7.769 1.00 89.44 670 LEU A C 1
ATOM 5499 O O . LEU A 1 670 ? 3.211 -3.661 8.779 1.00 89.44 670 LEU A O 1
ATOM 5503 N N . LEU A 1 671 ? 3.070 -5.584 7.623 1.00 87.69 671 LEU A N 1
ATOM 5504 C CA . LEU A 1 671 ? 2.366 -6.311 8.679 1.00 87.69 671 LEU A CA 1
ATOM 5505 C C . LEU A 1 671 ? 3.234 -6.458 9.938 1.00 87.69 671 LEU A C 1
ATOM 5507 O O . LEU A 1 671 ? 2.746 -6.212 11.039 1.00 87.69 671 LEU A O 1
ATOM 5511 N N . GLU A 1 672 ? 4.506 -6.829 9.787 1.00 82.62 672 GLU A N 1
ATOM 5512 C CA . GLU A 1 672 ? 5.431 -6.970 10.919 1.00 82.62 672 GLU A CA 1
ATOM 5513 C C . GLU A 1 672 ? 5.731 -5.623 11.588 1.00 82.62 672 GLU A C 1
ATOM 5515 O O . GLU A 1 672 ? 5.654 -5.515 12.812 1.00 82.62 672 GLU A O 1
ATOM 5520 N N . LEU A 1 673 ? 5.968 -4.568 10.802 1.00 84.25 673 LEU A N 1
ATOM 5521 C CA . LEU A 1 673 ? 6.129 -3.211 11.332 1.00 84.25 673 LEU A CA 1
ATOM 5522 C C . LEU A 1 673 ? 4.879 -2.760 12.094 1.00 84.25 673 LEU A C 1
ATOM 5524 O O . LEU A 1 673 ? 4.973 -2.275 13.221 1.00 84.25 673 LEU A O 1
ATOM 5528 N N . TYR A 1 674 ? 3.693 -2.963 11.522 1.00 88.00 674 TYR A N 1
ATOM 5529 C CA . TYR A 1 674 ? 2.448 -2.579 12.175 1.00 88.00 674 TYR A CA 1
ATOM 5530 C C . TYR A 1 674 ? 2.257 -3.300 13.517 1.00 88.00 674 TYR A C 1
ATOM 5532 O O . TYR A 1 674 ? 1.951 -2.648 14.514 1.00 88.00 674 TYR A O 1
ATOM 5540 N N . LYS A 1 675 ? 2.504 -4.616 13.584 1.00 78.88 675 LYS A N 1
ATOM 5541 C CA . LYS A 1 675 ? 2.420 -5.394 14.835 1.00 78.88 675 LYS A CA 1
ATOM 5542 C C . LYS A 1 675 ? 3.299 -4.813 15.945 1.00 78.88 675 LYS A C 1
ATOM 5544 O O . LYS A 1 675 ? 2.872 -4.770 17.093 1.00 78.88 675 LYS A O 1
ATOM 5549 N N . ILE A 1 676 ? 4.493 -4.340 15.601 1.00 79.19 676 ILE A N 1
ATOM 5550 C CA . ILE A 1 676 ? 5.456 -3.791 16.563 1.00 79.19 676 ILE A CA 1
ATOM 5551 C C . ILE A 1 676 ? 5.046 -2.396 17.035 1.00 79.19 676 ILE A C 1
ATOM 5553 O O . ILE A 1 676 ? 5.123 -2.094 18.225 1.00 79.19 676 ILE A O 1
ATOM 5557 N N . TYR A 1 677 ? 4.583 -1.551 16.115 1.00 81.31 677 TYR A N 1
ATOM 5558 C CA . TYR A 1 677 ? 4.374 -0.126 16.376 1.00 81.31 677 TYR A CA 1
ATOM 5559 C C . TYR A 1 677 ? 2.929 0.262 16.735 1.00 81.31 677 TYR A C 1
ATOM 5561 O O . TYR A 1 677 ? 2.699 1.367 17.239 1.00 81.31 677 TYR A O 1
ATOM 5569 N N . CYS A 1 678 ? 1.942 -0.619 16.528 1.00 80.94 678 CYS A N 1
ATOM 5570 C CA . CYS A 1 678 ? 0.530 -0.331 16.823 1.00 80.94 678 CYS A CA 1
ATOM 5571 C C . CYS A 1 678 ? 0.228 -0.137 18.320 1.00 80.94 678 CYS A C 1
ATOM 5573 O O . CYS A 1 678 ? -0.804 0.432 18.667 1.00 80.94 678 CYS A O 1
ATOM 5575 N N . GLY A 1 679 ? 1.143 -0.541 19.204 1.00 73.00 679 GLY A N 1
ATOM 5576 C CA . GLY A 1 679 ? 0.998 -0.420 20.651 1.00 73.00 679 GLY A CA 1
ATOM 5577 C C . GLY A 1 679 ? 0.361 -1.655 21.290 1.00 73.00 679 GLY A C 1
ATOM 5578 O O . GLY A 1 679 ? -0.396 -2.395 20.666 1.00 73.00 679 GLY A O 1
ATOM 5579 N N . ILE A 1 680 ? 0.678 -1.877 22.568 1.00 71.00 680 ILE A N 1
ATOM 5580 C CA . ILE A 1 680 ? 0.378 -3.133 23.272 1.00 71.00 680 ILE A CA 1
ATOM 5581 C C . ILE A 1 680 ? -1.122 -3.451 23.353 1.00 71.00 680 ILE A C 1
ATOM 5583 O O . ILE A 1 680 ? -1.513 -4.599 23.175 1.00 71.00 680 ILE A O 1
ATOM 5587 N N . ASN A 1 681 ? -1.967 -2.440 23.571 1.00 74.56 681 ASN A N 1
ATOM 5588 C CA . ASN A 1 681 ? -3.415 -2.621 23.695 1.00 74.56 681 ASN A CA 1
ATOM 5589 C C . ASN A 1 681 ? -4.031 -3.078 22.367 1.00 74.56 681 ASN A C 1
ATOM 5591 O O . ASN A 1 681 ? -4.687 -4.115 22.310 1.00 74.56 681 ASN A O 1
ATOM 5595 N N . ILE A 1 682 ? -3.752 -2.339 21.287 1.00 81.19 682 ILE A N 1
ATOM 5596 C CA . ILE A 1 682 ? -4.248 -2.660 19.944 1.00 81.19 682 ILE A CA 1
ATOM 5597 C C . ILE A 1 682 ? -3.707 -4.022 19.501 1.00 81.19 682 ILE A C 1
ATOM 5599 O O . ILE A 1 682 ? -4.466 -4.846 18.998 1.00 81.19 682 ILE A O 1
ATOM 5603 N N . PHE A 1 683 ? -2.423 -4.300 19.739 1.00 78.44 683 PHE A N 1
ATOM 5604 C CA . PHE A 1 683 ? -1.830 -5.593 19.412 1.00 78.44 683 PHE A CA 1
ATOM 5605 C C . PHE A 1 683 ? -2.510 -6.751 20.154 1.00 78.44 683 PHE A C 1
ATOM 5607 O O . PHE A 1 683 ? -2.894 -7.733 19.522 1.00 78.44 683 PHE A O 1
ATOM 5614 N N . ASN A 1 684 ? -2.714 -6.637 21.470 1.00 74.31 684 ASN A N 1
ATOM 5615 C CA . ASN A 1 684 ? -3.390 -7.666 22.266 1.00 74.31 684 ASN A CA 1
ATOM 5616 C C . ASN A 1 684 ? -4.830 -7.909 21.790 1.00 74.31 684 ASN A C 1
ATOM 5618 O O . ASN A 1 684 ? -5.272 -9.062 21.726 1.00 74.31 684 ASN A O 1
ATOM 5622 N N . ASP A 1 685 ? -5.546 -6.850 21.407 1.00 77.69 685 ASP A N 1
ATOM 5623 C CA . ASP A 1 685 ? -6.885 -6.966 20.831 1.00 77.69 685 ASP A CA 1
ATOM 5624 C C . ASP A 1 685 ? -6.855 -7.734 19.504 1.00 77.69 685 ASP A C 1
ATOM 5626 O O . ASP A 1 685 ? -7.604 -8.695 19.334 1.00 77.69 685 ASP A O 1
ATOM 5630 N N . LEU A 1 686 ? -5.957 -7.369 18.581 1.00 80.38 686 LEU A N 1
ATOM 5631 C CA . LEU A 1 686 ? -5.799 -8.046 17.287 1.00 80.38 686 LEU A CA 1
ATOM 5632 C C . LEU A 1 686 ? -5.405 -9.519 17.456 1.00 80.38 686 LEU A C 1
ATOM 5634 O O . LEU A 1 686 ? -5.924 -10.388 16.754 1.00 80.38 686 LEU A O 1
ATOM 5638 N N . GLN A 1 687 ? -4.537 -9.824 18.422 1.00 73.50 687 GLN A N 1
ATOM 5639 C CA . GLN A 1 687 ? -4.171 -11.200 18.755 1.00 73.50 687 GLN A CA 1
ATOM 5640 C C . GLN A 1 687 ? -5.357 -11.994 19.297 1.00 73.50 687 GLN A C 1
ATOM 5642 O O . GLN A 1 687 ? -5.562 -13.151 18.925 1.00 73.50 687 GLN A O 1
ATOM 5647 N N . THR A 1 688 ? -6.180 -11.375 20.140 1.00 74.81 688 THR A N 1
ATOM 5648 C CA . THR A 1 688 ? -7.405 -11.996 20.652 1.00 74.81 688 THR A CA 1
ATOM 5649 C C . THR A 1 688 ? -8.382 -12.279 19.513 1.00 74.81 688 THR A C 1
ATOM 5651 O O . THR A 1 688 ? -8.885 -13.398 19.400 1.00 74.81 688 THR A O 1
ATOM 5654 N N . GLN A 1 689 ? -8.578 -11.321 18.603 1.00 81.50 689 GLN A N 1
ATOM 5655 C CA . GLN A 1 689 ? -9.395 -11.514 17.404 1.00 81.50 689 GLN A CA 1
ATOM 5656 C C . GLN A 1 689 ? -8.878 -12.673 16.527 1.00 81.50 689 GLN A C 1
ATOM 5658 O O . GLN A 1 689 ? -9.668 -13.507 16.080 1.00 81.50 689 GLN A O 1
ATOM 5663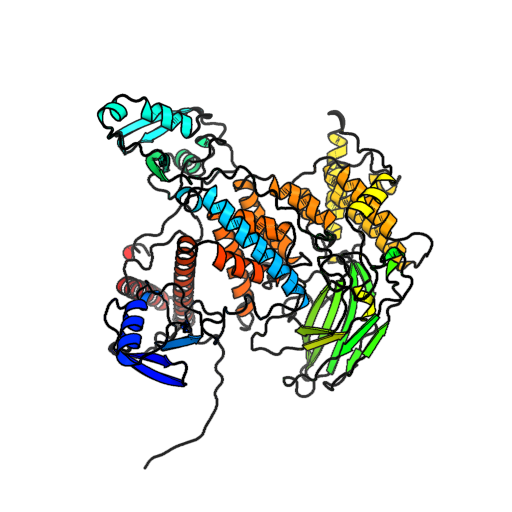 N N . LEU A 1 690 ? -7.560 -12.765 16.306 1.00 76.44 690 LEU A N 1
ATOM 5664 C CA . LEU A 1 690 ? -6.942 -13.844 15.527 1.00 76.44 690 LEU A CA 1
ATOM 5665 C C . LEU A 1 690 ? -7.165 -15.214 16.177 1.00 76.44 690 LEU A C 1
ATOM 5667 O O . LEU A 1 690 ? -7.603 -16.148 15.507 1.00 76.44 690 LEU A O 1
ATOM 5671 N N . ARG A 1 691 ? -6.928 -15.325 17.490 1.00 71.81 691 ARG A N 1
ATOM 5672 C CA . ARG A 1 691 ? -7.166 -16.559 18.257 1.00 71.81 691 ARG A CA 1
ATOM 5673 C C . ARG A 1 691 ? -8.620 -17.016 18.150 1.00 71.81 691 ARG A C 1
ATOM 5675 O O . ARG A 1 691 ? -8.865 -18.201 17.927 1.00 71.81 691 ARG A O 1
ATOM 5682 N N . ILE A 1 692 ? -9.576 -16.093 18.282 1.00 74.06 692 ILE A N 1
ATOM 5683 C CA . ILE A 1 692 ? -11.009 -16.390 18.135 1.00 74.06 692 ILE A CA 1
ATOM 5684 C C . ILE A 1 692 ? -11.305 -16.889 16.717 1.00 74.06 692 ILE A C 1
ATOM 5686 O O . ILE A 1 692 ? -11.929 -17.937 16.556 1.00 74.06 692 ILE A O 1
ATOM 5690 N N . SER A 1 693 ? -10.813 -16.191 15.691 1.00 78.19 693 SER A N 1
ATOM 5691 C CA . SER A 1 693 ? -11.019 -16.562 14.286 1.00 78.19 693 SER A CA 1
ATOM 5692 C C . SER A 1 693 ? -10.481 -17.962 13.964 1.00 78.19 693 SER A C 1
ATOM 5694 O O . SER A 1 693 ? -11.191 -18.786 13.383 1.00 78.19 693 SER A O 1
ATOM 5696 N N . LEU A 1 694 ? -9.264 -18.282 14.421 1.00 70.81 694 LEU A N 1
ATOM 5697 C CA . LEU A 1 694 ? -8.659 -19.605 14.246 1.00 70.81 694 LEU A CA 1
ATOM 5698 C C . LEU A 1 694 ? -9.472 -20.701 14.945 1.00 70.81 694 LEU A C 1
ATOM 5700 O O . LEU A 1 694 ? -9.770 -21.725 14.334 1.00 70.81 694 LEU A O 1
ATOM 5704 N N . ARG A 1 695 ? -9.907 -20.473 16.192 1.00 70.81 695 ARG A N 1
ATOM 5705 C CA . ARG A 1 695 ? -10.755 -21.425 16.932 1.00 70.81 695 ARG A CA 1
ATOM 5706 C C . ARG A 1 695 ? -12.083 -21.684 16.221 1.00 70.81 695 ARG A C 1
ATOM 5708 O O . ARG A 1 695 ? -12.492 -22.838 16.091 1.00 70.81 695 ARG A O 1
ATOM 5715 N N . LEU A 1 696 ? -12.738 -20.632 15.728 1.00 74.44 696 LEU A N 1
ATOM 5716 C CA . LEU A 1 696 ? -13.983 -20.750 14.966 1.00 74.44 696 LEU A CA 1
ATOM 5717 C C . LEU A 1 696 ? -13.772 -21.482 13.633 1.00 74.44 696 LEU A C 1
ATOM 5719 O O . LEU A 1 696 ? -14.613 -22.291 13.242 1.00 74.44 696 LEU A O 1
ATOM 5723 N N . SER A 1 697 ? -12.643 -21.253 12.957 1.00 72.25 697 SER A N 1
ATOM 5724 C CA . SER A 1 697 ? -12.266 -21.984 11.741 1.00 72.25 697 SER A CA 1
ATOM 5725 C C . SER A 1 697 ? -12.126 -23.485 12.008 1.00 72.25 697 SER A C 1
ATOM 5727 O O . SER A 1 697 ? -12.747 -24.289 11.313 1.00 72.25 697 SER A O 1
ATOM 5729 N N . THR A 1 698 ? -11.416 -23.869 13.073 1.00 67.75 698 THR A N 1
ATOM 5730 C CA . THR A 1 698 ? -11.273 -25.271 13.495 1.00 67.75 698 THR A CA 1
ATOM 5731 C C . THR A 1 698 ? -12.624 -25.924 13.779 1.00 67.75 698 THR A C 1
ATOM 5733 O O . THR A 1 698 ? -12.886 -27.042 13.332 1.00 67.75 698 THR A O 1
ATOM 5736 N N . ILE A 1 699 ? -13.511 -25.232 14.501 1.00 69.75 699 ILE A N 1
ATOM 5737 C CA . ILE A 1 699 ? -14.863 -25.736 14.785 1.00 69.75 699 ILE A CA 1
ATOM 5738 C C . ILE A 1 699 ? -15.639 -25.942 13.484 1.00 69.75 699 ILE A C 1
ATOM 5740 O O . ILE A 1 699 ? -16.213 -27.011 13.273 1.00 69.75 699 ILE A O 1
ATOM 5744 N N . ASN A 1 700 ? -15.608 -24.961 12.581 1.00 72.56 700 ASN A N 1
ATOM 5745 C CA . ASN A 1 700 ? -16.274 -25.056 11.285 1.00 72.56 700 ASN A CA 1
ATOM 5746 C C . ASN A 1 700 ? -15.736 -26.212 10.434 1.00 72.56 700 ASN A C 1
ATOM 5748 O O . ASN A 1 700 ? -16.519 -26.903 9.782 1.00 72.56 700 ASN A O 1
ATOM 5752 N N . GLN A 1 701 ? -14.423 -26.451 10.438 1.00 69.94 701 GLN A N 1
ATOM 5753 C CA . GLN A 1 701 ? -13.818 -27.581 9.730 1.00 69.94 701 GLN A CA 1
ATOM 5754 C C . GLN A 1 701 ? -14.320 -28.924 10.274 1.00 69.94 701 GLN A C 1
ATOM 5756 O O . GLN A 1 701 ? -14.655 -29.808 9.485 1.00 69.94 701 GLN A O 1
ATOM 5761 N N . ARG A 1 702 ? -14.456 -29.065 11.598 1.00 66.19 702 ARG A N 1
ATOM 5762 C CA . ARG A 1 702 ? -14.980 -30.291 12.223 1.00 66.19 702 ARG A CA 1
ATOM 5763 C C . ARG A 1 702 ? -16.448 -30.537 11.908 1.00 66.19 702 ARG A C 1
ATOM 5765 O O . ARG A 1 702 ? -16.801 -31.647 11.524 1.00 66.19 702 ARG A O 1
ATOM 5772 N N . ILE A 1 703 ? -17.284 -29.502 12.005 1.00 69.44 703 ILE A N 1
ATOM 5773 C CA . ILE A 1 703 ? -18.708 -29.599 11.648 1.00 69.44 703 ILE A CA 1
ATOM 5774 C C . ILE A 1 703 ? -18.849 -30.057 10.188 1.00 69.44 703 ILE A C 1
ATOM 5776 O O . ILE A 1 703 ? -19.552 -31.025 9.906 1.00 69.44 703 ILE A O 1
ATOM 5780 N N . ARG A 1 704 ? -18.091 -29.439 9.269 1.00 70.12 704 ARG A N 1
ATOM 5781 C CA . ARG A 1 704 ? -18.068 -29.831 7.849 1.00 70.12 704 ARG A CA 1
ATOM 5782 C C . ARG A 1 704 ? -17.562 -31.258 7.625 1.00 70.12 704 ARG A C 1
ATOM 5784 O O . ARG A 1 704 ? -18.013 -31.906 6.685 1.00 70.12 704 ARG A O 1
ATOM 5791 N N . GLY A 1 705 ? -16.624 -31.737 8.441 1.00 67.00 705 GLY A N 1
ATOM 5792 C CA . GLY A 1 705 ? -16.147 -33.121 8.396 1.00 67.00 705 GLY A CA 1
ATOM 5793 C C . GLY A 1 705 ? -17.249 -34.130 8.729 1.00 67.00 705 GLY A C 1
ATOM 5794 O O . GLY A 1 705 ? -17.385 -35.135 8.039 1.00 67.00 705 GLY A O 1
ATOM 5795 N N . ILE A 1 706 ? -18.087 -33.831 9.723 1.00 61.16 706 ILE A N 1
ATOM 5796 C CA . ILE A 1 706 ? -19.191 -34.700 10.163 1.00 61.16 706 ILE A CA 1
ATOM 5797 C C . ILE A 1 706 ? -20.333 -34.719 9.138 1.00 61.16 706 ILE A C 1
ATOM 5799 O O . ILE A 1 706 ? -20.841 -35.790 8.799 1.00 61.16 706 ILE A O 1
ATOM 5803 N N . ASP A 1 707 ? -20.693 -33.560 8.579 1.00 58.09 707 ASP A N 1
ATOM 5804 C CA . ASP A 1 707 ? -21.760 -33.451 7.572 1.00 58.09 707 ASP A CA 1
ATOM 5805 C C . ASP A 1 707 ? -21.452 -34.238 6.284 1.00 58.09 707 ASP A C 1
ATOM 5807 O O . ASP A 1 707 ? -22.371 -34.676 5.595 1.00 58.09 707 ASP A O 1
ATOM 5811 N N . ARG A 1 708 ? -20.169 -34.469 5.964 1.00 59.16 708 ARG A N 1
ATOM 5812 C CA . ARG A 1 708 ? -19.745 -35.283 4.808 1.00 59.16 708 ARG A CA 1
ATOM 5813 C C . ARG A 1 708 ? -19.951 -36.789 5.005 1.00 59.16 708 ARG A C 1
ATOM 5815 O O . ARG A 1 708 ? -19.985 -37.515 4.014 1.00 59.16 708 ARG A O 1
ATOM 5822 N N . HIS A 1 709 ? -20.078 -37.263 6.245 1.00 55.97 709 HIS A N 1
ATOM 5823 C CA . HIS A 1 709 ? -20.139 -38.692 6.576 1.00 55.97 709 HIS A CA 1
ATOM 5824 C C . HIS A 1 709 ? -21.500 -39.159 7.133 1.00 55.97 709 HIS A C 1
ATOM 5826 O O . HIS A 1 709 ? -21.692 -40.362 7.304 1.00 55.97 709 HIS A O 1
ATOM 5832 N N . GLY A 1 710 ? -22.457 -38.255 7.386 1.00 52.03 710 GLY A N 1
ATOM 5833 C CA . GLY A 1 710 ? -23.774 -38.580 7.956 1.00 52.03 710 GLY A CA 1
ATOM 5834 C C . GLY A 1 710 ? -24.958 -38.408 6.991 1.00 52.03 710 GLY A C 1
ATOM 5835 O O . GLY A 1 710 ? -24.997 -37.478 6.193 1.00 52.03 710 GLY A O 1
ATOM 5836 N N . SER A 1 711 ? -25.976 -39.270 7.100 1.00 49.19 711 SER A N 1
ATOM 5837 C CA . SER A 1 711 ? -27.275 -39.111 6.421 1.00 49.19 711 SER A CA 1
ATOM 5838 C C . SER A 1 711 ? -28.008 -37.830 6.866 1.00 49.19 711 SER A C 1
ATOM 5840 O O . SER A 1 711 ? -28.103 -37.566 8.066 1.00 49.19 711 SER A O 1
ATOM 5842 N N . GLU A 1 712 ? -28.568 -37.072 5.909 1.00 52.69 712 GLU A N 1
ATOM 5843 C CA . GLU A 1 712 ? -29.023 -35.663 6.026 1.00 52.69 712 GLU A CA 1
ATOM 5844 C C . GLU A 1 712 ? -29.934 -35.307 7.222 1.00 52.69 712 GLU A C 1
ATOM 5846 O O . GLU A 1 712 ? -29.986 -34.147 7.638 1.00 52.69 712 GLU A O 1
ATOM 5851 N N . SER A 1 713 ? -30.678 -36.266 7.779 1.00 48.66 713 SER A N 1
ATOM 5852 C CA . SER A 1 713 ? -31.586 -36.044 8.915 1.00 48.66 713 SER A CA 1
ATOM 5853 C C . SER A 1 713 ? -30.955 -36.323 10.284 1.00 48.66 713 SER A C 1
ATOM 5855 O O . SER A 1 713 ? -31.382 -35.737 11.278 1.00 48.66 713 SER A O 1
ATOM 5857 N N . GLN A 1 714 ? -29.945 -37.198 10.354 1.00 50.62 714 GLN A N 1
ATOM 5858 C CA . GLN A 1 714 ? -29.167 -37.453 11.575 1.00 50.62 714 GLN A CA 1
ATOM 5859 C C . GLN A 1 714 ? -27.998 -36.468 11.704 1.00 50.62 714 GLN A C 1
ATOM 5861 O O . GLN A 1 714 ? -27.732 -36.010 12.814 1.00 50.62 714 GLN A O 1
ATOM 5866 N N . SER A 1 715 ? -27.384 -36.059 10.584 1.00 52.81 715 SER A N 1
ATOM 5867 C CA . SER A 1 715 ? -26.255 -35.115 10.569 1.00 52.81 715 SER A CA 1
ATOM 5868 C C . SER A 1 715 ? -26.612 -33.740 11.144 1.00 52.81 715 SER A C 1
ATOM 5870 O O . SER A 1 715 ? -25.839 -33.186 11.922 1.00 52.81 715 SER A O 1
ATOM 5872 N N . LYS A 1 716 ? -27.816 -33.220 10.859 1.00 54.25 716 LYS A N 1
ATOM 5873 C CA . LYS A 1 716 ? -28.274 -31.902 11.343 1.00 54.25 716 LYS A CA 1
ATOM 5874 C C . LYS A 1 716 ? -28.492 -31.818 12.856 1.00 54.25 716 LYS A C 1
ATOM 5876 O O . LYS A 1 716 ? -28.218 -30.776 13.438 1.00 54.25 716 LYS A O 1
ATOM 5881 N N . LYS A 1 717 ? -28.987 -32.888 13.494 1.00 54.53 717 LYS A N 1
ATOM 5882 C CA . LYS A 1 717 ? -29.135 -32.931 14.962 1.00 54.53 717 LYS A CA 1
ATOM 5883 C C . LYS A 1 717 ? -27.783 -33.106 15.651 1.00 54.53 717 LYS A C 1
ATOM 5885 O O . LYS A 1 717 ? -27.515 -32.421 16.634 1.00 54.53 717 LYS A O 1
ATOM 5890 N N . SER A 1 718 ? -26.908 -33.952 15.099 1.00 60.12 718 SER A N 1
ATOM 5891 C CA . SER A 1 718 ? -25.556 -34.123 15.638 1.00 60.12 718 SER A CA 1
ATOM 5892 C C . SER A 1 718 ? -24.700 -32.865 15.487 1.00 60.12 718 SER A C 1
ATOM 5894 O O . SER A 1 718 ? -23.930 -32.552 16.387 1.00 60.12 718 SER A O 1
ATOM 5896 N N . SER A 1 719 ? -24.840 -32.107 14.392 1.00 60.25 719 SER A N 1
ATOM 5897 C CA . SER A 1 719 ? -24.050 -30.892 14.173 1.00 60.25 719 SER A CA 1
ATOM 5898 C C . SER A 1 719 ? -24.488 -29.730 15.066 1.00 60.25 719 SER A C 1
ATOM 5900 O O . SER A 1 719 ? -23.624 -29.002 15.552 1.00 60.25 719 SER A O 1
ATOM 5902 N N . SER A 1 720 ? -25.786 -29.582 15.367 1.00 65.94 720 SER A N 1
ATOM 5903 C CA . SER A 1 720 ? -26.268 -28.574 16.323 1.00 65.94 720 SER A CA 1
ATOM 5904 C C . SER A 1 720 ? -25.850 -28.874 17.765 1.00 65.94 720 SER A C 1
ATOM 5906 O O . SER A 1 720 ? -25.381 -27.975 18.460 1.00 65.94 720 SER A O 1
ATOM 5908 N N . GLU A 1 721 ? -25.961 -30.131 18.206 1.00 65.94 721 GLU A N 1
ATOM 5909 C CA . GLU A 1 721 ? -25.546 -30.539 19.559 1.00 65.94 721 GLU A CA 1
ATOM 5910 C C . GLU A 1 721 ? -24.028 -30.419 19.737 1.00 65.94 721 GLU A C 1
ATOM 5912 O O . GLU A 1 721 ? -23.558 -29.885 20.741 1.00 65.94 721 GLU A O 1
ATOM 5917 N N . LEU A 1 722 ? -23.248 -30.831 18.733 1.00 65.19 722 LEU A N 1
ATOM 5918 C CA . LEU A 1 722 ? -21.793 -30.703 18.750 1.00 65.19 722 LEU A CA 1
ATOM 5919 C C . LEU A 1 722 ? -21.351 -29.233 18.713 1.00 65.19 722 LEU A C 1
ATOM 5921 O O . LEU A 1 722 ? -20.406 -28.863 19.406 1.00 65.19 722 LEU A O 1
ATOM 5925 N N . LYS A 1 723 ? -22.054 -28.371 17.963 1.00 68.88 723 LYS A N 1
ATOM 5926 C CA . LYS A 1 723 ? -21.813 -26.920 17.970 1.00 68.88 723 LYS A CA 1
ATOM 5927 C C . LYS A 1 723 ? -22.025 -26.345 19.371 1.00 68.88 723 LYS A C 1
ATOM 5929 O O . LYS A 1 723 ? -21.134 -25.665 19.873 1.00 68.88 723 LYS A O 1
ATOM 5934 N N . GLN A 1 724 ? -23.145 -26.661 20.022 1.00 68.31 724 GLN A N 1
ATOM 5935 C CA . GLN A 1 724 ? -23.426 -26.194 21.382 1.00 68.31 724 GLN A CA 1
ATOM 5936 C C . GLN A 1 724 ? -22.416 -26.737 22.401 1.00 68.31 724 GLN A C 1
ATOM 5938 O O . GLN A 1 724 ? -21.903 -25.966 23.205 1.00 68.31 724 GLN A O 1
ATOM 5943 N N . GLN A 1 725 ? -22.039 -28.018 22.328 1.00 65.75 725 GLN A N 1
ATOM 5944 C CA . GLN A 1 725 ? -21.015 -28.599 23.205 1.00 65.75 725 GLN A CA 1
ATOM 5945 C C . GLN A 1 725 ? -19.635 -27.952 23.013 1.00 65.75 725 GLN A C 1
ATOM 5947 O O . GLN A 1 725 ? -18.941 -27.675 23.991 1.00 65.75 725 GLN A O 1
ATOM 5952 N N . LEU A 1 726 ? -19.227 -27.690 21.768 1.00 66.00 726 LEU A N 1
ATOM 5953 C CA . LEU A 1 726 ? -17.948 -27.040 21.469 1.00 66.00 726 LEU A CA 1
ATOM 5954 C C . LEU A 1 726 ? -17.937 -25.572 21.915 1.00 66.00 726 LEU A C 1
ATOM 5956 O O . LEU A 1 726 ? -16.938 -25.118 22.470 1.00 66.00 726 LEU A O 1
ATOM 5960 N N . LEU A 1 727 ? -19.044 -24.845 21.731 1.00 67.50 727 LEU A N 1
ATOM 5961 C CA . LEU A 1 727 ? -19.195 -23.473 22.229 1.00 67.50 727 LEU A CA 1
ATOM 5962 C C . LEU A 1 727 ? -19.222 -23.425 23.764 1.00 67.50 727 LEU A C 1
ATOM 5964 O O . LEU A 1 727 ? -18.614 -22.535 24.356 1.00 67.50 727 LEU A O 1
ATOM 5968 N N . PHE A 1 728 ? -19.843 -24.411 24.416 1.00 65.94 728 PHE A N 1
ATOM 5969 C CA . PHE A 1 728 ? -19.866 -24.526 25.874 1.00 65.94 728 PHE A CA 1
ATOM 5970 C C . PHE A 1 728 ? -18.469 -24.772 26.454 1.00 65.94 728 PHE A C 1
ATOM 5972 O O . PHE A 1 728 ? -18.036 -24.036 27.341 1.00 65.94 728 PHE A O 1
ATOM 5979 N N . ARG A 1 729 ? -17.698 -25.702 25.872 1.00 61.75 729 ARG A N 1
ATOM 5980 C CA . ARG A 1 729 ? -16.289 -25.920 26.255 1.00 61.75 729 ARG A CA 1
ATOM 5981 C C . ARG A 1 729 ? -15.421 -24.677 26.041 1.00 61.75 729 ARG A C 1
ATOM 5983 O O . ARG A 1 729 ? -14.495 -24.439 26.810 1.00 61.75 729 ARG A O 1
ATOM 5990 N N . LEU A 1 730 ? -15.706 -23.879 25.010 1.00 62.22 730 LEU A N 1
ATOM 5991 C CA . LEU A 1 730 ? -15.003 -22.615 24.777 1.00 62.22 730 LEU A CA 1
ATOM 5992 C C . LEU A 1 730 ? -15.349 -21.535 25.811 1.00 62.22 730 LEU A C 1
ATOM 5994 O O . LEU A 1 730 ? -14.486 -20.717 26.125 1.00 62.22 730 LEU A O 1
ATOM 5998 N N . LYS A 1 731 ? -16.581 -21.519 26.332 1.00 61.59 731 LYS A N 1
ATOM 5999 C CA . LYS A 1 731 ? -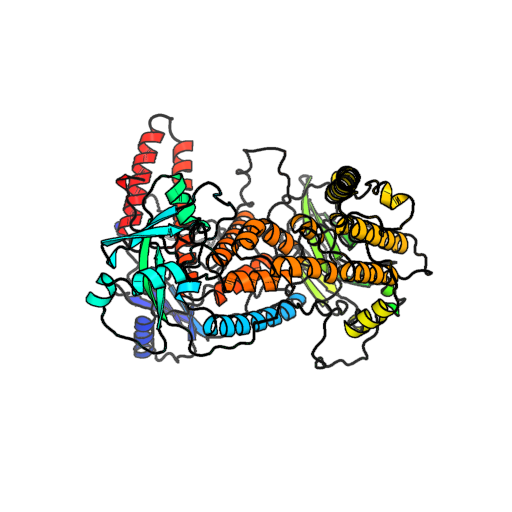17.016 -20.574 27.370 1.00 61.59 731 LYS A CA 1
ATOM 6000 C C . LYS A 1 731 ? -16.420 -20.905 28.742 1.00 61.59 731 LYS A C 1
ATOM 6002 O O . LYS A 1 731 ? -15.984 -19.992 29.438 1.00 61.59 731 LYS A O 1
ATOM 6007 N N . GLU A 1 732 ? -16.342 -22.186 29.111 1.00 52.62 732 GLU A N 1
ATOM 6008 C CA . GLU A 1 732 ? -15.824 -22.623 30.422 1.00 52.62 732 GLU A CA 1
ATOM 6009 C C . GLU A 1 732 ? -14.324 -22.353 30.629 1.00 52.62 732 GLU A C 1
ATOM 6011 O O . GLU A 1 732 ? -13.885 -22.184 31.763 1.00 52.62 732 GLU A O 1
ATOM 6016 N N . GLN A 1 733 ? -13.527 -22.267 29.558 1.00 52.22 733 GLN A N 1
ATOM 6017 C CA . GLN A 1 733 ? -12.076 -22.089 29.679 1.00 52.22 733 GLN A CA 1
ATOM 6018 C C . GLN A 1 733 ? -11.632 -20.671 30.082 1.00 52.22 733 GLN A C 1
ATOM 6020 O O . GLN A 1 733 ? -10.503 -20.538 30.543 1.00 52.22 733 GLN A O 1
ATOM 6025 N N . ASN A 1 734 ? -12.459 -19.624 29.904 1.00 52.47 734 ASN A N 1
ATOM 6026 C CA . ASN A 1 734 ? -12.302 -18.300 30.541 1.00 52.47 734 ASN A CA 1
ATOM 6027 C C . ASN A 1 734 ? -13.375 -17.299 30.038 1.00 52.47 734 ASN A C 1
ATOM 6029 O O . ASN A 1 734 ? -13.405 -17.019 28.836 1.00 52.47 734 ASN A O 1
ATOM 6033 N N . PRO A 1 735 ? -14.168 -16.640 30.908 1.00 50.66 735 PRO A N 1
ATOM 6034 C CA . PRO A 1 735 ? -15.244 -15.725 30.493 1.00 50.66 735 PRO A CA 1
ATOM 6035 C C . PRO A 1 735 ? -14.750 -14.463 29.761 1.00 50.66 735 PRO A C 1
ATOM 6037 O O . PRO A 1 735 ? -15.434 -13.953 28.880 1.00 50.66 735 PRO A O 1
ATOM 6040 N N . ASN A 1 736 ? -13.525 -14.003 30.042 1.00 53.34 736 ASN A N 1
ATOM 6041 C CA . ASN A 1 736 ? -12.934 -12.815 29.408 1.00 53.34 736 ASN A CA 1
ATOM 6042 C C . ASN A 1 736 ? -12.210 -13.103 28.077 1.00 53.34 736 ASN A C 1
ATOM 6044 O O . ASN A 1 736 ? -11.592 -12.201 27.518 1.00 53.34 736 ASN A O 1
ATOM 6048 N N . THR A 1 737 ? -12.236 -14.340 27.565 1.00 60.34 737 THR A N 1
ATOM 6049 C CA . THR A 1 737 ? -11.513 -14.697 26.322 1.00 60.34 737 THR A CA 1
ATOM 6050 C C . THR A 1 737 ? -12.115 -14.104 25.052 1.00 60.34 737 THR A C 1
ATOM 6052 O O . THR A 1 737 ? -11.411 -14.001 24.050 1.00 60.34 737 THR A O 1
ATOM 6055 N N . TRP A 1 738 ? -13.388 -13.709 25.091 1.00 65.19 738 TRP A N 1
ATOM 6056 C CA . TRP A 1 738 ? -14.129 -13.177 23.942 1.00 65.19 738 TRP A CA 1
ATOM 6057 C C . TRP A 1 738 ? -14.168 -11.649 23.898 1.00 65.19 738 TRP A C 1
ATOM 6059 O O . TRP A 1 738 ? -14.607 -11.081 22.901 1.00 65.19 738 TRP A O 1
ATOM 6069 N N . CYS A 1 739 ? -13.679 -10.991 24.953 1.00 72.19 739 CYS A N 1
ATOM 6070 C CA . CYS A 1 739 ? -13.667 -9.541 25.059 1.00 72.19 739 CYS A CA 1
ATOM 6071 C C . CYS A 1 739 ? -12.605 -8.950 24.131 1.00 72.19 739 CYS A C 1
ATOM 6073 O O . CYS A 1 739 ? -11.434 -8.845 24.492 1.00 72.19 739 CYS A O 1
ATOM 6075 N N . CYS A 1 740 ? -13.012 -8.568 22.927 1.00 80.00 740 CYS A N 1
ATOM 6076 C CA . CYS A 1 740 ? -12.178 -7.829 21.992 1.00 80.00 740 CYS A CA 1
ATOM 6077 C C . CYS A 1 740 ? -13.042 -6.942 21.098 1.00 80.00 740 CYS A C 1
ATOM 6079 O O . CYS A 1 740 ? -14.258 -7.096 21.003 1.00 80.00 740 CYS A O 1
ATOM 6081 N N . VAL A 1 741 ? -12.408 -5.995 20.418 1.00 85.06 741 VAL A N 1
ATOM 6082 C CA . VAL A 1 741 ? -13.076 -5.235 19.359 1.00 85.06 741 VAL A CA 1
ATOM 6083 C C . VAL A 1 741 ? -13.461 -6.173 18.213 1.00 85.06 741 VAL A C 1
ATOM 6085 O O . VAL A 1 741 ? -12.709 -7.092 17.888 1.00 85.06 741 VAL A O 1
ATOM 6088 N N . SER A 1 742 ? -14.610 -5.951 17.580 1.00 87.81 742 SER A N 1
ATOM 6089 C CA . SER A 1 742 ? -15.037 -6.756 16.438 1.00 87.81 742 SER A CA 1
ATOM 6090 C C . SER A 1 742 ? -14.059 -6.598 15.268 1.00 87.81 742 SER A C 1
ATOM 6092 O O . SER A 1 742 ? -13.747 -5.464 14.910 1.00 87.81 742 SER A O 1
ATOM 6094 N N . PRO A 1 743 ? -13.620 -7.691 14.605 1.00 85.31 743 PRO A N 1
ATOM 6095 C CA . PRO A 1 743 ? -12.790 -7.631 13.399 1.00 85.31 743 PRO A CA 1
ATOM 6096 C C . PRO A 1 743 ? -13.408 -6.809 12.261 1.00 85.31 743 PRO A C 1
ATOM 6098 O O . PRO A 1 743 ? -12.673 -6.205 11.482 1.00 85.31 743 PRO A O 1
ATOM 6101 N N . PHE A 1 744 ? -14.743 -6.781 12.179 1.00 84.12 744 PHE A N 1
ATOM 6102 C CA . PHE A 1 744 ? -15.497 -6.125 11.108 1.00 84.12 744 PHE A CA 1
ATOM 6103 C C . PHE A 1 744 ? -15.715 -4.631 11.356 1.00 84.12 744 PHE A C 1
ATOM 6105 O O . PHE A 1 744 ? -15.690 -3.842 10.412 1.00 84.12 744 PHE A O 1
ATOM 6112 N N . ASP A 1 745 ? -15.927 -4.249 12.615 1.00 85.44 745 ASP A N 1
ATOM 6113 C CA . ASP A 1 745 ? -16.250 -2.883 13.013 1.00 85.44 745 ASP A CA 1
ATOM 6114 C C . ASP A 1 745 ? -15.513 -2.526 14.306 1.00 85.44 745 ASP A C 1
ATOM 6116 O O . ASP A 1 745 ? -15.790 -3.074 15.374 1.00 85.44 745 ASP A O 1
ATOM 6120 N N . SER A 1 746 ? -14.579 -1.581 14.206 1.00 85.25 746 SER A N 1
ATOM 6121 C CA . SER A 1 746 ? -13.748 -1.149 15.330 1.00 85.25 746 SER A CA 1
ATOM 6122 C C . SER A 1 746 ? -14.537 -0.452 16.445 1.00 85.25 746 SER A C 1
ATOM 6124 O O . SER A 1 746 ? -14.056 -0.378 17.577 1.00 85.25 746 SER A O 1
ATOM 6126 N N . SER A 1 747 ? -15.750 0.029 16.151 1.00 85.44 747 SER A N 1
ATOM 6127 C CA . SER A 1 747 ? -16.642 0.645 17.138 1.00 85.44 747 SER A CA 1
ATOM 6128 C C . SER A 1 747 ? -17.429 -0.379 17.962 1.00 85.44 747 SER A C 1
ATOM 6130 O O . SER A 1 747 ? -18.015 -0.026 18.987 1.00 85.44 747 SER A O 1
ATOM 6132 N N . CYS A 1 748 ? -17.460 -1.645 17.543 1.00 87.44 748 CYS A N 1
ATOM 6133 C CA . CYS A 1 748 ? -18.152 -2.715 18.252 1.00 87.44 748 CYS A CA 1
ATOM 6134 C C . CYS A 1 748 ? -17.192 -3.469 19.168 1.00 87.44 748 CYS A C 1
ATOM 6136 O O . CYS A 1 748 ? -16.104 -3.865 18.756 1.00 87.44 748 CYS A O 1
ATOM 6138 N N . LEU A 1 749 ? -17.634 -3.746 20.392 1.00 85.88 749 LEU A N 1
ATOM 6139 C CA . LEU A 1 749 ? -16.938 -4.624 21.327 1.00 85.88 749 LEU A CA 1
ATOM 6140 C C . LEU A 1 749 ? -17.721 -5.928 21.449 1.00 85.88 749 LEU A C 1
ATOM 6142 O O . LEU A 1 749 ? -18.927 -5.912 21.692 1.00 85.88 749 LEU A O 1
ATOM 6146 N N . TYR A 1 750 ? -17.038 -7.053 21.284 1.00 84.44 750 TYR A N 1
ATOM 6147 C CA . TYR A 1 750 ? -17.567 -8.343 21.689 1.00 84.44 750 TYR A CA 1
ATOM 6148 C C . TYR A 1 750 ? -17.493 -8.454 23.208 1.00 84.44 750 TYR A C 1
ATOM 6150 O O . TYR A 1 750 ? -16.469 -8.149 23.817 1.00 84.44 750 TYR A O 1
ATOM 6158 N N . GLY A 1 751 ? -18.622 -8.826 23.805 1.00 77.94 751 GLY A N 1
ATOM 6159 C CA . GLY A 1 751 ? -18.751 -9.093 25.231 1.00 77.94 751 GLY A CA 1
ATOM 6160 C C . GLY A 1 751 ? -18.801 -10.592 25.504 1.00 77.94 751 GLY A C 1
ATOM 6161 O O . GLY A 1 751 ? -18.141 -11.391 24.840 1.00 77.94 751 GLY A O 1
ATOM 6162 N N . GLU A 1 752 ? -19.613 -10.979 26.482 1.00 76.75 752 GLU A N 1
ATOM 6163 C CA . GLU A 1 752 ? -19.827 -12.386 26.803 1.00 76.75 752 GLU A CA 1
ATOM 6164 C C . GLU A 1 752 ? -20.547 -13.124 25.662 1.00 76.75 752 GLU A C 1
ATOM 6166 O O . GLU A 1 752 ? -21.501 -12.618 25.069 1.00 76.75 752 GLU A O 1
ATOM 6171 N N . LEU A 1 753 ? -20.107 -14.354 25.379 1.00 76.00 753 LEU A N 1
ATOM 6172 C CA . LEU A 1 753 ? -20.768 -15.226 24.417 1.00 76.00 753 LEU A CA 1
ATOM 6173 C C . LEU A 1 753 ? -22.094 -15.764 24.988 1.00 76.00 753 LEU A C 1
ATOM 6175 O O . LEU A 1 753 ? -22.115 -16.538 25.958 1.00 76.00 753 LEU A O 1
ATOM 6179 N N . LEU A 1 754 ? -23.197 -15.392 24.338 1.00 79.81 754 LEU A N 1
ATOM 6180 C CA . LEU A 1 754 ? -24.536 -15.921 24.596 1.00 79.81 754 LEU A CA 1
ATOM 6181 C C . LEU A 1 754 ? -24.741 -17.206 23.784 1.00 79.81 754 LEU A C 1
ATOM 6183 O O . LEU A 1 754 ? -25.149 -17.169 22.627 1.00 79.81 754 LEU A O 1
ATOM 6187 N N . ILE A 1 755 ? -24.414 -18.351 24.392 1.00 74.12 755 ILE A N 1
ATOM 6188 C CA . ILE A 1 755 ? -24.488 -19.668 23.732 1.00 74.12 755 ILE A CA 1
ATOM 6189 C C . ILE A 1 755 ? -25.911 -19.980 23.260 1.00 74.12 755 ILE A C 1
ATOM 6191 O O . ILE A 1 755 ? -26.066 -20.552 22.189 1.00 74.12 755 ILE A O 1
ATOM 6195 N N . ASP A 1 756 ? -26.930 -19.577 24.020 1.00 75.56 756 ASP A N 1
ATOM 6196 C CA . ASP A 1 756 ? -28.333 -19.860 23.696 1.00 75.56 756 ASP A CA 1
ATOM 6197 C C . ASP A 1 756 ? -28.791 -19.193 22.384 1.00 75.56 756 ASP A C 1
ATOM 6199 O O . ASP A 1 756 ? -29.728 -19.672 21.747 1.00 75.56 756 ASP A O 1
ATOM 6203 N N . GLU A 1 757 ? -28.121 -18.114 21.963 1.00 79.38 757 GLU A N 1
ATOM 6204 C CA . GLU A 1 757 ? -28.398 -17.403 20.706 1.00 79.38 757 GLU A CA 1
ATOM 6205 C C . GLU A 1 757 ? -27.513 -17.863 19.529 1.00 79.38 757 GLU A C 1
ATOM 6207 O O . GLU A 1 757 ? -27.762 -17.471 18.386 1.00 79.38 757 GLU A O 1
ATOM 6212 N N . CYS A 1 758 ? -26.479 -18.675 19.787 1.00 71.81 758 CYS A N 1
ATOM 6213 C CA . CYS A 1 758 ? -25.512 -19.155 18.792 1.00 71.81 758 CYS A CA 1
ATOM 6214 C C . CYS A 1 758 ? -25.951 -20.465 18.131 1.00 71.81 758 CYS A C 1
ATOM 6216 O O . CYS A 1 758 ? -25.773 -20.579 16.891 1.00 71.81 758 CYS A O 1
#

InterPro domains:
  IPR000341 Phosphatidylinositol 3-kinase Ras-binding (PI3K RBD) domain [PF00794] (176-255)
  IPR000341 Phosphatidylinositol 3-kinase Ras-binding (PI3K RBD) domain [PS51546] (160-255)
  IPR001263 Phosphoinositide 3-kinase, accessory (PIK) domain [PF00613] (547-640)
  IPR001263 Phosphoinositide 3-kinase, accessory (PIK) domain [PS51545] (469-657)
  IPR001263 Phosphoinositide 3-kinase, accessory (PIK) domain [SM00145] (468-687)
  IPR015433 Phosphatidylinositol 3-/4-kinase [PTHR10048] (130-758)
  IPR016024 Armadillo-type fold [SSF48371] (543-647)
  IPR029071 Ubiquitin-like domain superfamily [SSF54236] (171-263)
  IPR042236 Phosphoinositide 3-kinase, accessory (PIK) domain superfamily [G3DSA:1.25.40.70] (467-648)